Protein AF-A0A942HTM8-F1 (afdb_monomer)

Secondary structure (DSSP, 8-state):
---------TTHHHHHHHHHHHH-SSEEEEEEEEETTS-EEEEEEEE-SSSEEEEEEEEE-SS-------S-S--GGGTSTT--EEEEEEEEEE-TT-SS-HHHHHHHHHHHHHHHTT-PPPPTTTTTT----HHHHHHHHHHHHHHHHHTHHHHHHHHHHS-HHHHHHH-B--S-B-TT-B-TT-B-TTSS--B-TT-B-TT-B-TT-B-TT-B-TT-B-TT-B-TT-B-TT-B-TT-B-TT-B-TT-B-TT-B-TT-B-TT-B-TT-B-TT-B-TT-B-TT-B-TT-B-TTEEE-TT-B--TTPPPPPSS-TT-TTSS-SEEE-SSSS-TTHHHHHHHTS-TT----HHHHHHHHHHHS-HHHHHHHHHHHTSTT--BEEEEETTEEEEEEE-SS-TT-EEEEEEETT--EEEEETT-PBPTT-SSS--HHHHHHHHHHHHTTSS-HHHHHHHHHHHTT-SS----HHHHHHHHHHHHHHHTTSS--PPBPPPPGGGG--

Solvent-accessible surface area (backbone atoms only — not comparable to full-atom values): 26530 Å² total; per-residue (Å²): 137,79,87,73,84,79,81,81,55,91,64,57,56,56,49,51,51,32,56,51,22,57,63,15,77,38,33,41,38,40,43,34,40,32,34,64,88,72,43,48,40,36,44,33,41,42,26,80,38,65,55,60,43,82,45,80,78,42,73,67,60,96,87,80,85,85,88,82,94,56,106,51,88,55,67,52,80,62,66,57,77,82,50,60,73,61,47,79,80,46,77,55,73,47,52,69,72,41,92,62,53,74,66,56,53,49,52,50,50,52,43,34,48,20,56,78,68,74,48,85,64,75,51,79,82,48,70,78,69,66,64,65,49,76,64,49,57,21,49,52,42,31,52,53,51,48,53,19,56,63,44,17,62,68,15,41,54,52,50,66,69,51,54,61,67,58,42,39,54,28,46,48,55,51,64,37,79,44,51,66,28,44,40,62,52,39,72,38,67,88,29,56,47,35,36,30,34,51,16,34,32,31,49,12,34,28,34,46,17,33,40,50,60,18,32,37,26,46,15,33,30,36,48,12,38,27,33,45,16,33,31,35,45,12,36,29,34,50,16,32,33,29,50,13,38,27,38,47,16,32,31,35,46,13,39,28,37,47,15,33,30,32,56,12,37,32,36,44,19,31,35,29,50,12,32,36,34,41,13,34,30,40,65,28,42,65,52,76,48,39,38,43,50,16,29,29,30,81,60,36,40,62,30,98,82,67,75,78,72,81,50,40,36,93,91,40,79,83,41,85,36,15,65,36,76,71,47,77,78,65,54,74,62,60,59,50,54,60,56,72,70,49,71,87,90,62,86,44,49,68,66,59,40,50,55,49,49,57,76,76,43,62,61,70,48,52,52,51,18,56,54,53,66,64,44,100,77,57,64,42,37,64,49,75,53,101,56,35,40,40,33,44,42,72,44,91,90,39,91,87,43,43,31,32,30,38,39,26,52,78,10,57,32,30,46,22,36,86,84,68,46,68,40,89,58,56,73,52,48,83,23,45,62,50,48,35,53,51,53,51,38,34,72,71,66,75,34,55,35,48,60,53,48,48,24,54,57,29,27,58,72,35,64,64,68,60,76,55,64,66,64,45,48,52,54,49,50,51,51,51,31,28,77,70,69,76,38,98,62,67,53,50,80,66,72,59,72,73,77,72,60,130

Radius of gyration: 41.45 Å; Cα contacts (8 Å, |Δi|>4): 1029; chains: 1; bounding box: 81×45×126 Å

Structure (mmCIF, N/CA/C/O backbone):
data_AF-A0A942HTM8-F1
#
_entry.id   AF-A0A942HTM8-F1
#
loop_
_atom_site.group_PDB
_atom_site.id
_atom_site.type_symbol
_atom_site.label_atom_id
_atom_site.label_alt_id
_atom_site.label_comp_id
_atom_site.label_asym_id
_atom_site.label_entity_id
_atom_site.label_seq_id
_atom_site.pdbx_PDB_ins_code
_atom_site.Cartn_x
_atom_site.Cartn_y
_atom_site.Cartn_z
_atom_site.occupancy
_atom_site.B_iso_or_equiv
_atom_site.auth_seq_id
_atom_site.auth_comp_id
_atom_site.auth_asym_id
_atom_site.auth_atom_id
_atom_site.pdbx_PDB_model_num
ATOM 1 N N . MET A 1 1 ? -0.650 -16.904 60.571 1.00 28.77 1 MET A N 1
ATOM 2 C CA . MET A 1 1 ? -1.996 -17.498 60.643 1.00 28.77 1 MET A CA 1
ATOM 3 C C . MET A 1 1 ? -2.919 -16.428 61.177 1.00 28.77 1 MET A C 1
ATOM 5 O O . MET A 1 1 ? -2.580 -15.822 62.184 1.00 28.77 1 MET A O 1
ATOM 9 N N . ASP A 1 2 ? -3.973 -16.183 60.405 1.00 24.30 2 ASP A N 1
ATOM 10 C CA . ASP A 1 2 ? -5.171 -15.376 60.648 1.00 24.30 2 ASP A CA 1
ATOM 11 C C . ASP A 1 2 ? -4.995 -13.901 61.026 1.00 24.30 2 ASP A C 1
ATOM 13 O O . ASP A 1 2 ? -4.964 -13.510 62.191 1.00 24.30 2 ASP A O 1
ATOM 17 N N . VAL A 1 3 ? -4.974 -13.059 59.985 1.00 25.20 3 VAL A N 1
ATOM 18 C CA . VAL A 1 3 ? -5.461 -11.679 60.083 1.00 25.20 3 VAL A CA 1
ATOM 19 C C . VAL A 1 3 ? -6.981 -11.783 60.169 1.00 25.20 3 VAL A C 1
ATOM 21 O O . VAL A 1 3 ? -7.644 -12.079 59.179 1.00 25.20 3 VAL A O 1
ATOM 24 N N . ALA A 1 4 ? -7.502 -11.630 61.382 1.00 23.78 4 ALA A N 1
ATOM 25 C CA . ALA A 1 4 ? -8.926 -11.631 61.662 1.00 23.78 4 ALA A CA 1
ATOM 26 C C . ALA A 1 4 ? -9.645 -10.557 60.831 1.00 23.78 4 ALA A C 1
ATOM 28 O O . ALA A 1 4 ? -9.245 -9.391 60.819 1.00 23.78 4 ALA A O 1
ATOM 29 N N . GLU A 1 5 ? -10.726 -10.967 60.173 1.00 35.06 5 GLU A N 1
ATOM 30 C CA . GLU A 1 5 ? -11.772 -10.105 59.636 1.00 35.06 5 GLU A CA 1
ATOM 31 C C . GLU A 1 5 ? -12.239 -9.114 60.719 1.00 35.06 5 GLU A C 1
ATOM 33 O O . GLU A 1 5 ? -13.001 -9.473 61.617 1.00 35.06 5 GLU A O 1
ATOM 38 N N . THR A 1 6 ? -11.826 -7.845 60.661 1.00 28.89 6 THR A N 1
ATOM 39 C CA . THR A 1 6 ? -12.538 -6.786 61.391 1.00 28.89 6 THR A CA 1
ATOM 40 C C . THR A 1 6 ? -13.720 -6.351 60.543 1.00 28.89 6 THR A C 1
ATOM 42 O O . THR A 1 6 ? -13.656 -5.371 59.801 1.00 28.89 6 THR A O 1
ATOM 45 N N . GLY A 1 7 ? -14.797 -7.127 60.636 1.00 29.86 7 GLY A N 1
ATOM 46 C CA . GLY A 1 7 ? -16.111 -6.742 60.146 1.00 29.86 7 GLY A CA 1
ATOM 47 C C . GLY A 1 7 ? -16.625 -5.530 60.922 1.00 29.86 7 GLY A C 1
ATOM 48 O O . GLY A 1 7 ? -17.166 -5.668 62.017 1.00 29.86 7 GLY A O 1
ATOM 49 N N . ILE A 1 8 ? -16.448 -4.335 60.360 1.00 30.80 8 ILE A N 1
ATOM 50 C CA . ILE A 1 8 ? -17.153 -3.126 60.792 1.00 30.80 8 ILE A CA 1
ATOM 51 C C . ILE A 1 8 ? -18.463 -3.099 60.000 1.00 30.80 8 ILE A C 1
ATOM 53 O O . ILE A 1 8 ? -18.464 -2.843 58.800 1.00 30.80 8 ILE A O 1
ATOM 57 N N . SER A 1 9 ? -19.573 -3.454 60.646 1.00 38.16 9 SER A N 1
ATOM 58 C CA . SER A 1 9 ? -20.905 -3.421 60.024 1.00 38.16 9 SER A CA 1
ATOM 59 C C . SER A 1 9 ? -21.431 -1.984 59.902 1.00 38.16 9 SER A C 1
ATOM 61 O O . SER A 1 9 ? -21.143 -1.184 60.793 1.00 38.16 9 SER A O 1
ATOM 63 N N . HIS A 1 10 ? -22.282 -1.716 58.896 1.00 39.53 10 HIS A N 1
ATOM 64 C CA . HIS A 1 10 ? -22.936 -0.429 58.541 1.00 39.53 10 HIS A CA 1
ATOM 65 C C . HIS A 1 10 ? -23.611 0.378 59.679 1.00 39.53 10 HIS A C 1
ATOM 67 O O . HIS A 1 10 ? -24.201 1.433 59.452 1.00 39.53 10 HIS A O 1
ATOM 73 N N . THR A 1 11 ? -23.648 -0.156 60.895 1.00 46.09 11 THR A N 1
ATOM 74 C CA . THR A 1 11 ? -24.308 0.430 62.065 1.00 46.09 11 THR A CA 1
ATOM 75 C C . THR A 1 11 ? -23.306 1.030 63.051 1.00 46.09 11 THR A C 1
ATOM 77 O O . THR A 1 11 ? -23.702 1.794 63.929 1.00 46.09 11 THR A O 1
ATOM 80 N N . THR A 1 12 ? -22.015 0.705 62.947 1.00 47.81 12 THR A N 1
ATOM 81 C CA . THR A 1 12 ? -21.025 1.016 63.987 1.00 47.81 12 THR A CA 1
ATOM 82 C C . THR A 1 12 ? -20.434 2.421 63.837 1.00 47.81 12 THR A C 1
ATOM 84 O O . THR A 1 12 ? -20.288 3.110 64.847 1.00 47.81 12 THR A O 1
ATOM 87 N N . THR A 1 13 ? -20.148 2.892 62.619 1.00 59.69 13 THR A N 1
ATOM 88 C CA . THR A 1 13 ? -19.465 4.184 62.412 1.00 59.69 13 THR A CA 1
ATOM 89 C C . THR A 1 13 ? -20.433 5.373 62.439 1.00 59.69 13 THR A C 1
ATOM 91 O O . THR A 1 13 ? -20.127 6.385 63.075 1.00 59.69 13 THR A O 1
ATOM 94 N N . ILE A 1 14 ? -21.652 5.226 61.907 1.00 55.47 14 ILE A N 1
ATOM 95 C CA . ILE A 1 14 ? -22.744 6.196 62.132 1.00 55.47 14 ILE A CA 1
ATOM 96 C C . ILE A 1 14 ? -23.056 6.344 63.632 1.00 55.47 14 ILE A C 1
ATOM 98 O O . ILE A 1 14 ? -23.152 7.467 64.125 1.00 55.47 14 ILE A O 1
ATOM 102 N N . SER A 1 15 ? -23.114 5.241 64.391 1.00 58.88 15 SER A N 1
ATOM 103 C CA . SER A 1 15 ? -23.371 5.289 65.842 1.00 58.88 15 SER A CA 1
ATOM 104 C C . SER A 1 15 ? -22.261 6.000 66.628 1.00 58.88 15 SER A C 1
ATOM 106 O O . SER A 1 15 ? -22.541 6.673 67.618 1.00 58.88 15 SER A O 1
ATOM 108 N N . GLN A 1 16 ? -21.000 5.884 66.199 1.00 63.44 16 GLN A N 1
ATOM 109 C CA . GLN A 1 16 ? -19.873 6.609 66.802 1.00 63.44 16 GLN A CA 1
ATOM 110 C C . GLN A 1 16 ? -19.956 8.119 66.543 1.00 63.44 16 GLN A C 1
ATOM 112 O O . GLN A 1 16 ? -19.661 8.916 67.435 1.00 63.44 16 GLN A O 1
ATOM 117 N N . LEU A 1 17 ? -20.396 8.517 65.347 1.00 61.34 17 LEU A N 1
ATOM 118 C CA . LEU A 1 17 ? -20.651 9.915 64.998 1.00 61.34 17 LEU A CA 1
ATOM 119 C C . LEU A 1 17 ? -21.842 10.494 65.762 1.00 61.34 17 LEU A C 1
ATOM 121 O O . LEU A 1 17 ? -21.749 11.618 66.252 1.00 61.34 17 LEU A O 1
ATOM 125 N N . ASP A 1 18 ? -22.917 9.724 65.931 1.00 59.91 18 ASP A N 1
ATOM 126 C CA . ASP A 1 18 ? -24.047 10.118 66.773 1.00 59.91 18 ASP A CA 1
ATOM 127 C C . ASP A 1 18 ? -23.634 10.236 68.243 1.00 59.91 18 ASP A C 1
ATOM 129 O O . ASP A 1 18 ? -23.994 11.206 68.907 1.00 59.91 18 ASP A O 1
ATOM 133 N N . ALA A 1 19 ? -22.817 9.318 68.763 1.00 63.28 19 ALA A N 1
ATOM 134 C CA . ALA A 1 19 ? -22.286 9.416 70.122 1.00 63.28 19 ALA A CA 1
ATOM 135 C C . ALA A 1 19 ? -21.403 10.665 70.313 1.00 63.28 19 ALA A C 1
ATOM 137 O O . ALA A 1 19 ? -21.522 11.355 71.327 1.00 63.28 19 ALA A O 1
ATOM 138 N N . ALA A 1 20 ? -20.566 11.000 69.326 1.00 60.84 20 ALA A N 1
ATOM 139 C CA . ALA A 1 20 ? -19.791 12.240 69.318 1.00 60.84 20 ALA A CA 1
ATOM 140 C C . ALA A 1 20 ? -20.692 13.486 69.234 1.00 60.84 20 ALA A C 1
ATOM 142 O O . ALA A 1 20 ? -20.422 14.498 69.884 1.00 60.84 20 ALA A O 1
ATOM 143 N N . ALA A 1 21 ? -21.793 13.404 68.484 1.00 57.22 21 ALA A N 1
ATOM 144 C CA . ALA A 1 21 ? -22.783 14.466 68.360 1.00 57.22 21 ALA A CA 1
ATOM 145 C C . ALA A 1 21 ? -23.556 14.728 69.651 1.00 57.22 21 ALA A C 1
ATOM 147 O O . ALA A 1 21 ? -23.757 15.886 70.000 1.00 57.22 21 ALA A O 1
ATOM 148 N N . HIS A 1 22 ? -23.890 13.688 70.415 1.00 61.62 22 HIS A N 1
ATOM 149 C CA . HIS A 1 22 ? -24.501 13.846 71.737 1.00 61.62 22 HIS A CA 1
ATOM 150 C C . HIS A 1 22 ? -23.593 14.594 72.726 1.00 61.62 22 HIS A C 1
ATOM 152 O O . HIS A 1 22 ? -24.087 15.213 73.666 1.00 61.62 22 HIS A O 1
ATOM 158 N N . GLN A 1 23 ? -22.273 14.547 72.527 1.00 61.50 23 GLN A N 1
ATOM 159 C CA . GLN A 1 23 ? -21.297 15.216 73.390 1.00 61.50 23 GLN A CA 1
ATOM 160 C C . GLN A 1 23 ? -20.960 16.646 72.933 1.00 61.50 23 GLN A C 1
ATOM 162 O O . GLN A 1 23 ? -20.451 17.433 73.730 1.00 61.50 23 GLN A O 1
ATOM 167 N N . ALA A 1 24 ? -21.250 17.008 71.679 1.00 56.34 24 ALA A N 1
ATOM 168 C CA . ALA A 1 24 ? -20.948 18.317 71.105 1.00 56.34 24 ALA A CA 1
ATOM 169 C C . ALA A 1 24 ? -22.233 19.144 70.905 1.00 56.34 24 ALA A C 1
ATOM 171 O O . ALA A 1 24 ? -23.049 18.825 70.050 1.00 56.34 24 ALA A O 1
ATOM 172 N N . GLU A 1 25 ? -22.397 20.259 71.636 1.00 55.34 25 GLU A N 1
ATOM 173 C CA . GLU A 1 25 ? -23.615 21.100 71.578 1.00 55.34 25 GLU A CA 1
ATOM 174 C C . GLU A 1 25 ? -24.010 21.523 70.145 1.00 55.34 25 GLU A C 1
ATOM 176 O O . GLU A 1 25 ? -25.202 21.603 69.840 1.00 55.34 25 GLU A O 1
ATOM 181 N N . LYS A 1 26 ? -23.022 21.828 69.280 1.00 58.34 26 LYS A N 1
ATOM 182 C CA . LYS A 1 26 ? -23.174 22.126 67.839 1.00 58.34 26 LYS A CA 1
ATOM 183 C C . LYS A 1 26 ? -21.863 21.859 67.091 1.00 58.34 26 LYS A C 1
ATOM 185 O O . LYS A 1 26 ? -20.825 22.389 67.485 1.00 58.34 26 LYS A O 1
ATOM 190 N N . PHE A 1 27 ? -21.905 21.165 65.954 1.00 58.81 27 PHE A N 1
ATOM 191 C CA . PHE A 1 27 ? -20.769 21.123 65.022 1.00 58.81 27 PHE A CA 1
ATOM 192 C C . PHE A 1 27 ? -21.216 21.071 63.560 1.00 58.81 27 PHE A C 1
ATOM 194 O O . PHE A 1 27 ? -22.297 20.589 63.238 1.00 58.81 27 PHE A O 1
ATOM 201 N N . SER A 1 28 ? -20.380 21.593 62.665 1.00 58.88 28 SER A N 1
ATOM 202 C CA . SER A 1 28 ? -20.557 21.484 61.221 1.00 58.88 28 SER A CA 1
ATOM 203 C C . SER A 1 28 ? -19.246 21.052 60.586 1.00 58.88 28 SER A C 1
ATOM 205 O O . SER A 1 28 ? -18.187 21.624 60.847 1.00 58.88 28 SER A O 1
ATOM 207 N N . LEU A 1 29 ? -19.342 20.068 59.708 1.00 57.59 29 LEU A N 1
ATOM 208 C CA . LEU A 1 29 ? -18.247 19.568 58.903 1.00 57.59 29 LEU A CA 1
ATOM 209 C C . LEU A 1 29 ? -18.622 19.690 57.432 1.00 57.59 29 LEU A C 1
ATOM 211 O O . LEU A 1 29 ? -19.714 19.276 57.065 1.00 57.59 29 LEU A O 1
ATOM 215 N N . ALA A 1 30 ? -17.725 20.211 56.598 1.00 58.09 30 ALA A N 1
ATOM 216 C CA . ALA A 1 30 ? -17.885 20.202 55.148 1.00 58.09 30 ALA A CA 1
ATOM 217 C C . ALA A 1 30 ? -16.649 19.593 54.472 1.00 58.09 30 ALA A C 1
ATOM 219 O O . ALA A 1 30 ? -15.515 19.996 54.738 1.00 58.09 30 ALA A O 1
ATOM 220 N N . VAL A 1 31 ? -16.877 18.650 53.561 1.00 54.91 31 VAL A N 1
ATOM 221 C CA . VAL A 1 31 ? -15.852 17.954 52.781 1.00 54.91 31 VAL A CA 1
ATOM 222 C C . VAL A 1 31 ? -16.083 18.241 51.305 1.00 54.91 31 VAL A C 1
ATOM 224 O O . VAL A 1 31 ? -17.153 17.936 50.787 1.00 54.91 31 VAL A O 1
ATOM 227 N N . THR A 1 32 ? -15.104 18.840 50.619 1.00 52.81 32 THR A N 1
ATOM 228 C CA . THR A 1 32 ? -15.202 19.120 49.175 1.00 52.81 32 THR A CA 1
ATOM 229 C C . THR A 1 32 ? -14.213 18.292 48.361 1.00 52.81 32 THR A C 1
ATOM 231 O O . THR A 1 32 ? -13.000 18.367 48.575 1.00 52.81 32 THR A O 1
ATOM 234 N N . PHE A 1 33 ? -14.733 17.584 47.362 1.00 53.09 33 PHE A N 1
ATOM 235 C CA . PHE A 1 33 ? -13.988 16.742 46.429 1.00 53.09 33 PHE A CA 1
ATOM 236 C C . PHE A 1 33 ? -13.935 17.390 45.045 1.00 53.09 33 PHE A C 1
ATOM 238 O O . PHE A 1 33 ? -14.921 17.983 44.604 1.00 53.09 33 PHE A O 1
ATOM 245 N N . GLU A 1 34 ? -12.803 17.266 44.352 1.00 45.25 34 GLU A N 1
ATOM 246 C CA . GLU A 1 34 ? -12.653 17.641 42.943 1.00 45.25 34 GLU A CA 1
ATOM 247 C C . GLU A 1 34 ? -12.594 16.377 42.073 1.00 45.25 34 GLU A C 1
ATOM 249 O O . GLU A 1 34 ? -11.767 15.488 42.288 1.00 45.25 34 GLU A O 1
ATOM 254 N N . LEU A 1 35 ? -13.497 16.289 41.102 1.00 47.47 35 LEU A N 1
ATOM 255 C CA . LEU A 1 35 ? -13.677 15.153 40.201 1.00 47.47 35 LEU A CA 1
ATOM 256 C C . LEU A 1 35 ? -12.755 15.270 38.976 1.00 47.47 35 LEU A C 1
ATOM 258 O O . LEU A 1 35 ? -12.281 16.359 38.643 1.00 47.47 35 LEU A O 1
ATOM 262 N N . ALA A 1 36 ? -12.505 14.166 38.266 1.00 39.22 36 ALA A N 1
ATOM 263 C CA . ALA A 1 36 ? -11.596 14.145 37.117 1.00 39.22 36 ALA A CA 1
ATOM 264 C C . ALA A 1 36 ? -11.972 15.118 35.981 1.00 39.22 36 ALA A C 1
ATOM 266 O O . ALA A 1 36 ? -11.076 15.659 35.328 1.00 39.22 36 ALA A O 1
ATOM 267 N N . ASN A 1 37 ? -13.259 15.413 35.801 1.00 43.22 37 ASN A N 1
ATOM 268 C CA . ASN A 1 37 ? -13.812 16.417 34.879 1.00 43.22 37 ASN A CA 1
ATOM 269 C C . ASN A 1 37 ? -13.648 17.864 35.365 1.00 43.22 37 ASN A C 1
ATOM 271 O O . ASN A 1 37 ? -14.107 18.777 34.685 1.00 43.22 37 ASN A O 1
ATOM 275 N N . GLY A 1 38 ? -13.032 18.094 36.527 1.00 42.75 38 GLY A N 1
ATOM 276 C CA . GLY A 1 38 ? -12.889 19.420 37.130 1.00 42.75 38 GLY A CA 1
ATOM 277 C C . GLY A 1 38 ? -14.129 19.903 37.890 1.00 42.75 38 GLY A C 1
ATOM 278 O O . GLY A 1 38 ? -14.163 21.051 38.332 1.00 42.75 38 GLY A O 1
ATOM 279 N N . ASN A 1 39 ? -15.153 19.059 38.066 1.00 46.75 39 ASN A N 1
ATOM 280 C CA . ASN A 1 39 ? -16.322 19.397 38.880 1.00 46.75 39 ASN A CA 1
ATOM 281 C C . ASN A 1 39 ? -16.009 19.284 40.376 1.00 46.75 39 ASN A C 1
ATOM 283 O O . ASN A 1 39 ? -15.123 18.534 40.781 1.00 46.75 39 ASN A O 1
ATOM 287 N N . ARG A 1 40 ? -16.771 19.996 41.216 1.00 52.16 40 ARG A N 1
ATOM 288 C CA . ARG A 1 40 ? -16.626 19.944 42.678 1.00 52.16 40 ARG A CA 1
ATOM 289 C C . ARG A 1 40 ? -17.923 19.486 43.340 1.00 52.16 40 ARG A C 1
ATOM 291 O O . ARG A 1 40 ? -19.002 19.964 42.987 1.00 52.16 40 ARG A O 1
ATOM 298 N N . ALA A 1 41 ? -17.809 18.567 44.292 1.00 51.97 41 ALA A N 1
ATOM 299 C CA . ALA A 1 41 ? -18.919 18.086 45.111 1.00 51.97 41 ALA A CA 1
ATOM 300 C C . ALA A 1 41 ? -18.611 18.341 46.586 1.00 51.97 41 ALA A C 1
ATOM 302 O O . ALA A 1 41 ? -17.497 18.065 47.026 1.00 51.97 41 ALA A O 1
ATOM 303 N N . THR A 1 42 ? -19.587 18.846 47.339 1.00 55.09 42 THR A N 1
ATOM 304 C CA . THR A 1 42 ? -19.429 19.158 48.762 1.00 55.09 42 THR A CA 1
ATOM 305 C C . THR A 1 42 ? -20.442 18.379 49.593 1.00 55.09 42 THR A C 1
ATOM 307 O O . THR A 1 42 ? -21.652 18.512 49.410 1.00 55.09 42 THR A O 1
ATOM 310 N N . PHE A 1 43 ? -19.929 17.575 50.520 1.00 55.91 43 PHE A N 1
ATOM 311 C CA . PHE A 1 43 ? -20.688 16.823 51.512 1.00 55.91 43 PHE A CA 1
ATOM 312 C C . PHE A 1 43 ? -20.627 17.543 52.858 1.00 55.91 43 PHE A C 1
ATOM 314 O O . PHE A 1 43 ? -19.545 17.974 53.257 1.00 55.91 43 PHE A O 1
ATOM 321 N N . LYS A 1 44 ? -21.754 17.692 53.560 1.00 56.81 44 LYS A N 1
ATOM 322 C CA . LYS A 1 44 ? -21.798 18.414 54.832 1.00 56.81 44 LYS A CA 1
ATOM 323 C C . LYS A 1 44 ? -22.509 17.597 55.912 1.00 56.81 44 LYS A C 1
ATOM 325 O O . LYS A 1 44 ? -23.555 17.002 55.687 1.00 56.81 44 LYS A O 1
ATOM 330 N N . ILE A 1 45 ? -21.932 17.572 57.105 1.00 57.41 45 ILE A N 1
ATOM 331 C CA . ILE A 1 45 ? -22.558 17.019 58.308 1.00 57.41 45 ILE A CA 1
ATOM 332 C C . ILE A 1 45 ? -22.824 18.197 59.230 1.00 57.41 45 ILE A C 1
ATOM 334 O O . ILE A 1 45 ? -21.913 18.980 59.510 1.00 57.41 45 ILE A O 1
ATOM 338 N N . VAL A 1 46 ? -24.066 18.361 59.676 1.00 58.31 46 VAL A N 1
ATOM 339 C CA . VAL A 1 46 ? -24.443 19.462 60.560 1.00 58.31 46 VAL A CA 1
ATOM 340 C C . VAL A 1 46 ? -25.192 18.901 61.758 1.00 58.31 46 VAL A C 1
ATOM 342 O O . VAL A 1 46 ? -26.308 18.407 61.653 1.00 58.31 46 VAL A O 1
ATOM 345 N N . CYS A 1 47 ? -24.591 19.036 62.930 1.00 55.47 47 CYS A N 1
ATOM 346 C CA . CYS A 1 47 ? -25.223 18.728 64.196 1.00 55.47 47 CYS A CA 1
ATOM 347 C C . CYS A 1 47 ? -25.805 20.009 64.815 1.00 55.47 47 CYS A C 1
ATOM 349 O O . CYS A 1 47 ? -25.081 20.968 65.113 1.00 55.47 47 CYS A O 1
ATOM 351 N N . LYS A 1 48 ? -27.131 20.027 64.992 1.00 56.69 48 LYS A N 1
ATOM 352 C CA . LYS A 1 48 ? -27.894 21.091 65.666 1.00 56.69 48 LYS A CA 1
ATOM 353 C C . LYS A 1 48 ? -28.747 20.479 66.789 1.00 56.69 48 LYS A C 1
ATOM 355 O O . LYS A 1 48 ? -29.968 20.570 66.743 1.00 56.69 48 LYS A O 1
ATOM 360 N N . GLY A 1 49 ? -28.120 19.846 67.780 1.00 57.44 49 GLY A N 1
ATOM 361 C CA . GLY A 1 49 ? -28.811 19.180 68.894 1.00 57.44 49 GLY A CA 1
ATOM 362 C C . GLY A 1 49 ? -28.226 17.794 69.188 1.00 57.44 49 GLY A C 1
ATOM 363 O O . GLY A 1 49 ? -27.125 17.519 68.739 1.00 57.44 49 GLY A O 1
ATOM 364 N N . PRO A 1 50 ? -28.928 16.909 69.919 1.00 51.44 50 PRO A N 1
ATOM 365 C CA . PRO A 1 50 ? -28.406 15.580 70.263 1.00 51.44 50 PRO A CA 1
ATOM 366 C C . PRO A 1 50 ? -28.283 14.636 69.056 1.00 51.44 50 PRO A C 1
ATOM 368 O O . PRO A 1 50 ? -27.632 13.608 69.151 1.00 51.44 50 PRO A O 1
ATOM 371 N N . THR A 1 51 ? -28.884 14.969 67.915 1.00 51.19 51 THR A N 1
ATOM 372 C CA . THR A 1 51 ? -28.867 14.144 66.701 1.00 51.19 51 THR A CA 1
ATOM 373 C C . THR A 1 51 ? -28.030 14.801 65.606 1.00 51.19 51 THR A C 1
ATOM 375 O O . THR A 1 51 ? -28.233 15.981 65.290 1.00 51.19 51 THR A O 1
ATOM 378 N N . ALA A 1 52 ? -27.114 14.043 64.994 1.00 50.84 52 ALA A N 1
ATOM 379 C CA . ALA A 1 52 ? -26.398 14.500 63.811 1.00 50.84 52 ALA A CA 1
ATOM 380 C C . ALA A 1 52 ? -27.331 14.450 62.591 1.00 50.84 52 ALA A C 1
ATOM 382 O O . ALA A 1 52 ? -27.870 13.398 62.254 1.00 50.84 52 ALA A O 1
ATOM 383 N N . ASN A 1 53 ? -27.507 15.579 61.901 1.00 53.78 53 ASN A N 1
ATOM 384 C CA . ASN A 1 53 ? -28.204 15.595 60.619 1.00 53.78 53 ASN A CA 1
ATOM 385 C C . ASN A 1 53 ? -27.172 15.549 59.485 1.00 53.78 53 ASN A C 1
ATOM 387 O O . ASN A 1 53 ? -26.229 16.347 59.428 1.00 53.78 53 ASN A O 1
ATOM 391 N N . PHE A 1 54 ? -27.360 14.605 58.567 1.00 50.56 54 PHE A N 1
ATOM 392 C CA . PHE A 1 54 ? -26.526 14.437 57.381 1.00 50.56 54 PHE A CA 1
ATOM 393 C C . PHE A 1 54 ? -27.182 15.179 56.208 1.00 50.56 54 PHE A C 1
ATOM 395 O O . PHE A 1 54 ? -28.270 14.805 55.775 1.00 50.56 54 PHE A O 1
ATOM 402 N N . GLU A 1 55 ? -26.546 16.235 55.690 1.00 48.88 55 GLU A N 1
ATOM 403 C CA . GLU A 1 55 ? -27.107 17.076 54.622 1.00 48.88 55 GLU A CA 1
ATOM 404 C C . GLU A 1 55 ? -26.093 17.246 53.474 1.00 48.88 55 GLU A C 1
ATOM 406 O O . GLU A 1 55 ? -25.082 17.939 53.584 1.00 48.88 55 GLU A O 1
ATOM 411 N N . ALA A 1 56 ? -26.354 16.640 52.313 1.00 48.12 56 ALA A N 1
ATOM 412 C CA . ALA A 1 56 ? -25.548 16.878 51.115 1.00 48.12 56 ALA A CA 1
ATOM 413 C C . ALA A 1 56 ? -25.980 18.194 50.440 1.00 48.12 56 ALA A C 1
ATOM 415 O O . ALA A 1 56 ? -26.959 18.222 49.700 1.00 48.12 56 ALA A O 1
ATOM 416 N N . GLU A 1 57 ? -25.270 19.297 50.695 1.00 42.31 57 GLU A N 1
ATOM 417 C CA . GLU A 1 57 ? -25.735 20.628 50.265 1.00 42.31 57 GLU A CA 1
ATOM 418 C C . GLU A 1 57 ? -25.312 21.067 48.844 1.00 42.31 57 GLU A C 1
ATOM 420 O O . GLU A 1 57 ? -25.969 21.955 48.304 1.00 42.31 57 GLU A O 1
ATOM 425 N N . GLN A 1 58 ? -24.278 20.509 48.183 1.00 43.59 58 GLN A N 1
ATOM 426 C CA . GLN A 1 58 ? -23.828 21.079 46.891 1.00 43.59 58 GLN A CA 1
ATOM 427 C C . GLN A 1 58 ? -23.198 20.107 45.876 1.00 43.59 58 GLN A C 1
ATOM 429 O O . GLN A 1 58 ? -22.135 19.528 46.096 1.00 43.59 58 GLN A O 1
ATOM 434 N N . VAL A 1 59 ? -23.789 20.064 44.673 1.00 42.22 59 VAL A N 1
ATOM 435 C CA . VAL A 1 59 ? -23.116 19.650 43.430 1.00 42.22 59 VAL A CA 1
ATOM 436 C C . VAL A 1 59 ? -23.242 20.785 42.426 1.00 42.22 59 VAL A C 1
ATOM 438 O O . VAL A 1 59 ? -24.293 20.965 41.814 1.00 42.22 59 VAL A O 1
ATOM 441 N N . GLY A 1 60 ? -22.191 21.585 42.274 1.00 41.28 60 GLY A N 1
ATOM 442 C CA . GLY A 1 60 ? -22.191 22.672 41.301 1.00 41.28 60 GLY A CA 1
ATOM 443 C C . GLY A 1 60 ? -21.997 22.136 39.884 1.00 41.28 60 GLY A C 1
ATOM 444 O O . GLY A 1 60 ? -20.879 21.804 39.505 1.00 41.28 60 GLY A O 1
ATOM 445 N N . TYR A 1 61 ? -23.065 22.091 39.088 1.00 41.06 61 TYR A N 1
ATOM 446 C CA . TYR A 1 61 ? -22.973 22.163 37.625 1.00 41.06 61 TYR A CA 1
ATOM 447 C C . TYR A 1 61 ? -23.037 23.646 37.240 1.00 41.06 61 TYR A C 1
ATOM 449 O O . TYR A 1 61 ? -23.699 24.420 37.934 1.00 41.06 61 TYR A O 1
ATOM 457 N N . LYS A 1 62 ? -22.379 24.086 36.159 1.00 36.19 62 LYS A N 1
ATOM 458 C CA . LYS A 1 62 ? -22.577 25.460 35.659 1.00 36.19 62 LYS A CA 1
ATOM 459 C C . LYS A 1 62 ? -24.091 25.738 35.515 1.00 36.19 62 LYS A C 1
ATOM 461 O O . LYS A 1 62 ? -24.749 25.097 34.705 1.00 36.19 62 LYS A O 1
ATOM 466 N N . ASN A 1 63 ? -24.594 26.706 36.288 1.00 34.50 63 ASN A N 1
ATOM 467 C CA . ASN A 1 63 ? -25.926 27.331 36.228 1.00 34.50 63 ASN A CA 1
ATOM 468 C C . ASN A 1 63 ? -27.171 26.469 36.546 1.00 34.50 63 ASN A C 1
ATOM 470 O O . ASN A 1 63 ? -27.937 26.181 35.629 1.00 34.50 63 ASN A O 1
ATOM 474 N N . ARG A 1 64 ? -27.463 26.186 37.832 1.00 33.44 64 ARG A N 1
ATOM 475 C CA . ARG A 1 64 ? -28.847 26.088 38.383 1.00 33.44 64 ARG A CA 1
ATOM 476 C C . ARG A 1 64 ? -28.889 25.874 39.912 1.00 33.44 64 ARG A C 1
ATOM 478 O O . ARG A 1 64 ? -28.061 25.159 40.463 1.00 33.44 64 ARG A O 1
ATOM 485 N N . THR A 1 65 ? -29.916 26.435 40.550 1.00 36.47 65 THR A N 1
ATOM 486 C CA . THR A 1 65 ? -30.537 26.071 41.853 1.00 36.47 65 THR A CA 1
ATOM 487 C C . THR A 1 65 ? -32.068 26.023 41.607 1.00 36.47 65 THR A C 1
ATOM 489 O O . THR A 1 65 ? -32.478 26.709 40.663 1.00 36.47 65 THR A O 1
ATOM 492 N N . PRO A 1 66 ? -32.937 25.251 42.323 1.00 44.16 66 PRO A N 1
ATOM 493 C CA . PRO A 1 66 ? -32.997 25.110 43.793 1.00 44.16 66 PRO A CA 1
ATOM 494 C C . PRO A 1 66 ? -33.441 23.732 44.390 1.00 44.16 66 PRO A C 1
ATOM 496 O O . PRO A 1 66 ? -33.778 22.793 43.681 1.00 44.16 66 PRO A O 1
ATOM 499 N N . SER A 1 67 ? -33.397 23.698 45.734 1.00 34.31 67 SER A N 1
ATOM 500 C CA . SER A 1 67 ? -33.994 22.850 46.802 1.00 34.31 67 SER A CA 1
ATOM 501 C C . SER A 1 67 ? -34.861 21.615 46.500 1.00 34.31 67 SER A C 1
ATOM 503 O O . SER A 1 67 ? -35.834 21.704 45.761 1.00 34.31 67 SER A O 1
ATOM 505 N N . VAL A 1 68 ? -34.648 20.539 47.268 1.00 29.59 68 VAL A N 1
ATOM 506 C CA . VAL A 1 68 ? -35.378 20.078 48.488 1.00 29.59 68 VAL A CA 1
ATOM 507 C C . VAL A 1 68 ? -34.511 18.950 49.096 1.00 29.59 68 VAL A C 1
ATOM 509 O O . VAL A 1 68 ? -33.491 18.629 48.497 1.00 29.59 68 VAL A O 1
ATOM 512 N N . HIS A 1 69 ? -34.849 18.420 50.281 1.00 32.06 69 HIS A N 1
ATOM 513 C CA . HIS A 1 69 ? -34.345 17.180 50.892 1.00 32.06 69 HIS A CA 1
ATOM 514 C C . HIS A 1 69 ? -34.974 15.945 50.230 1.00 32.06 69 HIS A C 1
ATOM 516 O O . HIS A 1 69 ? -36.193 15.752 50.320 1.00 32.06 69 HIS A O 1
ATOM 522 N N . PRO A 1 70 ? -34.157 15.117 49.575 1.00 32.19 70 PRO A N 1
ATOM 523 C CA . PRO A 1 70 ? -34.698 14.004 48.840 1.00 32.19 70 PRO A CA 1
ATOM 524 C C . PRO A 1 70 ? -33.829 12.720 48.968 1.00 32.19 70 PRO A C 1
ATOM 526 O O . PRO A 1 70 ? -32.604 12.762 49.031 1.00 32.19 70 PRO A O 1
ATOM 529 N N . SER A 1 71 ? -34.440 11.527 48.957 1.00 32.00 71 SER A N 1
ATOM 530 C CA . SER A 1 71 ? -33.831 10.202 48.640 1.00 32.00 71 SER A CA 1
ATOM 531 C C . SER A 1 71 ? -33.206 10.145 47.228 1.00 32.00 71 SER A C 1
ATOM 533 O O . SER A 1 71 ? -33.143 9.124 46.547 1.00 32.00 71 SER A O 1
ATOM 535 N N . LEU A 1 72 ? -32.866 11.324 46.752 1.00 29.61 72 LEU A N 1
ATOM 536 C CA . LEU A 1 72 ? -33.314 11.961 45.548 1.00 29.61 72 LEU A CA 1
ATOM 537 C C . LEU A 1 72 ? -32.313 13.143 45.500 1.00 29.61 72 LEU A C 1
ATOM 539 O O . LEU A 1 72 ? -31.990 13.844 46.441 1.00 29.61 72 LEU A O 1
ATOM 543 N N . GLU A 1 73 ? -31.548 13.267 44.468 1.00 36.03 73 GLU A N 1
ATOM 544 C CA . GLU A 1 73 ? -31.878 12.781 43.153 1.00 36.03 73 GLU A CA 1
ATOM 545 C C . GLU A 1 73 ? -30.760 11.936 42.609 1.00 36.03 73 GLU A C 1
ATOM 547 O O . GLU A 1 73 ? -30.442 11.967 41.425 1.00 36.03 73 GLU A O 1
ATOM 552 N N . LYS A 1 74 ? -30.055 11.287 43.529 1.00 31.03 74 LYS A N 1
ATOM 553 C CA . LYS A 1 74 ? -28.683 10.975 43.272 1.00 31.03 74 LYS A CA 1
ATOM 554 C C . LYS A 1 74 ? -28.297 9.687 44.027 1.00 31.03 74 LYS A C 1
ATOM 556 O O . LYS A 1 74 ? -27.770 9.720 45.122 1.00 31.03 74 LYS A O 1
ATOM 561 N N . ALA A 1 75 ? -28.320 8.529 43.373 1.00 29.97 75 ALA A N 1
ATOM 562 C CA . ALA A 1 75 ? -28.166 8.389 41.913 1.00 29.97 75 ALA A CA 1
ATOM 563 C C . ALA A 1 75 ? -26.997 9.249 41.332 1.00 29.97 75 ALA A C 1
ATOM 565 O O . ALA A 1 75 ? -26.626 9.119 40.177 1.00 29.97 75 ALA A O 1
ATOM 566 N N . MET A 1 76 ? -26.297 10.034 42.173 1.00 28.31 76 MET A N 1
ATOM 567 C CA . MET A 1 76 ? -24.860 10.221 42.171 1.00 28.31 76 MET A CA 1
ATOM 568 C C . MET A 1 76 ? -24.263 8.831 42.292 1.00 28.31 76 MET A C 1
ATOM 570 O O . MET A 1 76 ? -23.260 8.587 41.640 1.00 28.31 76 MET A O 1
ATOM 574 N N . ARG A 1 77 ? -24.990 7.936 42.995 1.00 27.55 77 ARG A N 1
ATOM 575 C CA . ARG A 1 77 ? -25.001 6.463 42.957 1.00 27.55 77 ARG A CA 1
ATOM 576 C C . ARG A 1 77 ? -24.896 5.790 41.567 1.00 27.55 77 ARG A C 1
ATOM 578 O O . ARG A 1 77 ? -24.881 4.576 41.528 1.00 27.55 77 ARG A O 1
ATOM 585 N N . PHE A 1 78 ? -24.821 6.500 40.439 1.00 29.36 78 PHE A N 1
ATOM 586 C CA . PHE A 1 78 ? -24.487 5.892 39.132 1.00 29.36 78 PHE A CA 1
ATOM 587 C C . PHE A 1 78 ? -23.577 6.773 38.252 1.00 29.36 78 PHE A C 1
ATOM 589 O O . PHE A 1 78 ? -23.158 6.349 37.188 1.00 29.36 78 PHE A O 1
ATOM 596 N N . ARG A 1 79 ? -23.272 8.017 38.661 1.00 36.19 79 ARG A N 1
ATOM 597 C CA . ARG A 1 79 ? -22.550 9.031 37.849 1.00 36.19 79 ARG A CA 1
ATOM 598 C C . ARG A 1 79 ? -21.211 9.490 38.434 1.00 36.19 79 ARG A C 1
ATOM 600 O O . ARG A 1 79 ? -20.519 10.289 37.815 1.00 36.19 79 ARG A O 1
ATOM 607 N N . LEU A 1 80 ? -20.838 8.977 39.604 1.00 32.25 80 LEU A N 1
ATOM 608 C CA . LEU A 1 80 ? -19.427 8.744 39.936 1.00 32.25 80 LEU A CA 1
ATOM 609 C C . LEU A 1 80 ? -18.884 7.476 39.256 1.00 32.25 80 LEU A C 1
ATOM 611 O O . LEU A 1 80 ? -17.696 7.208 39.346 1.00 32.25 80 LEU A O 1
ATOM 615 N N . HIS A 1 81 ? -19.734 6.718 38.560 1.00 35.25 81 HIS A N 1
ATOM 616 C CA . HIS A 1 81 ? -19.368 5.446 37.946 1.00 35.25 81 HIS A CA 1
ATOM 617 C C . HIS A 1 81 ? -18.400 5.584 36.751 1.00 35.25 81 HIS A C 1
ATOM 619 O O . HIS A 1 81 ? -17.868 4.571 36.319 1.00 35.25 81 HIS A O 1
ATOM 625 N N . ASP A 1 82 ? -18.117 6.813 36.287 1.00 38.97 82 ASP A N 1
ATOM 626 C CA . ASP A 1 82 ? -17.214 7.087 35.154 1.00 38.97 82 ASP A CA 1
ATOM 627 C C . ASP A 1 82 ? -16.040 8.029 35.460 1.00 38.97 82 ASP A C 1
ATOM 629 O O . ASP A 1 82 ? -15.255 8.303 34.558 1.00 38.97 82 ASP A O 1
ATOM 633 N N . GLN A 1 83 ? -15.872 8.570 36.680 1.00 38.22 83 GLN A N 1
ATOM 634 C CA . GLN A 1 83 ? -14.791 9.543 36.919 1.00 38.22 83 GLN A CA 1
ATOM 635 C C . GLN A 1 83 ? -14.133 9.501 38.298 1.00 38.22 83 GLN A C 1
ATOM 637 O O . GLN A 1 83 ? -14.759 9.765 39.323 1.00 38.22 83 GLN A O 1
ATOM 642 N N . GLN A 1 84 ? -12.813 9.283 38.272 1.00 41.66 84 GLN A N 1
ATOM 643 C CA . GLN A 1 84 ? -11.906 9.286 39.420 1.00 41.66 84 GLN A CA 1
ATOM 644 C C . GLN A 1 84 ? -11.907 10.630 40.172 1.00 41.66 84 GLN A C 1
ATOM 646 O O . GLN A 1 84 ? -11.983 11.710 39.579 1.00 41.66 84 GLN A O 1
ATOM 651 N N . VAL A 1 85 ? -11.783 10.576 41.498 1.00 41.19 85 VAL A N 1
ATOM 652 C CA . VAL A 1 85 ? -11.587 11.759 42.349 1.00 41.19 85 VAL A CA 1
ATOM 653 C C . VAL A 1 85 ? -10.120 12.184 42.250 1.00 41.19 85 VAL A C 1
ATOM 655 O O . VAL A 1 85 ? -9.231 11.418 42.600 1.00 41.19 85 VAL A O 1
ATOM 658 N N . LYS A 1 86 ? -9.847 13.403 41.766 1.00 35.41 86 LYS A N 1
ATOM 659 C CA . LYS A 1 86 ? -8.474 13.894 41.530 1.00 35.41 86 LYS A CA 1
ATOM 660 C C . LYS A 1 86 ? -7.795 14.443 42.780 1.00 35.41 86 LYS A C 1
ATOM 662 O O . LYS A 1 86 ? -6.577 14.374 42.885 1.00 35.41 86 LYS A O 1
ATOM 667 N N . SER A 1 87 ? -8.548 15.075 43.684 1.00 39.47 87 SER A N 1
ATOM 668 C CA . SER A 1 87 ? -7.998 15.609 44.939 1.00 39.47 87 SER A CA 1
ATOM 669 C C . SER A 1 87 ? -9.092 15.990 45.941 1.00 39.47 87 SER A C 1
ATOM 671 O O . SER A 1 87 ? -10.164 16.463 45.555 1.00 39.47 87 SER A O 1
ATOM 673 N N . MET A 1 88 ? -8.798 15.846 47.237 1.00 44.12 88 MET A N 1
ATOM 674 C CA . MET A 1 88 ? -9.561 16.465 48.326 1.00 44.12 88 MET A CA 1
ATOM 675 C C . MET A 1 88 ? -8.882 17.780 48.690 1.00 44.12 88 MET A C 1
ATOM 677 O O . MET A 1 88 ? -7.751 17.779 49.169 1.00 44.12 88 MET A O 1
ATOM 681 N N . LYS A 1 89 ? -9.534 18.913 48.423 1.00 40.00 89 LYS A N 1
ATOM 682 C CA . LYS A 1 89 ? -8.875 20.229 48.536 1.00 40.00 89 LYS A CA 1
ATOM 683 C C . LYS A 1 89 ? -9.397 21.130 49.648 1.00 40.00 89 LYS A C 1
ATOM 685 O O . LYS A 1 89 ? -8.792 22.168 49.886 1.00 40.00 89 LYS A O 1
ATOM 690 N N . ALA A 1 90 ? -10.485 20.783 50.335 1.00 45.62 90 ALA A N 1
ATOM 691 C CA . ALA A 1 90 ? -10.959 21.596 51.454 1.00 45.62 90 ALA A CA 1
ATOM 692 C C . ALA A 1 90 ? -11.728 20.762 52.481 1.00 45.62 90 ALA A C 1
ATOM 694 O O . ALA A 1 90 ? -12.771 20.186 52.163 1.00 45.62 90 ALA A O 1
ATOM 695 N N . LEU A 1 91 ? -11.199 20.742 53.705 1.00 46.88 91 LEU A N 1
ATOM 696 C CA . LEU A 1 91 ? -11.790 20.102 54.874 1.00 46.88 91 LEU A CA 1
ATOM 697 C C . LEU A 1 91 ? -11.975 21.169 55.961 1.00 46.88 91 LEU A C 1
ATOM 699 O O . LEU A 1 91 ? -11.094 21.363 56.803 1.00 46.88 91 LEU A O 1
ATOM 703 N N . ASP A 1 92 ? -13.083 21.911 55.888 1.00 46.78 92 ASP A N 1
ATOM 704 C CA . ASP A 1 92 ? -13.426 22.923 56.896 1.00 46.78 92 ASP A CA 1
ATOM 705 C C . ASP A 1 92 ? -14.224 22.241 58.012 1.00 46.78 92 ASP A C 1
ATOM 707 O O . ASP A 1 92 ? -15.319 21.712 57.790 1.00 46.78 92 ASP A O 1
ATOM 711 N N . VAL A 1 93 ? -13.634 22.200 59.205 1.00 51.72 93 VAL A N 1
ATOM 712 C CA . VAL A 1 93 ? -14.193 21.531 60.383 1.00 51.72 93 VAL A CA 1
ATOM 713 C C . VAL A 1 93 ? -14.426 22.585 61.445 1.00 51.72 93 VAL A C 1
ATOM 715 O O . VAL A 1 93 ? -13.479 23.176 61.962 1.00 51.72 93 VAL A O 1
ATOM 718 N N . LYS A 1 94 ? -15.690 22.820 61.792 1.00 54.41 94 LYS A N 1
ATOM 719 C CA . LYS A 1 94 ? -16.070 23.744 62.862 1.00 54.41 94 LYS A CA 1
ATOM 720 C C . LYS A 1 94 ? -16.837 22.971 63.919 1.00 54.41 94 LYS A C 1
ATOM 722 O O . LYS A 1 94 ? -18.048 22.792 63.814 1.00 54.41 94 LYS A O 1
ATOM 727 N N . ALA A 1 95 ? -16.116 22.527 64.943 1.00 52.69 95 ALA A N 1
ATOM 728 C CA . ALA A 1 95 ? -16.664 21.777 66.070 1.00 52.69 95 ALA A CA 1
ATOM 729 C C . ALA A 1 95 ? -16.331 22.464 67.405 1.00 52.69 95 ALA A C 1
ATOM 731 O O . ALA A 1 95 ? -15.537 21.947 68.194 1.00 52.69 95 ALA A O 1
ATOM 732 N N . PRO A 1 96 ? -16.876 23.670 67.657 1.00 49.12 96 PRO A N 1
ATOM 733 C CA . PRO A 1 96 ? -16.637 24.355 68.917 1.00 49.12 96 PRO A CA 1
ATOM 734 C C . PRO A 1 96 ? -17.181 23.496 70.068 1.00 49.12 96 PRO A C 1
ATOM 736 O O . PRO A 1 96 ? -18.383 23.260 70.141 1.00 49.12 96 PRO A O 1
ATOM 739 N N . LYS A 1 97 ? -16.282 23.069 70.970 1.00 52.88 97 LYS A N 1
ATOM 740 C CA . LYS A 1 97 ? -16.540 22.233 72.164 1.00 52.88 97 LYS A CA 1
ATOM 741 C C . LYS A 1 97 ? -16.708 20.715 71.941 1.00 52.88 97 LYS A C 1
ATOM 743 O O . LYS A 1 97 ? -17.203 20.042 72.838 1.00 52.88 97 LYS A O 1
ATOM 748 N N . SER A 1 98 ? -16.291 20.160 70.800 1.00 54.66 98 SER A N 1
ATOM 749 C CA . SER A 1 98 ? -16.206 18.695 70.641 1.00 54.66 98 SER A CA 1
ATOM 750 C C . SER A 1 98 ? -15.079 18.104 71.510 1.00 54.66 98 SER A C 1
ATOM 752 O O . SER A 1 98 ? -13.996 18.690 71.541 1.00 54.66 98 SER A O 1
ATOM 754 N N . PRO A 1 99 ? -15.286 16.951 72.177 1.00 55.56 99 PRO A N 1
ATOM 755 C CA . PRO A 1 99 ? -14.220 16.231 72.880 1.00 55.56 99 PRO A CA 1
ATOM 756 C C . PRO A 1 99 ? -13.249 15.515 71.927 1.00 55.56 99 PRO A C 1
ATOM 758 O O . PRO A 1 99 ? -12.140 15.183 72.330 1.00 55.56 99 PRO A O 1
ATOM 761 N N . LEU A 1 100 ? -13.651 15.300 70.669 1.00 59.81 100 LEU A N 1
ATOM 762 C CA . LEU A 1 100 ? -12.801 14.765 69.605 1.00 59.81 100 LEU A CA 1
ATOM 763 C C . LEU A 1 100 ? -12.022 15.882 68.912 1.00 59.81 100 LEU A C 1
ATOM 765 O O . LEU A 1 100 ? -12.566 16.964 68.655 1.00 59.81 100 LEU A O 1
ATOM 769 N N . SER A 1 101 ? -10.774 15.587 68.557 1.00 61.44 101 SER A N 1
ATOM 770 C CA . SER A 1 101 ? -9.928 16.459 67.751 1.00 61.44 101 SER A CA 1
ATOM 771 C C . SER A 1 101 ? -10.497 16.656 66.343 1.00 61.44 101 SER A C 1
ATOM 773 O O . SER A 1 101 ? -11.298 15.872 65.827 1.00 61.44 101 SER A O 1
ATOM 775 N N . VAL A 1 102 ? -10.048 17.728 65.690 1.00 56.62 102 VAL A N 1
ATOM 776 C CA . VAL A 1 102 ? -10.435 18.046 64.312 1.00 56.62 102 VAL A CA 1
ATOM 777 C C . VAL A 1 102 ? -10.110 16.892 63.359 1.00 56.62 102 VAL A C 1
ATOM 779 O O . VAL A 1 102 ? -10.907 16.613 62.468 1.00 56.62 102 VAL A O 1
ATOM 782 N N . ASP A 1 103 ? -8.991 16.198 63.554 1.00 56.03 103 ASP A N 1
ATOM 783 C CA . ASP A 1 103 ? -8.562 15.103 62.678 1.00 56.03 103 ASP A CA 1
ATOM 784 C C . ASP A 1 103 ? -9.319 13.792 62.941 1.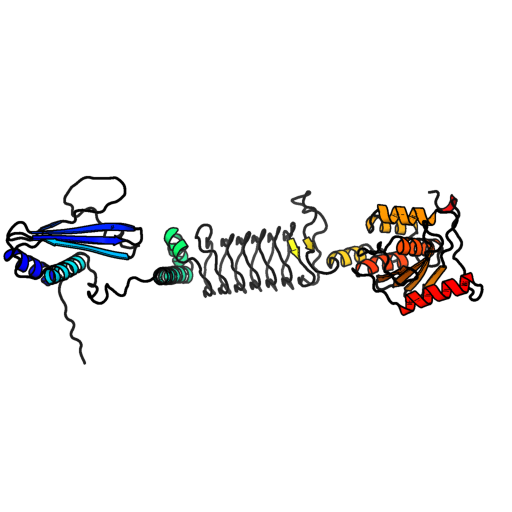00 56.03 103 ASP A C 1
ATOM 786 O O . ASP A 1 103 ? -9.663 13.090 61.989 1.00 56.03 103 ASP A O 1
ATOM 790 N N . GLU A 1 104 ? -9.700 13.508 64.189 1.00 59.12 104 GLU A N 1
ATOM 791 C CA . GLU A 1 104 ? -10.585 12.378 64.519 1.00 59.12 104 GLU A CA 1
ATOM 792 C C . GLU A 1 104 ? -11.986 12.568 63.924 1.00 59.12 104 GLU A C 1
ATOM 794 O O . GLU A 1 104 ? -12.543 11.648 63.325 1.00 59.12 104 GLU A O 1
ATOM 799 N N . LEU A 1 105 ? -12.534 13.786 64.005 1.00 59.47 105 LEU A N 1
ATOM 800 C CA . LEU A 1 105 ? -13.818 14.128 63.383 1.00 59.47 105 LEU A CA 1
ATOM 801 C C . LEU A 1 105 ? -13.776 13.990 61.856 1.00 59.47 105 LEU A C 1
ATOM 803 O O . LEU A 1 105 ? -14.755 13.575 61.235 1.00 59.47 105 LEU A O 1
ATOM 807 N N . ARG A 1 106 ? -12.637 14.323 61.242 1.00 61.03 106 ARG A N 1
ATOM 808 C CA . ARG A 1 106 ? -12.406 14.149 59.802 1.00 61.03 106 ARG A CA 1
ATOM 809 C C . ARG A 1 106 ? -12.366 12.680 59.413 1.00 61.03 106 ARG A C 1
ATOM 811 O O . ARG A 1 106 ? -13.020 12.304 58.445 1.00 61.03 106 ARG A O 1
ATOM 818 N N . ALA A 1 107 ? -11.623 11.866 60.158 1.00 60.97 107 ALA A N 1
ATOM 819 C CA . ALA A 1 107 ? -11.514 10.433 59.910 1.00 60.97 107 ALA A CA 1
ATOM 820 C C . ALA A 1 107 ? -12.879 9.737 60.032 1.00 60.97 107 ALA A C 1
ATOM 822 O O . ALA A 1 107 ? -13.280 9.019 59.118 1.00 60.97 107 ALA A O 1
ATOM 823 N N . LEU A 1 108 ? -13.632 10.032 61.097 1.00 60.53 108 LEU A N 1
ATOM 824 C CA . LEU A 1 108 ? -14.975 9.487 61.315 1.00 60.53 108 LEU A CA 1
ATOM 825 C C . LEU A 1 108 ? -15.948 9.857 60.194 1.00 60.53 108 LEU A C 1
ATOM 827 O O . LEU A 1 108 ? -16.713 9.016 59.739 1.00 60.53 108 LEU A O 1
ATOM 831 N N . ALA A 1 109 ? -15.914 11.096 59.710 1.00 60.19 109 ALA A N 1
ATOM 832 C CA . ALA A 1 109 ? -16.814 11.528 58.649 1.00 60.19 109 ALA A CA 1
ATOM 833 C C . ALA A 1 109 ? -16.468 10.977 57.265 1.00 60.19 109 ALA A C 1
ATOM 835 O O . ALA A 1 109 ? -17.371 10.729 56.470 1.00 60.19 109 ALA A O 1
ATOM 836 N N . ILE A 1 110 ? -15.179 10.781 56.973 1.00 59.12 110 ILE A N 1
ATOM 837 C CA . ILE A 1 110 ? -14.741 10.084 55.758 1.00 59.12 110 ILE A CA 1
ATOM 838 C C . ILE A 1 110 ? -15.194 8.622 55.823 1.00 59.12 110 ILE A C 1
ATOM 840 O O . ILE A 1 110 ? -15.731 8.115 54.841 1.00 59.12 110 ILE A O 1
ATOM 844 N N . ALA A 1 111 ? -15.055 7.980 56.986 1.00 60.19 111 ALA A N 1
ATOM 845 C CA . ALA A 1 111 ? -15.510 6.613 57.204 1.00 60.19 111 ALA A CA 1
ATOM 846 C C . ALA A 1 111 ? -17.041 6.484 57.097 1.00 60.19 111 ALA A C 1
ATOM 848 O O . ALA A 1 111 ? -17.519 5.609 56.387 1.00 60.19 111 ALA A O 1
ATOM 849 N N . ALA A 1 112 ? -17.816 7.396 57.692 1.00 56.59 112 ALA A N 1
ATOM 850 C CA . ALA A 1 112 ? -19.276 7.407 57.563 1.00 56.59 112 ALA A CA 1
ATOM 851 C C . ALA A 1 112 ? -19.746 7.729 56.136 1.00 56.59 112 ALA A C 1
ATOM 853 O O . ALA A 1 112 ? -20.743 7.184 55.675 1.00 56.59 112 ALA A O 1
ATOM 854 N N . TRP A 1 113 ? -19.034 8.591 55.401 1.00 61.34 113 TRP A N 1
ATOM 855 C CA . TRP A 1 113 ? -19.308 8.802 53.978 1.00 61.34 113 TRP A CA 1
ATOM 856 C C . TRP A 1 113 ? -19.056 7.528 53.168 1.00 61.34 113 TRP A C 1
ATOM 858 O O . TRP A 1 113 ? -19.900 7.155 52.356 1.00 61.34 113 TRP A O 1
ATOM 868 N N . ALA A 1 114 ? -17.930 6.855 53.413 1.00 54.66 114 ALA A N 1
ATOM 869 C CA . ALA A 1 114 ? -17.589 5.596 52.766 1.00 54.66 114 ALA A CA 1
ATOM 870 C C . ALA A 1 114 ? -18.622 4.497 53.083 1.00 54.66 114 ALA A C 1
ATOM 872 O O . ALA A 1 114 ? -19.061 3.787 52.185 1.00 54.66 114 ALA A O 1
ATOM 873 N N . GLU A 1 115 ? -19.096 4.440 54.329 1.00 57.22 115 GLU A N 1
ATOM 874 C CA . GLU A 1 115 ? -20.144 3.528 54.802 1.00 57.22 115 GLU A CA 1
ATOM 875 C C . GLU A 1 115 ? -21.513 3.809 54.153 1.00 57.22 115 GLU A C 1
ATOM 877 O O . GLU A 1 115 ? -22.181 2.882 53.702 1.00 57.22 115 GLU A O 1
ATOM 882 N N . VAL A 1 116 ? -21.925 5.079 54.038 1.00 49.78 116 VAL A N 1
ATOM 883 C CA . VAL A 1 116 ? -23.183 5.485 53.370 1.00 49.78 116 VAL A CA 1
ATOM 884 C C . VAL A 1 116 ? -23.121 5.279 51.850 1.00 49.78 116 VAL A C 1
ATOM 886 O O . VAL A 1 116 ? -24.153 5.075 51.202 1.00 49.78 116 VAL A O 1
ATOM 889 N N . ALA A 1 117 ? -21.922 5.354 51.271 1.00 49.56 117 ALA A N 1
ATOM 890 C CA . ALA A 1 117 ? -21.669 5.153 49.848 1.00 49.56 117 ALA A CA 1
ATOM 891 C C . ALA A 1 117 ? -21.338 3.695 49.472 1.00 49.56 117 ALA A C 1
ATOM 893 O O . ALA A 1 117 ? -21.213 3.426 48.279 1.00 49.56 117 ALA A O 1
ATOM 894 N N . ASP A 1 118 ? -21.242 2.789 50.451 1.00 47.72 118 ASP A N 1
ATOM 895 C CA . ASP A 1 118 ? -20.877 1.372 50.294 1.00 47.72 118 ASP A CA 1
ATOM 896 C C . ASP A 1 118 ? -19.523 1.152 49.584 1.00 47.72 118 ASP A C 1
ATOM 898 O O . ASP A 1 118 ? -19.398 0.395 48.623 1.00 47.72 118 ASP A O 1
ATOM 902 N N . ILE A 1 119 ? -18.489 1.872 50.031 1.00 45.56 119 ILE A N 1
ATOM 903 C CA . ILE A 1 119 ? -17.119 1.802 49.497 1.00 45.56 119 ILE A CA 1
ATOM 904 C C . ILE A 1 119 ? -16.099 1.560 50.616 1.00 45.56 119 ILE A C 1
ATOM 906 O O . ILE A 1 119 ? -16.246 2.050 51.735 1.00 45.56 119 ILE A O 1
ATOM 910 N N . THR A 1 120 ? -15.013 0.845 50.313 1.00 42.88 120 THR A N 1
ATOM 911 C CA . THR A 1 120 ? -13.867 0.704 51.226 1.00 42.88 120 THR A CA 1
ATOM 912 C C . THR A 1 120 ? -13.199 2.059 51.454 1.00 42.88 120 THR A C 1
ATOM 914 O O . THR A 1 120 ? -12.737 2.695 50.506 1.00 42.88 120 THR A O 1
ATOM 917 N N . CYS A 1 121 ? -13.141 2.498 52.715 1.00 40.88 121 CYS A N 1
ATOM 918 C CA . CYS A 1 121 ? -12.503 3.752 53.106 1.00 40.88 121 CYS A CA 1
ATOM 919 C C . CYS A 1 121 ? -11.004 3.709 52.757 1.00 40.88 121 CYS A C 1
ATOM 921 O O . CYS A 1 121 ? -10.295 2.856 53.294 1.00 40.88 121 CYS A O 1
ATOM 923 N N . PRO A 1 122 ? -10.490 4.604 51.894 1.00 41.34 122 PRO A N 1
ATOM 924 C CA . PRO A 1 122 ? -9.058 4.666 51.655 1.00 41.34 122 PRO A CA 1
ATOM 925 C C . PRO A 1 122 ? -8.364 5.150 52.936 1.00 41.34 122 PRO A C 1
ATOM 927 O O . PRO A 1 122 ? -8.757 6.157 53.527 1.00 41.34 122 PRO A O 1
ATOM 930 N N . ASP A 1 123 ? -7.349 4.410 53.385 1.00 41.16 123 ASP A N 1
ATOM 931 C CA . ASP A 1 123 ? -6.470 4.786 54.499 1.00 41.16 123 ASP A CA 1
ATOM 932 C C . ASP A 1 123 ? -5.942 6.215 54.269 1.00 41.16 123 ASP A C 1
ATOM 934 O O . ASP A 1 123 ? -5.489 6.535 53.169 1.00 41.16 123 ASP A O 1
ATOM 938 N N . GLN A 1 124 ? -5.974 7.095 55.275 1.00 40.41 124 GLN A N 1
ATOM 939 C CA . GLN A 1 124 ? -5.451 8.462 55.146 1.00 40.41 124 GLN A CA 1
ATOM 940 C C . GLN A 1 124 ? -3.973 8.508 54.707 1.00 40.41 124 GLN A C 1
ATOM 942 O O . GLN A 1 124 ? -3.571 9.476 54.059 1.00 40.41 124 GLN A O 1
ATOM 947 N N . ALA A 1 125 ? -3.181 7.461 54.962 1.00 37.75 125 ALA A N 1
ATOM 948 C CA . ALA A 1 125 ? -1.825 7.324 54.426 1.00 37.75 125 ALA A CA 1
ATOM 949 C C . ALA A 1 125 ? -1.786 6.971 52.920 1.00 37.75 125 ALA A C 1
ATOM 951 O O . ALA A 1 125 ? -0.798 7.268 52.243 1.00 37.75 125 ALA A O 1
ATOM 952 N N . SER A 1 126 ? -2.857 6.388 52.375 1.00 38.47 126 SER A N 1
ATOM 953 C CA . SER A 1 126 ? -3.005 6.021 50.955 1.00 38.47 126 SER A CA 1
ATOM 954 C C . SER A 1 126 ? -3.555 7.158 50.081 1.00 38.47 126 SER A C 1
ATOM 956 O O . SER A 1 126 ? -3.195 7.276 48.910 1.00 38.47 126 SER A O 1
ATOM 958 N N . VAL A 1 127 ? -4.311 8.098 50.662 1.00 38.59 127 VAL A N 1
ATOM 959 C CA . VAL A 1 127 ? -4.897 9.235 49.920 1.00 38.59 127 VAL A CA 1
ATOM 960 C C . VAL A 1 127 ? -3.838 10.232 49.409 1.00 38.59 127 VAL A C 1
ATOM 962 O O . VAL A 1 127 ? -4.091 11.005 48.487 1.00 38.59 127 VAL A O 1
ATOM 965 N N . GLY A 1 128 ? -2.616 10.187 49.949 1.00 32.91 128 GLY A N 1
ATOM 966 C CA . GLY A 1 128 ? -1.477 10.965 49.451 1.00 32.91 128 GLY A CA 1
ATOM 967 C C . GLY A 1 128 ? -0.689 10.316 48.305 1.00 32.91 128 GLY A C 1
ATOM 968 O O . GLY A 1 128 ? 0.171 10.984 47.730 1.00 32.91 128 GLY A O 1
ATOM 969 N N . LYS A 1 129 ? -0.936 9.039 47.974 1.00 34.91 129 LYS A N 1
ATOM 970 C CA . LYS A 1 129 ? -0.141 8.283 46.984 1.00 34.91 129 LYS A CA 1
ATOM 971 C C . LYS A 1 129 ? -0.906 7.846 45.733 1.00 34.91 129 LYS A C 1
ATOM 973 O O . LYS A 1 129 ? -0.254 7.611 44.721 1.00 34.91 129 LYS A O 1
ATOM 978 N N . ASP A 1 130 ? -2.238 7.875 45.748 1.00 34.44 130 ASP A N 1
ATOM 979 C CA . ASP A 1 130 ? -3.076 7.468 44.609 1.00 34.44 130 ASP A CA 1
ATOM 980 C C . ASP A 1 130 ? -3.684 8.642 43.822 1.00 34.44 130 ASP A C 1
ATOM 982 O O . ASP A 1 130 ? -4.774 8.549 43.260 1.00 34.44 130 ASP A O 1
ATOM 986 N N . VAL A 1 131 ? -2.948 9.750 43.675 1.00 38.34 131 VAL A N 1
ATOM 987 C CA . VAL A 1 131 ? -3.147 10.598 42.487 1.00 38.34 131 VAL A CA 1
ATOM 988 C C . VAL A 1 131 ? -2.451 9.885 41.335 1.00 38.34 131 VAL A C 1
ATOM 990 O O . VAL A 1 131 ? -1.316 10.199 40.969 1.00 38.34 131 VAL A O 1
ATOM 993 N N . GLY A 1 132 ? -3.130 8.868 40.804 1.00 44.72 132 GLY A N 1
ATOM 994 C CA . GLY A 1 132 ? -2.736 8.188 39.583 1.00 44.72 132 GLY A CA 1
ATOM 995 C C . GLY A 1 132 ? -2.443 9.243 38.524 1.00 44.72 132 GLY A C 1
ATOM 996 O O . GLY A 1 132 ? -3.299 10.044 38.151 1.00 44.72 132 GLY A O 1
ATOM 997 N N . THR A 1 133 ? -1.188 9.305 38.094 1.00 48.81 133 THR A N 1
ATOM 998 C CA . THR A 1 133 ? -0.748 10.192 37.015 1.00 48.81 133 THR A CA 1
ATOM 999 C C . THR A 1 133 ? -1.680 10.042 35.804 1.00 48.81 133 THR A C 1
ATOM 1001 O O . THR A 1 133 ? -2.296 8.995 35.620 1.00 48.81 133 THR A O 1
ATOM 1004 N N . ALA A 1 134 ? -1.784 11.048 34.927 1.00 51.28 134 ALA A N 1
ATOM 1005 C CA . ALA A 1 134 ? -2.590 10.936 33.699 1.00 51.28 134 ALA A CA 1
ATOM 1006 C C . ALA A 1 134 ? -2.279 9.658 32.881 1.00 51.28 134 ALA A C 1
ATOM 1008 O O . ALA A 1 134 ? -3.146 9.151 32.177 1.00 51.28 134 ALA A O 1
ATOM 1009 N N . ALA A 1 135 ? -1.065 9.115 33.024 1.00 51.84 135 ALA A N 1
ATOM 1010 C CA . ALA A 1 135 ? -0.638 7.837 32.466 1.00 51.84 135 ALA A CA 1
ATOM 1011 C C . ALA A 1 135 ? -1.327 6.608 33.100 1.00 51.84 135 ALA A C 1
ATOM 1013 O O . ALA A 1 135 ? -1.603 5.639 32.400 1.00 51.84 135 ALA A O 1
ATOM 1014 N N . GLY A 1 136 ? -1.636 6.636 34.400 1.00 56.25 136 GLY A N 1
ATOM 1015 C CA . GLY A 1 136 ? -2.371 5.572 35.092 1.00 56.25 136 GLY A CA 1
ATOM 1016 C C . GLY A 1 136 ? -3.799 5.423 34.568 1.00 56.25 136 GLY A C 1
ATOM 1017 O O . GLY A 1 136 ? -4.197 4.322 34.202 1.00 56.25 136 GLY A O 1
ATOM 1018 N N . LEU A 1 137 ? -4.515 6.543 34.427 1.00 60.31 137 LEU A N 1
ATOM 1019 C CA . LEU A 1 137 ? -5.860 6.572 33.843 1.00 60.31 137 LEU A CA 1
ATOM 1020 C C . LEU A 1 137 ? -5.855 6.160 32.360 1.00 60.31 137 LEU A C 1
ATOM 1022 O O . LEU A 1 137 ? -6.741 5.441 31.911 1.00 60.31 137 LEU A O 1
ATOM 1026 N N . GLN A 1 138 ? -4.841 6.586 31.597 1.00 67.31 138 GLN A N 1
ATOM 1027 C CA . GLN A 1 138 ? -4.649 6.151 30.207 1.00 67.31 138 GLN A CA 1
ATOM 1028 C C . GLN A 1 138 ? -4.486 4.635 30.105 1.00 67.31 138 GLN A C 1
ATOM 1030 O O . GLN A 1 138 ? -5.115 4.014 29.253 1.00 67.31 138 GLN A O 1
ATOM 1035 N N . ARG A 1 139 ? -3.661 4.048 30.979 1.00 69.44 139 ARG A N 1
ATOM 1036 C CA . ARG A 1 139 ? -3.427 2.603 31.021 1.00 69.44 139 ARG A CA 1
ATOM 1037 C C . ARG A 1 139 ? -4.701 1.843 31.375 1.00 69.44 139 ARG A C 1
ATOM 1039 O O . ARG A 1 139 ? -5.075 0.944 30.642 1.00 69.44 139 ARG A O 1
ATOM 1046 N N . GLU A 1 140 ? -5.395 2.251 32.432 1.00 73.94 140 GLU A N 1
ATOM 1047 C CA . GLU A 1 140 ? -6.639 1.603 32.860 1.00 73.94 140 GLU A CA 1
ATOM 1048 C C . GLU A 1 140 ? -7.716 1.661 31.768 1.00 73.94 140 GLU A C 1
ATOM 1050 O O . GLU A 1 140 ? -8.351 0.656 31.454 1.00 73.94 140 GLU A O 1
ATOM 1055 N N . MET A 1 141 ? -7.869 2.816 31.111 1.00 80.19 141 MET A N 1
ATOM 1056 C CA . MET A 1 141 ? -8.812 2.950 30.003 1.00 80.19 141 MET A CA 1
ATOM 1057 C C . MET A 1 141 ? -8.405 2.102 28.792 1.00 80.19 141 MET A C 1
ATOM 1059 O O . MET A 1 141 ? -9.256 1.480 28.157 1.00 80.19 141 MET A O 1
ATOM 1063 N N . ARG A 1 142 ? -7.105 2.032 28.480 1.00 84.62 142 ARG A N 1
ATOM 1064 C CA . ARG A 1 142 ? -6.579 1.144 27.435 1.00 84.62 142 ARG A CA 1
ATOM 1065 C C . ARG A 1 142 ? -6.902 -0.316 27.747 1.00 84.62 142 ARG A C 1
ATOM 1067 O O . ARG A 1 142 ? -7.357 -1.023 26.851 1.00 84.62 142 ARG A O 1
ATOM 1074 N N . ASP A 1 143 ? -6.712 -0.752 28.988 1.00 80.75 143 ASP A N 1
ATOM 1075 C CA . ASP A 1 143 ? -6.978 -2.127 29.420 1.00 80.75 143 ASP A CA 1
ATOM 1076 C C . ASP A 1 143 ? -8.472 -2.466 29.303 1.00 80.75 143 ASP A C 1
ATOM 1078 O O . ASP A 1 143 ? -8.827 -3.520 28.774 1.00 80.75 143 ASP A O 1
ATOM 1082 N N . LEU A 1 144 ? -9.357 -1.543 29.697 1.00 82.25 144 LEU A N 1
ATOM 1083 C CA . LEU A 1 144 ? -10.810 -1.690 29.554 1.00 82.25 144 LEU A CA 1
ATOM 1084 C C . LEU A 1 144 ? -11.256 -1.784 28.088 1.00 82.25 144 LEU A C 1
ATOM 1086 O O . LEU A 1 144 ? -12.026 -2.675 27.732 1.00 82.25 144 LEU A O 1
ATOM 1090 N N . LEU A 1 145 ? -10.762 -0.891 27.225 1.00 85.81 145 LEU A N 1
ATOM 1091 C CA . LEU A 1 145 ? -11.070 -0.916 25.790 1.00 85.81 145 LEU A CA 1
ATOM 1092 C C . LEU A 1 145 ? -10.525 -2.183 25.124 1.00 85.81 145 LEU A C 1
ATOM 1094 O O . LEU A 1 145 ? -11.190 -2.769 24.274 1.00 85.81 145 LEU A O 1
ATOM 1098 N N . THR A 1 146 ? -9.342 -2.631 25.543 1.00 89.62 146 THR A N 1
ATOM 1099 C CA . THR A 1 146 ? -8.741 -3.887 25.082 1.00 89.62 146 THR A CA 1
ATOM 1100 C C . THR A 1 146 ? -9.587 -5.085 25.503 1.00 89.62 146 THR A C 1
ATOM 1102 O O . THR A 1 146 ? -9.836 -5.971 24.690 1.00 89.62 146 THR A O 1
ATOM 1105 N N . ALA A 1 147 ? -10.066 -5.115 26.750 1.00 81.44 147 ALA A N 1
ATOM 1106 C CA . ALA A 1 147 ? -10.945 -6.171 27.246 1.00 81.44 147 ALA A CA 1
ATOM 1107 C C . ALA A 1 147 ? -12.285 -6.208 26.494 1.00 81.44 147 ALA A C 1
ATOM 1109 O O . ALA A 1 147 ? -12.804 -7.289 26.212 1.00 81.44 147 ALA A O 1
ATOM 1110 N N . ASP A 1 148 ? -12.826 -5.046 26.124 1.00 89.31 148 ASP A N 1
ATOM 1111 C CA . ASP A 1 148 ? -14.019 -4.984 25.287 1.00 89.31 148 ASP A CA 1
ATOM 1112 C C . ASP A 1 148 ? -13.752 -5.500 23.876 1.00 89.31 148 ASP A C 1
ATOM 1114 O O . ASP A 1 148 ? -14.488 -6.362 23.417 1.00 89.31 148 ASP A O 1
ATOM 1118 N N . LEU A 1 149 ? -12.681 -5.083 23.201 1.00 91.38 149 LEU A N 1
ATOM 1119 C CA . LEU A 1 149 ? -12.369 -5.616 21.869 1.00 91.38 149 LEU A CA 1
ATOM 1120 C C . LEU A 1 149 ? -12.114 -7.133 21.900 1.00 91.38 149 LEU A C 1
ATOM 1122 O O . LEU A 1 149 ? -12.623 -7.858 21.051 1.00 91.38 149 LEU A O 1
ATOM 1126 N N . ARG A 1 150 ? -11.428 -7.641 22.931 1.00 90.31 150 ARG A N 1
ATOM 1127 C CA . ARG A 1 150 ? -11.206 -9.085 23.137 1.00 90.31 150 ARG A CA 1
ATOM 1128 C C . ARG A 1 150 ? -12.480 -9.884 23.397 1.00 90.31 150 ARG A C 1
ATOM 1130 O O . ARG A 1 150 ? -12.484 -11.097 23.222 1.00 90.31 150 ARG A O 1
ATOM 1137 N N . GLY A 1 151 ? -13.569 -9.225 23.790 1.00 83.25 151 GLY A N 1
ATOM 1138 C CA . GLY A 1 151 ? -14.876 -9.855 23.955 1.00 83.25 151 GLY A CA 1
ATOM 1139 C C . GLY A 1 151 ? -15.591 -10.186 22.639 1.00 83.25 151 GLY A C 1
ATOM 1140 O O . GLY A 1 151 ? -16.760 -10.575 22.694 1.00 83.25 151 GLY A O 1
ATOM 1141 N N . GLY A 1 152 ? -14.948 -9.993 21.478 1.00 90.94 152 GLY A N 1
ATOM 1142 C CA . GLY A 1 152 ? -15.522 -10.266 20.159 1.00 90.94 152 GLY A CA 1
ATOM 1143 C C . GLY A 1 152 ? -16.806 -9.469 19.928 1.00 90.94 152 GLY A C 1
ATOM 1144 O O . GLY A 1 152 ? -16.898 -8.307 20.319 1.00 90.94 152 GLY A O 1
ATOM 1145 N N . ALA A 1 153 ? -17.835 -10.100 19.363 1.00 87.81 153 ALA A N 1
ATOM 1146 C CA . ALA A 1 153 ? -19.076 -9.419 18.992 1.00 87.81 153 ALA A CA 1
ATOM 1147 C C . ALA A 1 153 ? -19.806 -8.745 20.176 1.00 87.81 153 ALA A C 1
ATOM 1149 O O . ALA A 1 153 ? -20.325 -7.635 20.040 1.00 87.81 153 ALA A O 1
ATOM 1150 N N . ASP A 1 154 ? -19.849 -9.376 21.355 1.00 83.38 154 ASP A N 1
ATOM 1151 C CA . ASP A 1 154 ? -20.507 -8.789 22.535 1.00 83.38 154 ASP A CA 1
ATOM 1152 C C . ASP A 1 154 ? -19.650 -7.723 23.209 1.00 83.38 154 ASP A C 1
ATOM 1154 O O . ASP A 1 154 ? -20.162 -6.730 23.733 1.00 83.38 154 ASP A O 1
ATOM 1158 N N . GLY A 1 155 ? -18.337 -7.915 23.179 1.00 85.00 155 GLY A N 1
ATOM 1159 C CA . GLY A 1 155 ? -17.394 -6.907 23.618 1.00 85.00 155 GLY A CA 1
ATOM 1160 C C . GLY A 1 155 ? -17.390 -5.668 22.725 1.00 85.00 155 GLY A C 1
ATOM 1161 O O . GLY A 1 155 ? -17.361 -4.549 23.232 1.00 85.00 155 GLY A O 1
ATOM 1162 N N . LEU A 1 156 ? -17.587 -5.840 21.418 1.00 90.81 156 LEU A N 1
ATOM 1163 C CA . LEU A 1 156 ? -17.720 -4.742 20.472 1.00 90.81 156 LEU A CA 1
ATOM 1164 C C . LEU A 1 156 ? -18.946 -3.866 20.771 1.00 90.81 156 LEU A C 1
ATOM 1166 O O . LEU A 1 156 ? -18.851 -2.642 20.703 1.00 90.81 156 LEU A O 1
ATOM 1170 N N . LYS A 1 157 ? -20.069 -4.458 21.207 1.00 85.06 157 LYS A N 1
ATOM 1171 C CA . LYS A 1 157 ? -21.238 -3.688 21.680 1.00 85.06 157 LYS A CA 1
ATOM 1172 C C . LYS A 1 157 ? -20.879 -2.798 22.872 1.00 85.06 157 LYS A C 1
ATOM 1174 O O . LYS A 1 157 ? -21.288 -1.639 22.908 1.00 85.06 157 LYS A O 1
ATOM 1179 N N . ARG A 1 158 ? -20.102 -3.318 23.832 1.00 86.44 158 ARG A N 1
ATOM 1180 C CA . ARG A 1 158 ? -19.624 -2.537 24.987 1.00 86.44 158 ARG A CA 1
ATOM 1181 C C . ARG A 1 158 ? -18.659 -1.441 24.553 1.00 86.44 158 ARG A C 1
ATOM 1183 O O . ARG A 1 158 ? -18.839 -0.293 24.946 1.00 86.44 158 ARG A O 1
ATOM 1190 N N . PHE A 1 159 ? -17.710 -1.767 23.676 1.00 87.75 159 PHE A N 1
ATOM 1191 C CA . PHE A 1 159 ? -16.787 -0.798 23.095 1.00 87.75 159 PHE A CA 1
ATOM 1192 C C . PHE A 1 159 ? -17.543 0.346 22.408 1.00 87.75 159 PHE A C 1
ATOM 1194 O O . PHE A 1 159 ? -17.272 1.518 22.664 1.00 87.75 159 PHE A O 1
ATOM 1201 N N . HIS A 1 160 ? -18.532 0.040 21.566 1.00 86.00 160 HIS A N 1
ATOM 1202 C CA . HIS A 1 160 ? -19.344 1.056 20.896 1.00 86.00 160 HIS A CA 1
ATOM 1203 C C . HIS A 1 160 ? -20.171 1.887 21.875 1.00 86.00 160 HIS A C 1
ATOM 1205 O O . HIS A 1 160 ? -20.234 3.100 21.685 1.00 86.00 160 HIS A O 1
ATOM 1211 N N . ALA A 1 161 ? -20.713 1.279 22.933 1.00 82.38 161 ALA A N 1
ATOM 1212 C CA . ALA A 1 161 ? -21.496 1.966 23.960 1.00 82.38 161 ALA A CA 1
ATOM 1213 C C . ALA A 1 161 ? -20.689 2.956 24.822 1.00 82.38 161 ALA A C 1
ATOM 1215 O O . ALA A 1 161 ? -21.290 3.839 25.433 1.00 82.38 161 ALA A O 1
ATOM 1216 N N . ARG A 1 162 ? -19.353 2.843 24.871 1.00 79.88 162 ARG A N 1
ATOM 1217 C CA . ARG A 1 162 ? -18.498 3.790 25.609 1.00 79.88 162 ARG A CA 1
ATOM 1218 C C . ARG A 1 162 ? -18.520 5.191 25.014 1.00 79.88 162 ARG A C 1
ATOM 1220 O O . ARG A 1 162 ? -18.548 5.354 23.786 1.00 79.88 162 ARG A O 1
ATOM 1227 N N . ASP A 1 163 ? -18.410 6.189 25.888 1.00 78.50 163 ASP A N 1
ATOM 1228 C CA . ASP A 1 163 ? -18.357 7.587 25.481 1.00 78.50 163 ASP A CA 1
ATOM 1229 C C . ASP A 1 163 ? -17.087 7.898 24.676 1.00 78.50 163 ASP A C 1
ATOM 1231 O O . ASP A 1 163 ? -16.042 7.245 24.765 1.00 78.50 163 ASP A O 1
ATOM 1235 N N . GLN A 1 164 ? -17.185 8.941 23.863 1.00 76.06 164 GLN A N 1
ATOM 1236 C CA . GLN A 1 164 ? -16.096 9.420 23.037 1.00 76.06 164 GLN A CA 1
ATOM 1237 C C . GLN A 1 164 ? -14.935 9.975 23.876 1.00 76.06 164 GLN A C 1
ATOM 1239 O O . GLN A 1 164 ? -13.778 9.879 23.459 1.00 76.06 164 GLN A O 1
ATOM 1244 N N . ALA A 1 165 ? -15.219 10.529 25.060 1.00 72.00 165 ALA A N 1
ATOM 1245 C CA . ALA A 1 165 ? -14.180 10.971 25.982 1.00 72.00 165 ALA A CA 1
ATOM 1246 C C . ALA A 1 165 ? -13.322 9.793 26.469 1.00 72.00 165 ALA A C 1
ATOM 1248 O O . ALA A 1 165 ? -12.098 9.899 26.460 1.00 72.00 165 ALA A O 1
ATOM 1249 N N . ASP A 1 166 ? -13.942 8.659 26.799 1.00 74.88 166 ASP A N 1
ATOM 1250 C CA . ASP A 1 166 ? -13.247 7.462 27.283 1.00 74.88 166 ASP A CA 1
ATOM 1251 C C . ASP A 1 166 ? -12.318 6.881 26.218 1.00 74.88 166 ASP A C 1
ATOM 1253 O O . ASP A 1 166 ? -11.134 6.644 26.459 1.00 74.88 166 ASP A O 1
ATOM 1257 N N . LYS A 1 167 ? -12.821 6.747 24.987 1.00 78.75 167 LYS A N 1
ATOM 1258 C CA . LYS A 1 167 ? -12.017 6.279 23.848 1.00 78.75 167 LYS A CA 1
ATOM 1259 C C . LYS A 1 167 ? -10.836 7.215 23.573 1.00 78.75 167 LYS A C 1
ATOM 1261 O O . LYS A 1 167 ? -9.717 6.755 23.357 1.00 78.75 167 LYS A O 1
ATOM 1266 N N . ALA A 1 168 ? -11.052 8.527 23.668 1.00 76.62 168 ALA A N 1
ATOM 1267 C CA . ALA A 1 168 ? -10.000 9.520 23.471 1.00 76.62 168 ALA A CA 1
ATOM 1268 C C . ALA A 1 168 ? -8.935 9.508 24.583 1.00 76.62 168 ALA A C 1
ATOM 1270 O O . ALA A 1 168 ? -7.784 9.873 24.327 1.00 76.62 168 ALA A O 1
ATOM 1271 N N . VAL A 1 169 ? -9.285 9.090 25.808 1.00 73.56 169 VAL A N 1
ATOM 1272 C CA . VAL A 1 169 ? -8.335 9.014 26.927 1.00 73.56 169 VAL A CA 1
ATOM 1273 C C . VAL A 1 169 ? -7.247 7.986 26.649 1.00 73.56 169 VAL A C 1
ATOM 1275 O O . VAL A 1 169 ? -6.086 8.304 26.876 1.00 73.56 169 VAL A O 1
ATOM 1278 N N . ALA A 1 170 ? -7.570 6.802 26.124 1.00 75.94 170 ALA A N 1
ATOM 1279 C CA . ALA A 1 170 ? -6.571 5.750 25.914 1.00 75.94 170 ALA A CA 1
ATOM 1280 C C . ALA A 1 170 ? -5.507 6.104 24.860 1.00 75.94 170 ALA A C 1
ATOM 1282 O O . ALA A 1 170 ? -4.388 5.601 24.946 1.00 75.94 170 ALA A O 1
ATOM 1283 N N . LYS A 1 171 ? -5.819 7.004 23.912 1.00 75.31 171 LYS A N 1
ATOM 1284 C CA . LYS A 1 171 ? -4.957 7.516 22.821 1.00 75.31 171 LYS A CA 1
ATOM 1285 C C . LYS A 1 171 ? -4.392 6.485 21.831 1.00 75.31 171 LYS A C 1
ATOM 1287 O O . LYS A 1 171 ? -4.166 6.840 20.680 1.00 75.31 171 LYS A O 1
ATOM 1292 N N . SER A 1 172 ? -4.112 5.252 22.246 1.00 84.50 172 SER A N 1
ATOM 1293 C CA . SER A 1 172 ? -3.434 4.232 21.446 1.00 84.50 172 SER A CA 1
ATOM 1294 C C . SER A 1 172 ? -3.780 2.822 21.931 1.00 84.50 172 SER A C 1
ATOM 1296 O O . SER A 1 172 ? -3.906 2.567 23.129 1.00 84.50 172 SER A O 1
ATOM 1298 N N . LEU A 1 173 ? -3.900 1.908 20.972 1.00 88.62 173 LEU A N 1
ATOM 1299 C CA . LEU A 1 173 ? -4.185 0.485 21.116 1.00 88.62 173 LEU A CA 1
ATOM 1300 C C . LEU A 1 173 ? -3.171 -0.337 20.302 1.00 88.62 173 LEU A C 1
ATOM 1302 O O . LEU A 1 173 ? -3.539 -1.170 19.485 1.00 88.62 173 LEU A O 1
ATOM 1306 N N . LYS A 1 174 ? -1.878 -0.075 20.511 1.00 92.88 174 LYS A N 1
ATOM 1307 C CA . LYS A 1 174 ? -0.781 -0.853 19.910 1.00 92.88 174 LYS A CA 1
ATOM 1308 C C . LYS A 1 174 ? -0.680 -2.257 20.486 1.00 92.88 174 LYS A C 1
ATOM 1310 O O . LYS A 1 174 ? -1.094 -2.465 21.628 1.00 92.88 174 LYS A O 1
ATOM 1315 N N . GLU A 1 175 ? -0.007 -3.145 19.757 1.00 94.00 175 GLU A N 1
ATOM 1316 C CA . GLU A 1 175 ? 0.456 -4.449 20.264 1.00 94.00 175 GLU A CA 1
ATOM 1317 C C . GLU A 1 175 ? -0.677 -5.289 20.877 1.00 94.00 175 GLU A C 1
ATOM 1319 O O . GLU A 1 175 ? -0.484 -6.027 21.846 1.00 94.00 175 GLU A O 1
ATOM 1324 N N . LEU A 1 176 ? -1.898 -5.136 20.360 1.00 94.00 176 LEU A N 1
ATOM 1325 C CA . LEU A 1 176 ? -3.034 -5.909 20.835 1.00 94.00 176 LEU A CA 1
ATOM 1326 C C . LEU A 1 176 ? -3.086 -7.253 20.137 1.00 94.00 176 LEU A C 1
ATOM 1328 O O . LEU A 1 176 ? -2.890 -7.333 18.933 1.00 94.00 176 LEU A O 1
ATOM 1332 N N . ASP A 1 177 ? -3.443 -8.288 20.884 1.00 95.94 177 ASP A N 1
ATOM 1333 C CA . ASP A 1 177 ? -3.848 -9.559 20.295 1.00 95.94 177 ASP A CA 1
ATOM 1334 C C . ASP A 1 177 ? -5.373 -9.635 20.230 1.00 95.94 177 ASP A C 1
ATOM 1336 O O . ASP A 1 177 ? -6.051 -9.622 21.268 1.00 95.94 177 ASP A O 1
ATOM 1340 N N . LEU A 1 178 ? -5.868 -9.637 18.995 1.00 96.75 178 LEU A N 1
ATOM 1341 C CA . LEU A 1 178 ? -7.263 -9.662 18.566 1.00 96.75 178 LEU A CA 1
ATOM 1342 C C . LEU A 1 178 ? -7.480 -10.747 17.490 1.00 96.75 178 LEU A C 1
ATOM 1344 O O . LEU A 1 178 ? -8.424 -10.665 16.700 1.00 96.75 178 LEU A O 1
ATOM 1348 N N . SER A 1 179 ? -6.587 -11.741 17.438 1.00 97.62 179 SER A N 1
ATOM 1349 C CA . SER A 1 179 ? -6.681 -12.871 16.515 1.00 97.62 179 SER A CA 1
ATOM 1350 C C . SER A 1 179 ? -7.932 -13.721 16.756 1.00 97.62 179 SER A C 1
ATOM 1352 O O . SER A 1 179 ? -8.446 -13.792 17.870 1.00 97.62 179 SER A O 1
ATOM 1354 N N . ASP A 1 180 ? -8.453 -14.323 15.684 1.00 97.12 180 ASP A N 1
ATOM 1355 C CA . ASP A 1 180 ? -9.611 -15.234 15.691 1.00 97.12 180 ASP A CA 1
ATOM 1356 C C . ASP A 1 180 ? -10.941 -14.630 16.206 1.00 97.12 180 ASP A C 1
ATOM 1358 O O . ASP A 1 180 ? -11.935 -15.341 16.389 1.00 97.12 180 ASP A O 1
ATOM 1362 N N . LEU A 1 181 ? -11.006 -13.313 16.429 1.00 96.81 181 LEU A N 1
ATOM 1363 C CA . LEU A 1 181 ? -12.199 -12.639 16.946 1.00 96.81 181 LEU A CA 1
ATOM 1364 C C . LEU A 1 181 ? -13.182 -12.238 15.845 1.00 96.81 181 LEU A C 1
ATOM 1366 O O . LEU A 1 181 ? -12.796 -11.855 14.742 1.00 96.81 181 LEU A O 1
ATOM 1370 N N . ASP A 1 182 ? -14.475 -12.231 16.184 1.00 97.19 182 ASP A N 1
ATOM 1371 C CA . ASP A 1 182 ? -15.497 -11.566 15.374 1.00 97.19 182 ASP A CA 1
ATOM 1372 C C . ASP A 1 182 ? -15.624 -10.096 15.782 1.00 97.19 182 ASP A C 1
ATOM 1374 O O . ASP A 1 182 ? -16.154 -9.765 16.844 1.00 97.19 182 ASP A O 1
ATOM 1378 N N . LEU A 1 183 ? -15.107 -9.228 14.922 1.00 96.94 183 LEU A N 1
ATOM 1379 C CA . LEU A 1 183 ? -15.095 -7.774 15.031 1.00 96.94 183 LEU A CA 1
ATOM 1380 C C . LEU A 1 183 ? -15.827 -7.144 13.833 1.00 96.94 183 LEU A C 1
ATOM 1382 O O . LEU A 1 183 ? -15.510 -6.032 13.403 1.00 96.94 183 LEU A O 1
ATOM 1386 N N . THR A 1 184 ? -16.811 -7.860 13.277 1.00 97.56 184 THR A N 1
ATOM 1387 C CA . THR A 1 184 ? -17.636 -7.389 12.161 1.00 97.56 184 THR A CA 1
ATOM 1388 C C . THR A 1 184 ? -18.269 -6.037 12.491 1.00 97.56 184 THR A C 1
ATOM 1390 O O . THR A 1 184 ? -18.916 -5.864 13.525 1.00 97.56 184 THR A O 1
ATOM 1393 N N . GLY A 1 185 ? -18.090 -5.061 11.600 1.00 93.69 185 GLY A N 1
ATOM 1394 C CA . GLY A 1 185 ? -18.587 -3.699 11.777 1.00 93.69 185 GLY A CA 1
ATOM 1395 C C . GLY A 1 185 ? -17.848 -2.890 12.847 1.00 93.69 185 GLY A C 1
ATOM 1396 O O . GLY A 1 185 ? -18.381 -1.877 13.310 1.00 93.69 185 GLY A O 1
ATOM 1397 N N . LEU A 1 186 ? -16.641 -3.306 13.261 1.00 95.44 186 LEU A N 1
ATOM 1398 C CA . LEU A 1 186 ? -15.780 -2.502 14.129 1.00 95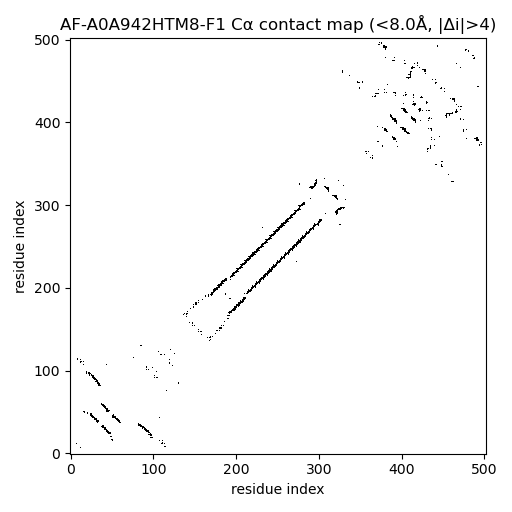.44 186 LEU A CA 1
ATOM 1399 C C . LEU A 1 186 ? -15.685 -1.081 13.575 1.00 95.44 186 LEU A C 1
ATOM 1401 O O . LEU A 1 186 ? -15.320 -0.874 12.428 1.00 95.44 186 LEU A O 1
ATOM 1405 N N . SER A 1 187 ? -16.005 -0.086 14.395 1.00 90.56 187 SER A N 1
ATOM 1406 C CA . SER A 1 187 ? -15.999 1.314 13.976 1.00 90.56 187 SER A CA 1
ATOM 1407 C C . SER A 1 187 ? -15.096 2.104 14.898 1.00 90.56 187 SER A C 1
ATOM 1409 O O . SER A 1 187 ? -15.393 2.274 16.082 1.00 90.56 187 SER A O 1
ATOM 1411 N N . LEU A 1 188 ? -13.977 2.561 14.342 1.00 84.19 188 LEU A N 1
ATOM 1412 C CA . LEU A 1 188 ? -13.009 3.421 15.022 1.00 84.19 188 LEU A CA 1
ATOM 1413 C C . LEU A 1 188 ? -13.126 4.871 14.554 1.00 84.19 188 LEU A C 1
ATOM 1415 O O . LEU A 1 188 ? -12.478 5.766 15.103 1.00 84.19 188 LEU A O 1
ATOM 1419 N N . TYR A 1 189 ? -13.992 5.124 13.574 1.00 76.44 189 TYR A N 1
ATOM 1420 C CA . TYR A 1 189 ? -14.269 6.452 13.064 1.00 76.44 189 TYR A CA 1
ATOM 1421 C C . TYR A 1 189 ? -14.730 7.369 14.204 1.00 76.44 189 TYR A C 1
ATOM 1423 O O . TYR A 1 189 ? -15.659 7.050 14.943 1.00 76.44 189 TYR A O 1
ATOM 1431 N N . LYS A 1 190 ? -14.049 8.511 14.355 1.00 70.38 190 LYS A N 1
ATOM 1432 C CA . LYS A 1 190 ? -14.225 9.496 15.442 1.00 70.38 190 LYS A CA 1
ATOM 1433 C C . LYS A 1 190 ? -13.848 9.029 16.848 1.00 70.38 190 LYS A C 1
ATOM 1435 O O . LYS A 1 190 ? -13.883 9.876 17.728 1.00 70.38 190 LYS A O 1
ATOM 1440 N N . SER A 1 191 ? -13.402 7.785 17.053 1.00 75.56 191 SER A N 1
ATOM 1441 C CA . SER A 1 191 ? -13.049 7.249 18.379 1.00 75.56 191 SER A CA 1
ATOM 1442 C C . SER A 1 191 ? -11.839 7.929 19.039 1.00 75.56 191 SER A C 1
ATOM 1444 O O . SER A 1 191 ? -11.648 7.783 20.243 1.00 75.56 191 SER A O 1
ATOM 1446 N N . GLY A 1 192 ? -11.028 8.683 18.292 1.00 76.44 192 GLY A N 1
ATOM 1447 C CA . GLY A 1 192 ? -9.759 9.230 18.785 1.00 76.44 192 GLY A CA 1
ATOM 1448 C C . GLY A 1 192 ? -8.669 8.166 18.968 1.00 76.44 192 GLY A C 1
ATOM 1449 O O . GLY A 1 192 ? -7.526 8.512 19.251 1.00 76.44 192 GLY A O 1
ATOM 1450 N N . LEU A 1 193 ? -9.010 6.890 18.765 1.00 83.19 193 LEU A N 1
ATOM 1451 C CA . LEU A 1 193 ? -8.091 5.766 18.725 1.00 83.19 193 LEU A CA 1
ATOM 1452 C C . LEU A 1 193 ? -7.637 5.601 17.284 1.00 83.19 193 LEU A C 1
ATOM 1454 O O . LEU A 1 193 ? -8.334 5.021 16.454 1.00 83.19 193 LEU A O 1
ATOM 1458 N N . SER A 1 194 ? -6.481 6.173 16.981 1.00 86.56 194 SER A N 1
ATOM 1459 C CA . SER A 1 194 ? -5.895 6.076 15.651 1.00 86.56 194 SER A CA 1
ATOM 1460 C C . SER A 1 194 ? -4.754 5.075 15.594 1.00 86.56 194 SER A C 1
ATOM 1462 O O . SER A 1 194 ? -4.449 4.619 14.514 1.00 86.56 194 SER A O 1
ATOM 1464 N N . ASP A 1 195 ? -4.110 4.720 16.702 1.00 92.62 195 ASP A N 1
ATOM 1465 C CA . ASP A 1 195 ? -2.827 4.008 16.666 1.00 92.62 195 ASP A CA 1
ATOM 1466 C C . ASP A 1 195 ? -2.954 2.562 17.154 1.00 92.62 195 ASP A C 1
ATOM 1468 O O . ASP A 1 195 ? -3.073 2.333 18.360 1.00 92.62 195 ASP A O 1
ATOM 1472 N N . PHE A 1 196 ? -2.909 1.619 16.213 1.00 95.44 196 PHE A N 1
ATOM 1473 C CA . PHE A 1 196 ? -3.023 0.171 16.404 1.00 95.44 196 PHE A CA 1
ATOM 1474 C C . PHE A 1 196 ? -1.748 -0.585 16.035 1.00 95.44 196 PHE A C 1
ATOM 1476 O O . PHE A 1 196 ? -1.774 -1.813 15.984 1.00 95.44 196 PHE A O 1
ATOM 1483 N N . ARG A 1 197 ? -0.637 0.115 15.789 1.00 96.81 197 ARG A N 1
ATOM 1484 C CA . ARG A 1 197 ? 0.596 -0.496 15.281 1.00 96.81 197 ARG A CA 1
ATOM 1485 C C . ARG A 1 197 ? 1.002 -1.758 16.032 1.00 96.81 197 ARG A C 1
ATOM 1487 O O . ARG A 1 197 ? 0.863 -1.826 17.258 1.00 96.81 197 ARG A O 1
ATOM 1494 N N . ASN A 1 198 ? 1.543 -2.723 15.295 1.00 96.75 198 ASN A N 1
ATOM 1495 C CA . ASN A 1 198 ? 1.981 -4.025 15.810 1.00 96.75 198 ASN A CA 1
ATOM 1496 C C . ASN A 1 198 ? 0.863 -4.902 16.402 1.00 96.75 198 ASN A C 1
ATOM 1498 O O . ASN A 1 198 ? 1.152 -5.836 17.149 1.00 96.75 198 ASN A O 1
ATOM 1502 N N . SER A 1 199 ? -0.412 -4.607 16.138 1.00 97.81 199 SER A N 1
ATOM 1503 C CA . SER A 1 199 ? -1.508 -5.449 16.626 1.00 97.81 199 SER A CA 1
ATOM 1504 C C . SER A 1 199 ? -1.729 -6.666 15.729 1.00 97.81 199 SER A C 1
ATOM 1506 O O . SER A 1 199 ? -1.535 -6.629 14.515 1.00 97.81 199 SER A O 1
ATOM 1508 N N . ASN A 1 200 ? -2.172 -7.757 16.338 1.00 98.44 200 ASN A N 1
ATOM 1509 C CA . ASN A 1 200 ? -2.485 -9.017 15.697 1.00 98.44 200 ASN A CA 1
ATOM 1510 C C . ASN A 1 200 ? -3.999 -9.163 15.510 1.00 98.44 200 ASN A C 1
ATOM 1512 O O . ASN A 1 200 ? -4.747 -9.265 16.475 1.00 98.44 200 ASN A O 1
ATOM 1516 N N . PHE A 1 201 ? -4.427 -9.214 14.258 1.00 98.50 201 PHE A N 1
ATOM 1517 C CA . PHE A 1 201 ? -5.787 -9.454 13.778 1.00 98.50 201 PHE A CA 1
ATOM 1518 C C . PHE A 1 201 ? -5.874 -10.740 12.937 1.00 98.50 201 PHE A C 1
ATOM 1520 O O . PHE A 1 201 ? -6.835 -10.922 12.184 1.00 98.50 201 PHE A O 1
ATOM 1527 N N . LYS A 1 202 ? -4.878 -11.630 13.034 1.00 98.69 202 LYS A N 1
ATOM 1528 C CA . LYS A 1 202 ? -4.823 -12.877 12.266 1.00 98.69 202 LYS A CA 1
ATOM 1529 C C . LYS A 1 202 ? -6.129 -13.662 12.385 1.00 98.69 202 LYS A C 1
ATOM 1531 O O . LYS A 1 202 ? -6.646 -13.822 13.487 1.00 98.69 202 LYS A O 1
ATOM 1536 N N . ALA A 1 203 ? -6.654 -14.130 11.254 1.00 98.38 203 ALA A N 1
ATOM 1537 C CA . ALA A 1 203 ? -7.888 -14.916 11.155 1.00 98.38 203 ALA A CA 1
ATOM 1538 C C . ALA A 1 203 ? -9.150 -14.275 11.785 1.00 98.38 203 ALA A C 1
ATOM 1540 O O . ALA A 1 203 ? -10.175 -14.937 11.956 1.00 98.38 203 ALA A O 1
ATOM 1541 N N . SER A 1 204 ? -9.118 -12.978 12.109 1.00 98.44 204 SER A N 1
ATOM 1542 C CA . SER A 1 204 ? -10.282 -12.261 12.638 1.00 98.44 204 SER A CA 1
ATOM 1543 C C . SER A 1 204 ? -11.306 -11.939 11.541 1.00 98.44 204 SER A C 1
ATOM 1545 O O . SER A 1 204 ? -10.980 -11.854 10.353 1.00 98.44 204 SER A O 1
ATOM 1547 N N . LYS A 1 205 ? -12.567 -11.730 11.932 1.00 98.62 205 LYS A N 1
ATOM 1548 C CA . LYS A 1 205 ? -13.619 -11.206 11.049 1.00 98.62 205 LYS A CA 1
ATOM 1549 C C . LYS A 1 205 ? -13.754 -9.709 11.265 1.00 98.62 205 LYS A C 1
ATOM 1551 O O . LYS A 1 205 ? -14.150 -9.262 12.331 1.00 98.62 205 LYS A O 1
ATOM 1556 N N . LEU A 1 206 ? -13.459 -8.940 10.234 1.00 98.31 206 LEU A N 1
ATOM 1557 C CA . LEU A 1 206 ? -13.457 -7.480 10.193 1.00 98.31 206 LEU A CA 1
ATOM 1558 C C . LEU A 1 206 ? -14.319 -6.973 9.028 1.00 98.31 206 LEU A C 1
ATOM 1560 O O . LEU A 1 206 ? -14.061 -5.911 8.462 1.00 98.31 206 LEU A O 1
ATOM 1564 N N . VAL A 1 207 ? -15.350 -7.737 8.656 1.00 98.56 207 VAL A N 1
ATOM 1565 C CA . VAL A 1 207 ? -16.276 -7.372 7.578 1.00 98.56 207 VAL A CA 1
ATOM 1566 C C . VAL A 1 207 ? -16.882 -6.000 7.884 1.00 98.56 207 VAL A C 1
ATOM 1568 O O . VAL A 1 207 ? -17.410 -5.784 8.976 1.00 98.56 207 VAL A O 1
ATOM 1571 N N . ASN A 1 208 ? -16.796 -5.062 6.940 1.00 97.62 208 ASN A N 1
ATOM 1572 C CA . ASN A 1 208 ? -17.213 -3.660 7.092 1.00 97.62 208 ASN A CA 1
ATOM 1573 C C . ASN A 1 208 ? -16.550 -2.891 8.260 1.00 97.62 208 ASN A C 1
ATOM 1575 O O . ASN A 1 208 ? -17.118 -1.912 8.753 1.00 97.62 208 ASN A O 1
ATOM 1579 N N . ALA A 1 209 ? -15.372 -3.310 8.734 1.00 97.31 209 ALA A N 1
ATOM 1580 C CA . ALA A 1 209 ? -14.644 -2.568 9.762 1.00 97.31 209 ALA A CA 1
ATOM 1581 C C . ALA A 1 209 ? -14.140 -1.208 9.233 1.00 97.31 209 ALA A C 1
ATOM 1583 O O . ALA A 1 209 ? -13.734 -1.086 8.081 1.00 97.31 209 ALA A O 1
ATOM 1584 N N . MET A 1 210 ? -14.135 -0.174 10.074 1.00 96.06 210 MET A N 1
ATOM 1585 C CA . MET A 1 210 ? -13.706 1.186 9.743 1.00 96.06 210 MET A CA 1
ATOM 1586 C C . MET A 1 210 ? -12.408 1.541 10.474 1.00 96.06 210 MET A C 1
ATOM 1588 O O . MET A 1 210 ? -12.436 1.882 11.659 1.00 96.06 210 MET A O 1
ATOM 1592 N N . PHE A 1 211 ? -11.304 1.538 9.729 1.00 95.69 211 PHE A N 1
ATOM 1593 C CA . PHE A 1 211 ? -9.956 1.966 10.126 1.00 95.69 211 PHE A CA 1
ATOM 1594 C C . PHE A 1 211 ? -9.541 3.286 9.448 1.00 95.69 211 PHE A C 1
ATOM 1596 O O . PHE A 1 211 ? -8.356 3.576 9.292 1.00 95.69 211 PHE A O 1
ATOM 1603 N N . THR A 1 212 ? -10.504 4.094 8.999 1.00 94.56 212 THR A N 1
ATOM 1604 C CA . THR A 1 212 ? -10.234 5.364 8.313 1.00 94.56 212 THR A CA 1
ATOM 1605 C C . THR A 1 212 ? -9.339 6.271 9.168 1.00 94.56 212 THR A C 1
ATOM 1607 O O . THR A 1 212 ? -9.690 6.583 10.307 1.00 94.56 212 THR A O 1
ATOM 1610 N N . PHE A 1 213 ? -8.216 6.728 8.604 1.00 92.31 213 PHE A N 1
ATOM 1611 C CA . PHE A 1 213 ? -7.179 7.527 9.285 1.00 92.31 213 PHE A CA 1
ATOM 1612 C C . PHE A 1 213 ? -6.456 6.836 10.459 1.00 92.31 213 PHE A C 1
ATOM 1614 O O . PHE A 1 213 ? -5.752 7.509 11.218 1.00 92.31 213 PHE A O 1
ATOM 1621 N N . CYS A 1 214 ? -6.612 5.523 10.641 1.00 94.38 214 CYS A N 1
ATOM 1622 C CA . CYS A 1 214 ? -5.848 4.776 11.636 1.00 94.38 214 CYS A CA 1
ATOM 1623 C C . CYS A 1 214 ? -4.440 4.442 11.118 1.00 94.38 214 CYS A C 1
ATOM 1625 O O . CYS A 1 214 ? -4.224 4.236 9.930 1.00 94.38 214 CYS A O 1
ATOM 1627 N N . ASP A 1 215 ? -3.485 4.352 12.029 1.00 95.88 215 ASP A N 1
ATOM 1628 C CA . ASP A 1 215 ? -2.175 3.751 11.851 1.00 95.88 215 ASP A CA 1
ATOM 1629 C C . ASP A 1 215 ? -2.241 2.292 12.320 1.00 95.88 215 ASP A C 1
ATOM 1631 O O . ASP A 1 215 ? -2.257 1.992 13.515 1.00 95.88 215 ASP A O 1
ATOM 1635 N N . VAL A 1 216 ? -2.332 1.396 11.347 1.00 97.31 216 VAL A N 1
ATOM 1636 C CA . VAL A 1 216 ? -2.276 -0.062 11.465 1.00 97.31 216 VAL A CA 1
ATOM 1637 C C . VAL A 1 216 ? -0.968 -0.596 10.861 1.00 97.31 216 VAL A C 1
ATOM 1639 O O . VAL A 1 216 ? -0.915 -1.730 10.385 1.00 97.31 216 VAL A O 1
ATOM 1642 N N . SER A 1 217 ? 0.095 0.214 10.853 1.00 98.19 217 SER A N 1
ATOM 1643 C CA . SER A 1 217 ? 1.408 -0.220 10.368 1.00 98.19 217 SER A CA 1
ATOM 1644 C C . SER A 1 217 ? 1.914 -1.412 11.185 1.00 98.19 217 SER A C 1
ATOM 1646 O O . SER A 1 217 ? 1.654 -1.501 12.390 1.00 98.19 217 SER A O 1
ATOM 1648 N N . GLU A 1 218 ? 2.606 -2.341 10.528 1.00 98.25 218 GLU A N 1
ATOM 1649 C CA . GLU A 1 218 ? 3.144 -3.569 11.138 1.00 98.25 218 GLU A CA 1
ATOM 1650 C C . GLU A 1 218 ? 2.073 -4.468 11.798 1.00 98.25 218 GLU A C 1
ATOM 1652 O O . GLU A 1 218 ? 2.387 -5.351 12.595 1.00 98.25 218 GLU A O 1
ATOM 1657 N N . CYS A 1 219 ? 0.784 -4.262 11.501 1.00 98.50 219 CYS A N 1
ATOM 1658 C CA . CYS A 1 219 ? -0.269 -5.152 11.984 1.00 98.50 219 CYS A CA 1
ATOM 1659 C C . CYS A 1 219 ? -0.296 -6.464 11.199 1.00 98.50 219 CYS A C 1
ATOM 1661 O O . CYS A 1 219 ? -0.010 -6.504 10.002 1.00 98.50 219 CYS A O 1
ATOM 1663 N N . ASN A 1 220 ? -0.714 -7.532 11.871 1.00 98.75 220 ASN A N 1
ATOM 1664 C CA . ASN A 1 220 ? -0.899 -8.839 11.259 1.00 98.75 220 ASN A CA 1
ATOM 1665 C C . ASN A 1 220 ? -2.384 -9.104 10.982 1.00 98.75 220 ASN A C 1
ATOM 1667 O O . ASN A 1 220 ? -3.129 -9.414 11.900 1.00 98.75 220 ASN A O 1
ATOM 1671 N N . PHE A 1 221 ? -2.801 -9.015 9.728 1.00 98.81 221 PHE A N 1
ATOM 1672 C CA . PHE A 1 221 ? -4.122 -9.381 9.210 1.00 98.81 221 PHE A CA 1
ATOM 1673 C C . PHE A 1 221 ? -4.092 -10.692 8.404 1.00 98.81 221 PHE A C 1
ATOM 1675 O O . PHE A 1 221 ? -5.005 -10.939 7.617 1.00 98.81 221 PHE A O 1
ATOM 1682 N N . ASP A 1 222 ? -3.068 -11.537 8.583 1.00 98.81 222 ASP A N 1
ATOM 1683 C CA . ASP A 1 222 ? -2.959 -12.825 7.889 1.00 98.81 222 ASP A CA 1
ATOM 1684 C C . ASP A 1 222 ? -4.258 -13.635 8.020 1.00 98.81 222 ASP A C 1
ATOM 1686 O O . ASP A 1 222 ? -4.779 -13.826 9.123 1.00 98.81 222 ASP A O 1
ATOM 1690 N N . SER A 1 223 ? -4.795 -14.104 6.895 1.00 98.69 223 SER A N 1
ATOM 1691 C CA . SER A 1 223 ? -6.032 -14.892 6.823 1.00 98.69 223 SER A CA 1
ATOM 1692 C C . SER A 1 223 ? -7.289 -14.203 7.397 1.00 98.69 223 SER A C 1
ATOM 1694 O O . SER A 1 223 ? -8.294 -14.870 7.647 1.00 98.69 223 SER A O 1
ATOM 1696 N N . ALA A 1 224 ? -7.269 -12.886 7.642 1.00 98.75 224 ALA A N 1
ATOM 1697 C CA . ALA A 1 224 ? -8.431 -12.152 8.144 1.00 98.75 224 ALA A CA 1
ATOM 1698 C C . ALA A 1 224 ? -9.522 -11.994 7.067 1.00 98.75 224 ALA A C 1
ATOM 1700 O O . ALA A 1 224 ? -9.243 -11.898 5.871 1.00 98.75 224 ALA A O 1
ATOM 1701 N N . ILE A 1 225 ? -10.786 -11.916 7.493 1.00 98.81 225 ILE A N 1
ATOM 1702 C CA . ILE A 1 225 ? -11.930 -11.642 6.610 1.00 98.81 225 ILE A CA 1
ATOM 1703 C C . ILE A 1 225 ? -12.299 -10.168 6.748 1.00 98.81 225 ILE A C 1
ATOM 1705 O O . ILE A 1 225 ? -12.987 -9.777 7.685 1.00 98.81 225 ILE A O 1
ATOM 1709 N N . MET A 1 226 ? -11.843 -9.348 5.813 1.00 98.62 226 MET A N 1
ATOM 1710 C CA . MET A 1 226 ? -11.931 -7.886 5.815 1.00 98.62 226 MET A CA 1
ATOM 1711 C C . MET A 1 226 ? -12.793 -7.349 4.658 1.00 98.62 226 MET A C 1
ATOM 1713 O O . MET A 1 226 ? -12.596 -6.225 4.194 1.00 98.62 226 MET A O 1
ATOM 1717 N N . ASP A 1 227 ? -13.751 -8.142 4.177 1.00 98.75 227 ASP A N 1
ATOM 1718 C CA . ASP A 1 227 ? -14.623 -7.749 3.067 1.00 98.75 227 ASP A CA 1
ATOM 1719 C C . ASP A 1 227 ? -15.383 -6.450 3.395 1.00 98.75 227 ASP A C 1
ATOM 1721 O O . ASP A 1 227 ? -15.978 -6.303 4.467 1.00 98.75 227 ASP A O 1
ATOM 1725 N N . GLY A 1 228 ? -15.335 -5.478 2.485 1.00 98.44 228 GLY A N 1
ATOM 1726 C CA . GLY A 1 228 ? -15.936 -4.153 2.663 1.00 98.44 228 GLY A CA 1
ATOM 1727 C C . GLY A 1 228 ? -15.280 -3.271 3.736 1.00 98.44 228 GLY A C 1
ATOM 1728 O O . GLY A 1 228 ? -15.823 -2.214 4.064 1.00 98.44 228 GLY A O 1
ATOM 1729 N N . ALA A 1 229 ? -14.138 -3.667 4.313 1.00 98.38 229 ALA A N 1
ATOM 1730 C CA . ALA A 1 229 ? -13.439 -2.845 5.298 1.00 98.38 229 ALA A CA 1
ATOM 1731 C C . ALA A 1 229 ? -12.957 -1.516 4.687 1.00 98.38 229 ALA A C 1
ATOM 1733 O O . ALA A 1 229 ? -12.498 -1.452 3.546 1.00 98.38 229 ALA A O 1
ATOM 1734 N N . ASN A 1 230 ? -13.035 -0.439 5.465 1.00 98.19 230 ASN A N 1
ATOM 1735 C CA . ASN A 1 230 ? -12.616 0.897 5.064 1.00 98.19 230 ASN A CA 1
ATOM 1736 C C . ASN A 1 230 ? -11.322 1.293 5.784 1.00 98.19 230 ASN A C 1
ATOM 1738 O O . ASN A 1 230 ? -11.339 1.651 6.961 1.00 98.19 230 ASN A O 1
ATOM 1742 N N . LEU A 1 231 ? -10.221 1.280 5.041 1.00 97.94 231 LEU A N 1
ATOM 1743 C CA . LEU A 1 231 ? -8.881 1.719 5.428 1.00 97.94 231 LEU A CA 1
ATOM 1744 C C . LEU A 1 231 ? -8.469 2.993 4.668 1.00 97.94 231 LEU A C 1
ATOM 1746 O O . LEU A 1 231 ? -7.288 3.234 4.417 1.00 97.94 231 LEU A O 1
ATOM 1750 N N . GLN A 1 232 ? -9.436 3.832 4.280 1.00 97.06 232 GLN A N 1
ATOM 1751 C CA . GLN A 1 232 ? -9.153 5.083 3.581 1.00 97.06 232 GLN A CA 1
ATOM 1752 C C . GLN A 1 232 ? -8.196 5.956 4.409 1.00 97.06 232 GLN A C 1
ATOM 1754 O O . GLN A 1 232 ? -8.430 6.234 5.590 1.00 97.06 232 GLN A O 1
ATOM 1759 N N . SER A 1 233 ? -7.121 6.405 3.758 1.00 95.94 233 SER A N 1
ATOM 1760 C CA . SER A 1 233 ? -6.057 7.224 4.350 1.00 95.94 233 SER A CA 1
ATOM 1761 C C . SER A 1 233 ? -5.408 6.626 5.607 1.00 95.94 233 SER A C 1
ATOM 1763 O O . SER A 1 233 ? -4.871 7.370 6.427 1.00 95.94 233 SER A O 1
ATOM 1765 N N . ALA A 1 234 ? -5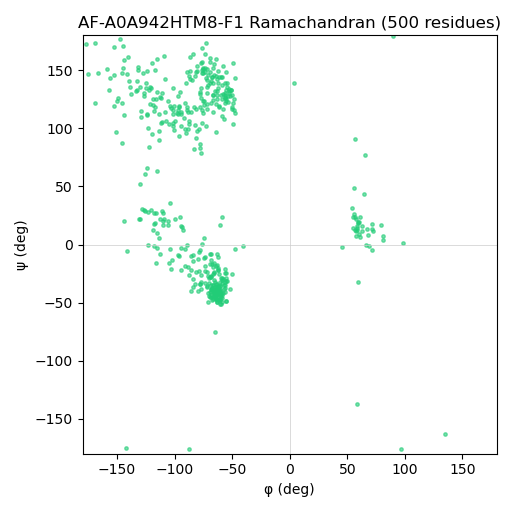.465 5.304 5.779 1.00 97.00 234 ALA A N 1
ATOM 1766 C CA . ALA A 1 234 ? -4.789 4.616 6.870 1.00 97.00 234 ALA A CA 1
ATOM 1767 C C . ALA A 1 234 ? -3.268 4.516 6.628 1.00 97.00 234 ALA A C 1
ATOM 1769 O O . ALA A 1 234 ? -2.799 4.478 5.486 1.00 97.00 234 ALA A O 1
ATOM 1770 N N . GLY A 1 235 ? -2.494 4.470 7.711 1.00 98.12 235 GLY A N 1
ATOM 1771 C CA . GLY A 1 235 ? -1.097 4.040 7.691 1.00 98.12 235 GLY A CA 1
ATOM 1772 C C . GLY A 1 235 ? -1.045 2.523 7.816 1.00 98.12 235 GLY A C 1
ATOM 1773 O O . GLY A 1 235 ? -1.453 1.987 8.836 1.00 98.12 235 GLY A O 1
ATOM 1774 N N . CYS A 1 236 ? -0.590 1.831 6.783 1.00 98.38 236 CYS A N 1
ATOM 1775 C CA . CYS A 1 236 ? -0.567 0.372 6.681 1.00 98.38 236 CYS A CA 1
ATOM 1776 C C . CYS A 1 236 ? 0.826 -0.132 6.260 1.00 98.38 236 CYS A C 1
ATOM 1778 O O . CYS A 1 236 ? 0.948 -1.217 5.694 1.00 98.38 236 CYS A O 1
ATOM 1780 N N . SER A 1 237 ? 1.878 0.664 6.481 1.00 98.56 237 SER A N 1
ATOM 1781 C CA . SER A 1 237 ? 3.244 0.283 6.120 1.00 98.56 237 SER A CA 1
ATOM 1782 C C . SER A 1 237 ? 3.632 -1.010 6.833 1.00 98.56 237 SER A C 1
ATOM 1784 O O . SER A 1 237 ? 3.339 -1.154 8.020 1.00 98.56 237 SER A O 1
ATOM 1786 N N . LEU A 1 238 ? 4.283 -1.940 6.130 1.00 98.50 238 LEU A N 1
ATOM 1787 C CA . LEU A 1 238 ? 4.723 -3.234 6.680 1.00 98.50 238 LEU A CA 1
ATOM 1788 C C . LEU A 1 238 ? 3.594 -4.115 7.260 1.00 98.50 238 LEU A C 1
ATOM 1790 O O . LEU A 1 238 ? 3.872 -5.083 7.965 1.00 98.50 238 LEU A O 1
ATOM 1794 N N . ALA A 1 239 ? 2.320 -3.794 7.015 1.00 98.69 239 ALA A N 1
ATOM 1795 C CA . ALA A 1 239 ? 1.214 -4.630 7.468 1.00 98.69 239 ALA A CA 1
ATOM 1796 C C . ALA A 1 239 ? 1.141 -5.925 6.641 1.00 98.69 239 ALA A C 1
ATOM 1798 O O . ALA A 1 239 ? 1.346 -5.913 5.426 1.00 98.69 239 ALA A O 1
ATOM 1799 N N . CYS A 1 240 ? 0.817 -7.036 7.299 1.00 98.81 240 CYS A N 1
ATOM 1800 C CA . CYS A 1 240 ? 0.630 -8.331 6.654 1.00 98.81 240 CYS A CA 1
ATOM 1801 C C . CYS A 1 240 ? -0.857 -8.574 6.402 1.00 98.81 240 CYS A C 1
ATOM 1803 O O . CYS A 1 240 ? -1.613 -8.762 7.342 1.00 98.81 240 CYS A O 1
ATOM 1805 N N . PHE A 1 241 ? -1.276 -8.593 5.146 1.00 98.81 241 PHE A N 1
ATOM 1806 C CA . PHE A 1 241 ? -2.602 -8.987 4.666 1.00 98.81 241 PHE A CA 1
ATOM 1807 C C . PHE A 1 241 ? -2.554 -10.317 3.893 1.00 98.81 241 PHE A C 1
ATOM 1809 O O . PHE A 1 241 ? -3.453 -10.598 3.098 1.00 98.81 241 PHE A O 1
ATOM 1816 N N . ALA A 1 242 ? -1.508 -11.126 4.090 1.00 98.62 242 ALA A N 1
ATOM 1817 C CA . ALA A 1 242 ? -1.350 -12.389 3.380 1.00 98.62 242 ALA A CA 1
ATOM 1818 C C . ALA A 1 242 ? -2.575 -13.298 3.591 1.00 98.62 242 ALA A C 1
ATOM 1820 O O . ALA A 1 242 ? -3.126 -13.358 4.689 1.00 98.62 242 ALA A O 1
ATOM 1821 N N . HIS A 1 243 ? -3.041 -13.979 2.545 1.00 98.69 243 HIS A N 1
ATOM 1822 C CA . HIS A 1 243 ? -4.224 -14.858 2.576 1.00 98.69 243 HIS A CA 1
ATOM 1823 C C . HIS A 1 243 ? -5.547 -14.190 3.020 1.00 98.69 243 HIS A C 1
ATOM 1825 O O . HIS A 1 243 ? -6.546 -14.885 3.228 1.00 98.69 243 HIS A O 1
ATOM 1831 N N . ALA A 1 244 ? -5.591 -12.866 3.204 1.00 98.75 244 ALA A N 1
ATOM 1832 C CA . ALA A 1 244 ? -6.789 -12.178 3.670 1.00 98.75 244 ALA A CA 1
ATOM 1833 C C . ALA A 1 244 ? -7.859 -12.097 2.569 1.00 98.75 244 ALA A C 1
ATOM 1835 O O . ALA A 1 244 ? -7.556 -11.950 1.380 1.00 98.75 244 ALA A O 1
ATOM 1836 N N . SER A 1 245 ? -9.132 -12.122 2.968 1.00 98.81 245 SER A N 1
ATOM 1837 C CA . SER A 1 245 ? -10.236 -11.730 2.087 1.00 98.81 245 SER A CA 1
ATOM 1838 C C . SER A 1 245 ? -10.486 -10.237 2.242 1.00 98.81 245 SER A C 1
ATOM 1840 O O . SER A 1 245 ? -10.790 -9.775 3.336 1.00 98.81 245 SER A O 1
ATOM 1842 N N . LEU A 1 246 ? -10.331 -9.475 1.164 1.00 98.75 246 LEU A N 1
ATOM 1843 C CA . LEU A 1 246 ? -10.450 -8.015 1.138 1.00 98.75 246 LEU A CA 1
ATOM 1844 C C . LEU A 1 246 ? -11.459 -7.577 0.072 1.00 98.75 246 LEU A C 1
ATOM 1846 O O . LEU A 1 246 ? -11.334 -6.500 -0.508 1.00 98.75 246 LEU A O 1
ATOM 1850 N N . VAL A 1 247 ? -12.460 -8.407 -0.227 1.00 98.75 247 VAL A N 1
ATOM 1851 C CA . VAL A 1 247 ? -13.394 -8.148 -1.326 1.00 98.75 247 VAL A CA 1
ATOM 1852 C C . VAL A 1 247 ? -14.094 -6.809 -1.093 1.00 98.75 247 VAL A C 1
ATOM 1854 O O . VAL A 1 247 ? -14.689 -6.592 -0.040 1.00 98.75 247 VAL A O 1
ATOM 1857 N N . GLN A 1 248 ? -14.019 -5.902 -2.071 1.00 98.25 248 GLN A N 1
ATOM 1858 C CA . GLN A 1 248 ? -14.573 -4.540 -1.982 1.00 98.25 248 GLN A CA 1
ATOM 1859 C C . GLN A 1 248 ? -14.012 -3.668 -0.838 1.00 98.25 248 GLN A C 1
ATOM 1861 O O . GLN A 1 248 ? -14.642 -2.678 -0.459 1.00 98.25 248 GLN A O 1
ATOM 1866 N N . ALA A 1 249 ? -12.845 -3.997 -0.276 1.00 98.69 249 ALA A N 1
ATOM 1867 C CA . ALA A 1 249 ? -12.193 -3.138 0.710 1.00 98.69 249 ALA A CA 1
ATOM 1868 C C . ALA A 1 249 ? -11.718 -1.810 0.085 1.00 98.69 249 ALA A C 1
ATOM 1870 O O . ALA A 1 249 ? -11.396 -1.726 -1.104 1.00 98.69 249 ALA A O 1
ATOM 1871 N N . ILE A 1 250 ? -11.659 -0.758 0.902 1.00 98.56 250 ILE A N 1
ATOM 1872 C CA . ILE A 1 250 ? -11.302 0.602 0.479 1.00 98.56 250 ILE A CA 1
ATOM 1873 C C . ILE A 1 250 ? -9.971 0.995 1.118 1.00 98.56 250 ILE A C 1
ATOM 1875 O O . ILE A 1 250 ? -9.914 1.237 2.318 1.00 98.56 250 ILE A O 1
ATOM 1879 N N . PHE A 1 251 ? -8.926 1.151 0.311 1.00 98.62 251 PHE A N 1
ATOM 1880 C CA . PHE A 1 251 ? -7.595 1.627 0.711 1.00 98.62 251 PHE A CA 1
ATOM 1881 C C . PHE A 1 251 ? -7.260 2.999 0.112 1.00 98.62 251 PHE A C 1
ATOM 1883 O O . PHE A 1 251 ? -6.093 3.375 -0.012 1.00 98.62 251 PHE A O 1
ATOM 1890 N N . ARG A 1 252 ? -8.273 3.775 -0.286 1.00 96.94 252 ARG A N 1
ATOM 1891 C CA . ARG A 1 252 ? -8.062 5.033 -1.004 1.00 96.94 252 ARG A CA 1
ATOM 1892 C C . ARG A 1 252 ? -7.155 5.991 -0.215 1.00 96.94 252 ARG A C 1
ATOM 1894 O O . ARG A 1 252 ? -7.456 6.348 0.924 1.00 96.94 252 ARG A O 1
ATOM 1901 N N . GLY A 1 253 ? -6.038 6.408 -0.806 1.00 96.62 253 GLY A N 1
ATOM 1902 C CA . GLY A 1 253 ? -5.044 7.283 -0.177 1.00 96.62 253 GLY A CA 1
ATOM 1903 C C . GLY A 1 253 ? -4.275 6.671 1.001 1.00 96.62 253 GLY A C 1
ATOM 1904 O O . GLY A 1 253 ? -3.668 7.425 1.759 1.00 96.62 253 GLY A O 1
ATOM 1905 N N . ALA A 1 254 ? -4.334 5.352 1.213 1.00 98.38 254 ALA A N 1
ATOM 1906 C CA . ALA A 1 254 ? -3.601 4.677 2.283 1.00 98.38 254 ALA A CA 1
ATOM 1907 C C . ALA A 1 254 ? -2.094 4.586 1.983 1.00 98.38 254 ALA A C 1
ATOM 1909 O O . ALA A 1 254 ? -1.673 4.512 0.826 1.00 98.38 254 ALA A O 1
ATOM 1910 N N . THR A 1 255 ? -1.274 4.551 3.035 1.00 98.62 255 THR A N 1
ATOM 1911 C CA . THR A 1 255 ? 0.164 4.261 2.915 1.00 98.62 255 THR A CA 1
ATOM 1912 C C . THR A 1 255 ? 0.376 2.764 3.084 1.00 98.62 255 THR A C 1
ATOM 1914 O O . THR A 1 255 ? 0.223 2.260 4.186 1.00 98.62 255 THR A O 1
ATOM 1917 N N . LEU A 1 256 ? 0.725 2.055 2.015 1.00 98.69 256 LEU A N 1
ATOM 1918 C CA . LEU A 1 256 ? 0.857 0.592 1.965 1.00 98.69 256 LEU A CA 1
ATOM 1919 C C . LEU A 1 256 ? 2.289 0.163 1.623 1.00 98.69 256 LEU A C 1
ATOM 1921 O O . LEU A 1 256 ? 2.519 -0.889 1.028 1.00 98.69 256 LEU A O 1
ATOM 1925 N N . THR A 1 257 ? 3.266 1.002 1.963 1.00 98.31 257 THR A N 1
ATOM 1926 C CA . THR A 1 257 ? 4.664 0.740 1.628 1.00 98.31 257 THR A CA 1
ATOM 1927 C C . THR A 1 257 ? 5.145 -0.531 2.319 1.00 98.31 257 THR A C 1
ATOM 1929 O O . THR A 1 257 ? 5.001 -0.641 3.538 1.00 98.31 257 THR A O 1
ATOM 1932 N N . GLU A 1 258 ? 5.732 -1.456 1.564 1.00 98.56 258 GLU A N 1
ATOM 1933 C CA . GLU A 1 258 ? 6.214 -2.753 2.073 1.00 98.56 258 GLU A CA 1
ATOM 1934 C C . GLU A 1 258 ? 5.119 -3.636 2.711 1.00 98.56 258 GLU A C 1
ATOM 1936 O O . GLU A 1 258 ? 5.429 -4.558 3.461 1.00 98.56 258 GLU A O 1
ATOM 1941 N N . ALA A 1 259 ? 3.835 -3.376 2.436 1.00 98.75 259 ALA A N 1
ATOM 1942 C CA . ALA A 1 259 ? 2.747 -4.244 2.887 1.00 98.75 259 ALA A CA 1
ATOM 1943 C C . ALA A 1 259 ? 2.738 -5.577 2.115 1.00 98.75 259 ALA A C 1
ATOM 1945 O O . ALA A 1 259 ? 3.040 -5.613 0.919 1.00 98.75 259 ALA A O 1
ATOM 1946 N N . ASP A 1 260 ? 2.353 -6.662 2.783 1.00 98.81 260 ASP A N 1
ATOM 1947 C CA . ASP A 1 260 ? 2.265 -7.995 2.182 1.00 98.81 260 ASP A CA 1
ATOM 1948 C C . ASP A 1 260 ? 0.812 -8.365 1.884 1.00 98.81 260 ASP A C 1
ATOM 1950 O O . ASP A 1 260 ? -0.001 -8.475 2.789 1.00 98.81 260 ASP A O 1
ATOM 1954 N N . PHE A 1 261 ? 0.483 -8.560 0.616 1.00 98.81 261 PHE A N 1
ATOM 1955 C CA . PHE A 1 261 ? -0.815 -9.002 0.110 1.00 98.81 261 PHE A CA 1
ATOM 1956 C C . PHE A 1 261 ? -0.716 -10.361 -0.600 1.00 98.81 261 PHE A C 1
ATOM 1958 O O . PHE A 1 261 ? -1.596 -10.698 -1.395 1.00 98.81 261 PHE A O 1
ATOM 1965 N N . SER A 1 262 ? 0.350 -11.134 -0.367 1.00 97.75 262 SER A N 1
ATOM 1966 C CA . SER A 1 262 ? 0.507 -12.453 -0.987 1.00 97.75 262 SER A CA 1
ATOM 1967 C C . SER A 1 262 ? -0.702 -13.356 -0.731 1.00 97.75 262 SER A C 1
ATOM 1969 O O . SER A 1 262 ? -1.271 -13.367 0.359 1.00 97.75 262 SER A O 1
ATOM 1971 N N . ASP A 1 263 ? -1.164 -14.050 -1.772 1.00 97.75 263 ASP A N 1
ATOM 1972 C CA . ASP A 1 263 ? -2.339 -14.932 -1.739 1.00 97.75 263 ASP A CA 1
ATOM 1973 C C . ASP A 1 263 ? -3.662 -14.262 -1.287 1.00 97.75 263 ASP A C 1
ATOM 1975 O O . ASP A 1 263 ? -4.662 -14.942 -1.041 1.00 97.75 263 ASP A O 1
ATOM 1979 N N . ALA A 1 264 ? -3.721 -12.927 -1.188 1.00 98.62 264 ALA A N 1
ATOM 1980 C CA . ALA A 1 264 ? -4.923 -12.215 -0.763 1.00 98.62 264 ALA A CA 1
ATOM 1981 C C . ALA A 1 264 ? -5.982 -12.137 -1.876 1.00 98.62 264 ALA A C 1
ATOM 1983 O O . ALA A 1 264 ? -5.679 -11.997 -3.068 1.00 98.62 264 ALA A O 1
ATOM 1984 N N . ASN A 1 265 ? -7.259 -12.141 -1.488 1.00 98.62 265 ASN A N 1
ATOM 1985 C CA . ASN A 1 265 ? -8.361 -11.871 -2.406 1.00 98.62 265 ASN A CA 1
ATOM 1986 C C . ASN A 1 265 ? -8.696 -10.374 -2.425 1.00 98.62 265 ASN A C 1
ATOM 1988 O O . ASN A 1 265 ? -9.432 -9.888 -1.568 1.00 98.62 265 ASN A O 1
ATOM 1992 N N . LEU A 1 266 ? -8.199 -9.663 -3.438 1.00 98.50 266 LEU A N 1
ATOM 1993 C CA . LEU A 1 266 ? -8.375 -8.219 -3.618 1.00 98.50 266 LEU A CA 1
ATOM 1994 C C . LEU A 1 266 ? -9.487 -7.878 -4.625 1.00 98.50 266 LEU A C 1
ATOM 1996 O O . LEU A 1 266 ? -9.509 -6.780 -5.178 1.00 98.50 266 LEU A O 1
ATOM 2000 N N . THR A 1 267 ? -10.429 -8.793 -4.877 1.00 97.81 267 THR A N 1
ATOM 2001 C CA . THR A 1 267 ? -11.501 -8.565 -5.859 1.00 97.81 267 THR A CA 1
ATOM 2002 C C . THR A 1 267 ? -12.255 -7.259 -5.569 1.00 97.81 267 THR A C 1
ATOM 2004 O O . THR A 1 267 ? -12.835 -7.099 -4.493 1.00 97.81 267 THR A O 1
ATOM 2007 N N . LYS A 1 268 ? -12.300 -6.341 -6.545 1.00 96.56 268 LYS A N 1
ATOM 2008 C CA . LYS A 1 268 ? -12.979 -5.030 -6.455 1.00 96.56 268 LYS A CA 1
ATOM 2009 C C . LYS A 1 268 ? -12.450 -4.087 -5.366 1.00 96.56 268 LYS A C 1
ATOM 2011 O O . LYS A 1 268 ? -13.190 -3.215 -4.912 1.00 96.56 268 LYS A O 1
ATOM 2016 N N . VAL A 1 269 ? -11.202 -4.248 -4.933 1.00 98.12 269 VAL A N 1
ATOM 2017 C CA . VAL A 1 269 ? -10.561 -3.320 -3.987 1.00 98.12 269 VAL A CA 1
ATOM 2018 C C . VAL A 1 269 ? -10.322 -1.950 -4.626 1.00 98.12 269 VAL A C 1
ATOM 2020 O O . VAL A 1 269 ? -9.973 -1.857 -5.803 1.00 98.12 269 VAL A O 1
ATOM 2023 N N . ASP A 1 270 ? -10.471 -0.881 -3.839 1.00 96.75 270 ASP A N 1
ATOM 2024 C CA . ASP A 1 270 ? -10.087 0.479 -4.236 1.00 96.75 270 ASP A CA 1
ATOM 2025 C C . ASP A 1 270 ? -8.742 0.892 -3.623 1.00 96.75 270 ASP A C 1
ATOM 2027 O O . ASP A 1 270 ? -8.681 1.296 -2.461 1.00 96.75 270 ASP A O 1
ATOM 2031 N N . PHE A 1 271 ? -7.669 0.841 -4.416 1.00 97.25 271 PHE A N 1
ATOM 2032 C CA . PHE A 1 271 ? -6.345 1.367 -4.066 1.00 97.25 271 PHE A CA 1
ATOM 2033 C C . PHE A 1 271 ? -6.125 2.808 -4.541 1.00 97.25 271 PHE A C 1
ATOM 2035 O O . PHE A 1 271 ? -4.986 3.282 -4.532 1.00 97.25 271 PHE A O 1
ATOM 2042 N N . GLY A 1 272 ? -7.162 3.530 -4.976 1.00 93.56 272 GLY A N 1
ATOM 2043 C CA . GLY A 1 272 ? -6.983 4.843 -5.585 1.00 93.56 272 GLY A CA 1
ATOM 2044 C C . GLY A 1 272 ? -6.149 5.793 -4.713 1.00 93.56 272 GLY A C 1
ATOM 2045 O O . GLY A 1 272 ? -6.394 5.928 -3.519 1.00 93.56 272 GLY A O 1
ATOM 2046 N N . TYR A 1 273 ? -5.152 6.465 -5.282 1.00 93.88 273 TYR A N 1
ATOM 2047 C CA . TYR A 1 273 ? -4.225 7.377 -4.600 1.00 93.88 273 TYR A CA 1
ATOM 2048 C C . TYR A 1 273 ? -3.376 6.736 -3.487 1.00 93.88 273 TYR A C 1
ATOM 2050 O O . TYR A 1 273 ? -2.678 7.456 -2.771 1.00 93.88 273 TYR A O 1
ATOM 2058 N N . ALA A 1 274 ? -3.429 5.415 -3.308 1.00 97.62 274 ALA A N 1
ATOM 2059 C CA . ALA A 1 274 ? -2.627 4.713 -2.315 1.00 97.62 274 ALA A CA 1
ATOM 2060 C C . ALA A 1 274 ? -1.151 4.624 -2.730 1.00 97.62 274 ALA A C 1
ATOM 2062 O O . ALA A 1 274 ? -0.791 4.823 -3.894 1.00 97.62 274 ALA A O 1
ATOM 2063 N N . ASP A 1 275 ? -0.292 4.306 -1.767 1.00 97.94 275 ASP A N 1
ATOM 2064 C CA . ASP A 1 275 ? 1.145 4.130 -1.969 1.00 97.94 275 ASP A CA 1
ATOM 2065 C C . ASP A 1 275 ? 1.558 2.671 -1.734 1.00 97.94 275 ASP A C 1
ATOM 2067 O O . ASP A 1 275 ? 1.759 2.275 -0.592 1.00 97.94 275 ASP A O 1
ATOM 2071 N N . LEU A 1 276 ? 1.678 1.887 -2.810 1.00 98.19 276 LEU A N 1
ATOM 2072 C CA . LEU A 1 276 ? 2.042 0.462 -2.824 1.00 98.19 276 LEU A CA 1
ATOM 2073 C C . LEU A 1 276 ? 3.547 0.218 -3.044 1.00 98.19 276 LEU A C 1
ATOM 2075 O O . LEU A 1 276 ? 3.943 -0.885 -3.412 1.00 98.19 276 LEU A O 1
ATOM 2079 N N . ARG A 1 277 ? 4.414 1.225 -2.880 1.00 97.56 277 ARG A N 1
ATOM 2080 C CA . ARG A 1 277 ? 5.860 1.040 -3.105 1.00 97.56 277 ARG A CA 1
ATOM 2081 C C . ARG A 1 277 ? 6.416 -0.108 -2.257 1.00 97.56 277 ARG A C 1
ATOM 2083 O O . ARG A 1 277 ? 6.147 -0.178 -1.061 1.00 97.56 277 ARG A O 1
ATOM 2090 N N . ALA A 1 278 ? 7.192 -0.990 -2.880 1.00 97.50 278 ALA A N 1
ATOM 2091 C CA . ALA A 1 278 ? 7.726 -2.218 -2.295 1.00 97.50 278 ALA A CA 1
ATOM 2092 C C . ALA A 1 278 ? 6.685 -3.200 -1.712 1.00 97.50 278 ALA A C 1
ATOM 2094 O O . ALA A 1 278 ? 7.070 -4.136 -1.015 1.00 97.50 278 ALA A O 1
ATOM 2095 N N . ALA A 1 279 ? 5.388 -3.025 -1.988 1.00 98.50 279 ALA A N 1
ATOM 2096 C CA . ALA A 1 279 ? 4.366 -3.968 -1.546 1.00 98.50 279 ALA A CA 1
ATOM 2097 C C . ALA A 1 279 ? 4.482 -5.306 -2.293 1.00 98.50 279 ALA A C 1
ATOM 2099 O O . ALA A 1 279 ? 4.865 -5.355 -3.469 1.00 98.50 279 ALA A O 1
ATOM 2100 N N . ASN A 1 280 ? 4.120 -6.394 -1.618 1.00 98.38 280 ASN A N 1
ATOM 2101 C CA . ASN A 1 280 ? 4.093 -7.727 -2.197 1.00 98.38 280 ASN A CA 1
ATOM 2102 C C . ASN A 1 280 ? 2.666 -8.120 -2.594 1.00 98.38 280 ASN A C 1
ATOM 2104 O O . ASN A 1 280 ? 1.862 -8.428 -1.729 1.00 98.38 280 ASN A O 1
ATOM 2108 N N . LEU A 1 281 ? 2.344 -8.141 -3.886 1.00 98.00 281 LEU A N 1
ATOM 2109 C CA . LEU A 1 281 ? 1.060 -8.629 -4.413 1.00 98.00 281 LEU A CA 1
ATOM 2110 C C . LEU A 1 281 ? 1.243 -9.951 -5.178 1.00 98.00 281 LEU A C 1
ATOM 2112 O O . LEU A 1 281 ? 0.392 -10.328 -5.984 1.00 98.00 281 LEU A O 1
ATOM 2116 N N . GLU A 1 282 ? 2.374 -10.637 -4.986 1.00 92.44 282 GLU A N 1
ATOM 2117 C CA . GLU A 1 282 ? 2.672 -11.917 -5.628 1.00 92.44 282 GLU A CA 1
ATOM 2118 C C . GLU A 1 282 ? 1.537 -12.903 -5.321 1.00 92.44 282 GLU A C 1
ATOM 2120 O O . GLU A 1 282 ? 1.211 -13.113 -4.161 1.00 92.44 282 GLU A O 1
ATOM 2125 N N . THR A 1 283 ? 0.907 -13.469 -6.358 1.00 95.06 283 THR A N 1
ATOM 2126 C CA . THR A 1 283 ? -0.263 -14.385 -6.301 1.00 95.06 283 THR A CA 1
ATOM 2127 C C . THR A 1 283 ? -1.616 -13.803 -5.857 1.00 95.06 283 THR A C 1
ATOM 2129 O O . THR A 1 283 ? -2.616 -14.518 -5.912 1.00 95.06 283 THR A O 1
ATOM 2132 N N . ALA A 1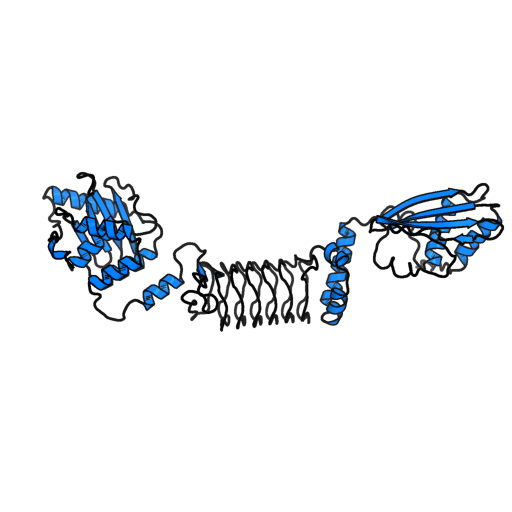 284 ? -1.706 -12.516 -5.514 1.00 97.31 284 ALA A N 1
ATOM 2133 C CA . ALA A 1 284 ? -2.979 -11.907 -5.127 1.00 97.31 284 ALA A CA 1
ATOM 2134 C C . ALA A 1 284 ? -4.004 -11.890 -6.282 1.00 97.31 284 ALA A C 1
ATOM 2136 O O . ALA A 1 284 ? -3.658 -11.669 -7.449 1.00 97.31 284 ALA A O 1
ATOM 2137 N N . ASN A 1 285 ? -5.292 -12.054 -5.965 1.00 96.31 285 ASN A N 1
ATOM 2138 C CA . ASN A 1 285 ? -6.368 -11.916 -6.949 1.00 96.31 285 ASN A CA 1
ATOM 2139 C C . ASN A 1 285 ? -6.739 -10.437 -7.146 1.00 96.31 285 ASN A C 1
ATOM 2141 O O . ASN A 1 285 ? -7.468 -9.871 -6.335 1.00 96.31 285 ASN A O 1
ATOM 2145 N N . LEU A 1 286 ? -6.285 -9.842 -8.252 1.00 95.06 286 LEU A N 1
ATOM 2146 C CA . LEU A 1 286 ? -6.489 -8.427 -8.599 1.00 95.06 286 LEU A CA 1
ATOM 2147 C C . LEU A 1 286 ? -7.695 -8.163 -9.526 1.00 95.06 286 LEU A C 1
ATOM 2149 O O . LEU A 1 286 ? -7.726 -7.154 -10.232 1.00 95.06 286 LEU A O 1
ATOM 2153 N N . THR A 1 287 ? -8.690 -9.055 -9.552 1.00 92.31 287 THR A N 1
ATOM 2154 C CA . THR A 1 287 ? -9.884 -8.895 -10.404 1.00 92.31 287 THR A CA 1
ATOM 2155 C C . THR A 1 287 ? -10.647 -7.607 -10.066 1.00 92.31 287 THR A C 1
ATOM 2157 O O . THR A 1 287 ? -11.007 -7.379 -8.911 1.00 92.31 287 THR A O 1
ATOM 2160 N N . ASP A 1 288 ? -10.942 -6.782 -11.076 1.00 90.62 288 ASP A N 1
ATOM 2161 C CA . ASP A 1 288 ? -11.700 -5.523 -10.961 1.00 90.62 288 ASP A CA 1
ATOM 2162 C C . ASP A 1 288 ? -11.135 -4.502 -9.945 1.00 90.62 288 ASP A C 1
ATOM 2164 O O . ASP A 1 288 ? -11.879 -3.686 -9.398 1.00 90.62 288 ASP A O 1
ATOM 2168 N N . VAL A 1 289 ? -9.830 -4.530 -9.661 1.00 92.94 289 VAL A N 1
ATOM 2169 C CA . VAL A 1 289 ? -9.198 -3.579 -8.730 1.00 92.94 289 VAL A CA 1
ATOM 2170 C C . VAL A 1 289 ? -9.112 -2.175 -9.334 1.00 92.94 289 VAL A C 1
ATOM 2172 O O . VAL A 1 289 ? -8.692 -1.995 -10.479 1.00 92.94 289 VAL A O 1
ATOM 2175 N N . ASN A 1 290 ? -9.449 -1.155 -8.540 1.00 90.38 290 ASN A N 1
ATOM 2176 C CA . ASN A 1 290 ? -9.234 0.240 -8.908 1.00 90.38 290 ASN A CA 1
ATOM 2177 C C . ASN A 1 290 ? -7.844 0.714 -8.465 1.00 90.38 290 ASN A C 1
ATOM 2179 O O . ASN A 1 290 ? -7.565 0.828 -7.273 1.00 90.38 290 ASN A O 1
ATOM 2183 N N . PHE A 1 291 ? -7.007 1.060 -9.439 1.00 90.38 291 PHE A N 1
ATOM 2184 C CA . PHE A 1 291 ? -5.660 1.584 -9.224 1.00 90.38 291 PHE A CA 1
ATOM 2185 C C . PHE A 1 291 ? -5.537 3.091 -9.493 1.00 90.38 291 PHE A C 1
ATOM 2187 O O . PHE A 1 291 ? -4.433 3.555 -9.717 1.00 90.38 291 PHE A O 1
ATOM 2194 N N . GLU A 1 292 ? -6.624 3.872 -9.549 1.00 87.88 292 GLU A N 1
ATOM 2195 C CA . GLU A 1 292 ? -6.585 5.307 -9.895 1.00 87.88 292 GLU A CA 1
ATOM 2196 C C . GLU A 1 292 ? -5.496 6.091 -9.139 1.00 87.88 292 GLU A C 1
ATOM 2198 O O . GLU A 1 292 ? -5.612 6.305 -7.942 1.00 87.88 292 GLU A O 1
ATOM 2203 N N . GLN A 1 293 ? -4.473 6.598 -9.831 1.00 86.69 293 GLN A N 1
ATOM 2204 C CA . GLN A 1 293 ? -3.353 7.339 -9.233 1.00 86.69 293 GLN A CA 1
ATOM 2205 C C . GLN A 1 293 ? -2.577 6.570 -8.143 1.00 86.69 293 GLN A C 1
ATOM 2207 O O . GLN A 1 293 ? -1.904 7.182 -7.309 1.00 86.69 293 GLN A O 1
ATOM 2212 N N . THR A 1 294 ? -2.648 5.239 -8.125 1.00 92.56 294 THR A N 1
ATOM 2213 C CA . THR A 1 294 ? -1.919 4.414 -7.157 1.00 92.56 294 THR A CA 1
ATOM 2214 C C . THR A 1 294 ? -0.426 4.416 -7.474 1.00 92.56 294 THR A C 1
ATOM 2216 O O . THR A 1 294 ? -0.014 4.185 -8.611 1.00 92.56 294 THR A O 1
ATOM 2219 N N . ARG A 1 295 ? 0.407 4.672 -6.463 1.00 93.12 295 ARG A N 1
ATOM 2220 C CA . ARG A 1 295 ? 1.863 4.749 -6.609 1.00 93.12 295 ARG A CA 1
ATOM 2221 C C . ARG A 1 295 ? 2.514 3.393 -6.382 1.00 93.12 295 ARG A C 1
ATOM 2223 O O . ARG A 1 295 ? 2.160 2.705 -5.435 1.00 93.12 295 ARG A O 1
ATOM 2230 N N . TYR A 1 296 ? 3.502 3.049 -7.199 1.00 93.94 296 TYR A N 1
ATOM 2231 C CA . TYR A 1 296 ? 4.288 1.817 -7.070 1.00 93.94 296 TYR A CA 1
ATOM 2232 C C . TYR A 1 296 ? 5.751 2.057 -7.492 1.00 93.94 296 TYR A C 1
ATOM 2234 O O . TYR A 1 296 ? 6.078 3.132 -7.997 1.00 93.94 296 TYR A O 1
ATOM 2242 N N . ASP A 1 297 ? 6.652 1.104 -7.266 1.00 91.06 297 ASP A N 1
ATOM 2243 C CA . ASP A 1 297 ? 8.080 1.208 -7.612 1.00 91.06 297 ASP A CA 1
ATOM 2244 C C . ASP A 1 297 ? 8.682 -0.113 -8.124 1.00 91.06 297 ASP A C 1
ATOM 2246 O O . ASP A 1 297 ? 7.978 -1.103 -8.312 1.00 91.06 297 ASP A O 1
ATOM 2250 N N . GLU A 1 298 ? 9.999 -0.128 -8.361 1.00 87.19 298 GLU A N 1
ATOM 2251 C CA . GLU A 1 298 ? 10.742 -1.293 -8.854 1.00 87.19 298 GLU A CA 1
ATOM 2252 C C . GLU A 1 298 ? 10.739 -2.500 -7.902 1.00 87.19 298 GLU A C 1
ATOM 2254 O O . GLU A 1 298 ? 11.050 -3.608 -8.332 1.00 87.19 298 GLU A O 1
ATOM 2259 N N . ASN A 1 299 ? 10.400 -2.296 -6.627 1.00 94.06 299 ASN A N 1
ATOM 2260 C CA . ASN A 1 299 ? 10.359 -3.350 -5.613 1.00 94.06 299 ASN A CA 1
ATOM 2261 C C . ASN A 1 299 ? 8.946 -3.906 -5.417 1.00 94.06 299 ASN A C 1
ATOM 2263 O O . ASN A 1 299 ? 8.773 -4.894 -4.706 1.00 94.06 299 ASN A O 1
ATOM 2267 N N . THR A 1 300 ? 7.939 -3.263 -6.014 1.00 95.44 300 THR A N 1
ATOM 2268 C CA . THR A 1 300 ? 6.553 -3.719 -5.939 1.00 95.44 300 THR A CA 1
ATOM 2269 C C . THR A 1 300 ? 6.426 -5.023 -6.718 1.00 95.44 300 THR A C 1
ATOM 2271 O O . THR A 1 300 ? 6.739 -5.073 -7.911 1.00 95.44 300 THR A O 1
ATOM 2274 N N . ARG A 1 301 ? 5.987 -6.089 -6.049 1.00 95.06 301 ARG A N 1
ATOM 2275 C CA . ARG A 1 301 ? 5.845 -7.417 -6.657 1.00 95.06 301 ARG A CA 1
ATOM 2276 C C . ARG A 1 301 ? 4.417 -7.608 -7.126 1.00 95.06 301 ARG A C 1
ATOM 2278 O O . ARG A 1 301 ? 3.491 -7.376 -6.361 1.00 95.06 301 ARG A O 1
ATOM 2285 N N . TRP A 1 302 ? 4.251 -8.051 -8.364 1.00 93.94 302 TRP A N 1
ATOM 2286 C CA . TRP A 1 302 ? 2.950 -8.246 -9.000 1.00 93.94 302 TRP A CA 1
ATOM 2287 C C . TRP A 1 302 ? 2.717 -9.729 -9.316 1.00 93.94 302 TRP A C 1
ATOM 2289 O O . TRP A 1 302 ? 3.689 -10.481 -9.428 1.00 93.94 302 TRP A O 1
ATOM 2299 N N . PRO A 1 303 ? 1.460 -10.173 -9.506 1.00 92.81 303 PRO A N 1
ATOM 2300 C CA . PRO A 1 303 ? 1.176 -11.508 -10.027 1.00 92.81 303 PRO A CA 1
ATOM 2301 C C . PRO A 1 303 ? 1.874 -11.777 -11.373 1.00 92.81 303 PRO A C 1
ATOM 2303 O O . PRO A 1 303 ? 2.018 -10.873 -12.194 1.00 92.81 303 PRO A O 1
ATOM 2306 N N . VAL A 1 304 ? 2.251 -13.038 -11.630 1.00 81.75 304 VAL A N 1
ATOM 2307 C CA . VAL A 1 304 ? 3.075 -13.472 -12.786 1.00 81.75 304 VAL A CA 1
ATOM 2308 C C . VAL A 1 304 ? 2.507 -13.057 -14.158 1.00 81.75 304 VAL A C 1
ATOM 2310 O O . VAL A 1 304 ? 3.273 -12.886 -15.099 1.00 81.75 304 VAL A O 1
ATOM 2313 N N . ASN A 1 305 ? 1.195 -12.830 -14.265 1.00 80.12 305 ASN A N 1
ATOM 2314 C CA . ASN A 1 305 ? 0.511 -12.404 -15.495 1.00 80.12 305 ASN A CA 1
ATOM 2315 C C . ASN A 1 305 ? -0.273 -11.096 -15.307 1.00 80.12 305 ASN A C 1
ATOM 2317 O O . ASN A 1 305 ? -1.318 -10.896 -15.923 1.00 80.12 305 ASN A O 1
ATOM 2321 N N . PHE A 1 306 ? 0.163 -10.239 -14.387 1.00 85.12 306 PHE A N 1
ATOM 2322 C CA . PHE A 1 306 ? -0.508 -8.969 -14.163 1.00 85.12 306 PHE A CA 1
ATOM 2323 C C . PHE A 1 306 ? -0.259 -8.011 -15.329 1.00 85.12 306 PHE A C 1
ATOM 2325 O O . PHE A 1 306 ? 0.870 -7.579 -15.571 1.00 85.12 306 PHE A O 1
ATOM 2332 N N . GLU A 1 307 ? -1.338 -7.649 -16.016 1.00 77.50 307 GLU A N 1
ATOM 2333 C CA . GLU A 1 307 ? -1.344 -6.574 -16.997 1.00 77.50 307 GLU A CA 1
ATOM 2334 C C . GLU A 1 307 ? -1.843 -5.287 -16.326 1.00 77.50 307 GLU A C 1
ATOM 2336 O O . GLU A 1 307 ? -2.970 -5.244 -15.822 1.00 77.50 307 GLU A O 1
ATOM 2341 N N . PRO A 1 308 ? -1.027 -4.223 -16.285 1.00 76.44 308 PRO A N 1
ATOM 2342 C CA . PRO A 1 308 ? -1.427 -2.971 -15.667 1.00 76.44 308 PRO A CA 1
ATOM 2343 C C . PRO A 1 308 ? -2.535 -2.308 -16.498 1.00 76.44 308 PRO A C 1
ATOM 2345 O O . PRO A 1 308 ? -2.451 -2.292 -17.729 1.00 76.44 308 PRO A O 1
ATOM 2348 N N . PRO A 1 309 ? -3.547 -1.698 -15.858 1.00 69.00 309 PRO A N 1
ATOM 2349 C CA . PRO A 1 309 ? -4.600 -0.984 -16.572 1.00 69.00 309 PRO A CA 1
ATOM 2350 C C . PRO A 1 309 ? -4.007 0.132 -17.451 1.00 69.00 309 PRO A C 1
ATOM 235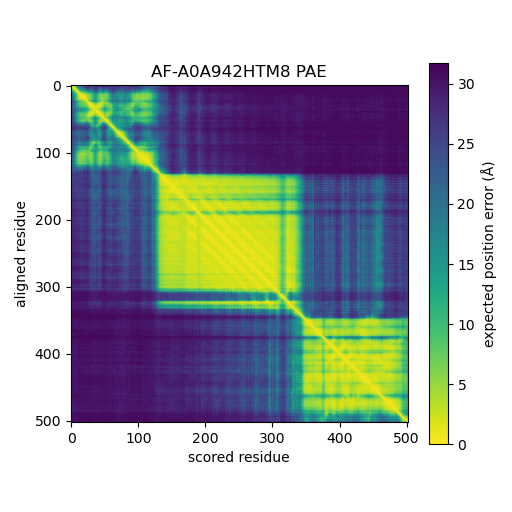2 O O . PRO A 1 309 ? -3.384 1.074 -16.956 1.00 69.00 309 PRO A O 1
ATOM 2355 N N . ILE A 1 310 ? -4.184 0.000 -18.770 1.00 50.00 310 ILE A N 1
ATOM 2356 C CA . ILE A 1 310 ? -3.658 0.921 -19.785 1.00 50.00 310 ILE A CA 1
ATOM 2357 C C . ILE A 1 310 ? -4.620 2.109 -19.926 1.00 50.00 310 ILE A C 1
ATOM 2359 O O . ILE A 1 310 ? -5.763 1.940 -20.344 1.00 50.00 310 ILE A O 1
ATOM 2363 N N . GLY A 1 311 ? -4.143 3.322 -19.631 1.00 51.50 311 GLY A N 1
ATOM 2364 C CA . GLY A 1 311 ? -4.873 4.569 -19.889 1.00 51.50 311 GLY A CA 1
ATOM 2365 C C . GLY A 1 311 ? -5.666 5.137 -18.699 1.00 51.50 311 GLY A C 1
ATOM 2366 O O . GLY A 1 311 ? -5.549 4.647 -17.571 1.00 51.50 311 GLY A O 1
ATOM 2367 N N . PRO A 1 312 ? -6.421 6.231 -18.922 1.00 48.03 312 PRO A N 1
ATOM 2368 C CA . PRO A 1 312 ? -7.247 6.850 -17.891 1.00 48.03 312 PRO A CA 1
ATOM 2369 C C . PRO A 1 312 ? -8.316 5.869 -17.396 1.00 48.03 312 PRO A C 1
ATOM 2371 O O . PRO A 1 312 ? -8.849 5.073 -18.168 1.00 48.03 312 PRO A O 1
ATOM 2374 N N . ASN A 1 313 ? -8.631 5.930 -16.100 1.00 49.75 313 ASN A N 1
ATOM 2375 C CA . ASN A 1 313 ? -9.640 5.077 -15.472 1.00 49.75 313 ASN A CA 1
ATOM 2376 C C . ASN A 1 313 ? -10.967 5.142 -16.270 1.00 49.75 313 ASN A C 1
ATOM 2378 O O . ASN A 1 313 ? -11.475 6.247 -16.475 1.00 49.75 313 ASN A O 1
ATOM 2382 N N . PRO A 1 314 ? -11.583 4.012 -16.674 1.00 44.75 314 PRO A N 1
ATOM 2383 C CA . PRO A 1 314 ? -12.887 4.019 -17.346 1.00 44.75 314 PRO A CA 1
ATOM 2384 C C . PRO A 1 314 ? -13.985 4.750 -16.554 1.00 44.75 314 PRO A C 1
ATOM 2386 O O . PRO A 1 314 ? -14.901 5.319 -17.144 1.00 44.75 314 PRO A O 1
ATOM 2389 N N . ALA A 1 315 ? -13.884 4.767 -15.220 1.00 48.78 315 ALA A N 1
ATOM 2390 C CA . ALA A 1 315 ? -14.782 5.493 -14.324 1.00 48.78 315 ALA A CA 1
ATOM 2391 C C . ALA A 1 315 ? -14.411 6.980 -14.138 1.00 48.78 315 ALA A C 1
ATOM 2393 O O . ALA A 1 315 ? -15.226 7.750 -13.633 1.00 48.78 315 ALA A O 1
ATOM 2394 N N . ASN A 1 316 ? -13.203 7.399 -14.537 1.00 48.25 316 ASN A N 1
ATOM 2395 C CA . ASN A 1 316 ? -12.743 8.787 -14.473 1.00 48.25 316 ASN A CA 1
ATOM 2396 C C . ASN A 1 316 ? -11.805 9.125 -15.658 1.00 48.25 316 ASN A C 1
ATOM 2398 O O . ASN A 1 316 ? -10.579 9.058 -15.519 1.00 48.25 316 ASN A O 1
ATOM 2402 N N . PRO A 1 317 ? -12.363 9.554 -16.809 1.00 48.03 317 PRO A N 1
ATOM 2403 C CA . PRO A 1 317 ? -11.612 9.849 -18.036 1.00 48.03 317 PRO A CA 1
ATOM 2404 C C . PRO A 1 317 ? -10.586 10.988 -17.914 1.00 48.03 317 PRO A C 1
ATOM 2406 O O . PRO A 1 317 ? -9.799 11.205 -18.833 1.00 48.03 317 PRO A O 1
ATOM 2409 N N . HIS A 1 318 ? -10.610 11.748 -16.813 1.00 48.19 318 HIS A N 1
ATOM 2410 C CA . HIS A 1 318 ? -9.728 12.891 -16.573 1.00 48.19 318 HIS A CA 1
ATOM 2411 C C . HIS A 1 318 ? -8.488 12.551 -15.728 1.00 48.19 318 HIS A C 1
ATOM 2413 O O . HIS A 1 318 ? -7.588 13.385 -15.625 1.00 48.19 318 HIS A O 1
ATOM 2419 N N . ALA A 1 319 ? -8.415 11.359 -15.124 1.00 48.41 319 ALA A N 1
ATOM 2420 C CA . ALA A 1 319 ? -7.240 10.919 -14.376 1.00 48.41 319 ALA A CA 1
ATOM 2421 C C . ALA A 1 319 ? -6.185 10.371 -15.356 1.00 48.41 319 ALA A C 1
ATOM 2423 O O . ALA A 1 319 ? -6.458 9.378 -16.024 1.00 48.41 319 ALA A O 1
ATOM 2424 N N . PRO A 1 320 ? -4.989 10.981 -15.470 1.00 49.41 320 PRO A N 1
ATOM 2425 C CA . PRO A 1 320 ? -4.077 10.725 -16.585 1.00 49.41 320 PRO A CA 1
ATOM 2426 C C . PRO A 1 320 ? -3.526 9.294 -16.623 1.00 49.41 320 PRO A C 1
ATOM 2428 O O . PRO A 1 320 ? -3.181 8.830 -17.703 1.00 49.41 320 PRO A O 1
ATOM 2431 N N . TYR A 1 321 ? -3.487 8.589 -15.485 1.00 58.75 321 TYR A N 1
ATOM 2432 C CA . TYR A 1 321 ? -3.049 7.193 -15.391 1.00 58.75 321 TYR A CA 1
ATOM 2433 C C . TYR A 1 321 ? -3.719 6.492 -14.205 1.00 58.75 321 TYR A C 1
ATOM 2435 O O . TYR A 1 321 ? -3.948 7.119 -13.163 1.00 58.75 321 TYR A O 1
ATOM 2443 N N . ALA A 1 322 ? -4.007 5.197 -14.355 1.00 70.25 322 ALA A N 1
ATOM 2444 C CA . ALA A 1 322 ? -4.306 4.328 -13.225 1.00 70.25 322 ALA A CA 1
ATOM 2445 C C . ALA A 1 322 ? -3.047 4.206 -12.346 1.00 70.25 322 ALA A C 1
ATOM 2447 O O . ALA A 1 322 ? -2.927 4.922 -11.363 1.00 70.25 322 ALA A O 1
ATOM 2448 N N . LEU A 1 323 ? -2.030 3.446 -12.743 1.00 84.94 323 LEU A N 1
ATOM 2449 C CA . LEU A 1 323 ? -0.794 3.339 -11.958 1.00 84.94 323 LEU A CA 1
ATOM 2450 C C . LEU A 1 323 ? 0.183 4.504 -12.199 1.00 84.94 323 LEU A C 1
ATOM 2452 O O . LEU A 1 323 ? 0.321 5.004 -13.314 1.00 84.94 323 LEU A O 1
ATOM 2456 N N . VAL A 1 324 ? 0.904 4.908 -11.150 1.00 86.06 324 VAL A N 1
ATOM 2457 C CA . VAL A 1 324 ? 1.924 5.967 -11.174 1.00 86.06 324 VAL A CA 1
ATOM 2458 C C . VAL A 1 324 ? 3.249 5.417 -10.656 1.00 86.06 324 VAL A C 1
ATOM 2460 O O . VAL A 1 324 ? 3.405 5.134 -9.468 1.00 86.06 324 VAL A O 1
ATOM 2463 N N . PHE A 1 325 ? 4.245 5.307 -11.532 1.00 84.88 325 PHE A N 1
ATOM 2464 C CA . PHE A 1 325 ? 5.573 4.867 -11.119 1.00 84.88 325 PHE A CA 1
ATOM 2465 C C . PHE A 1 325 ? 6.294 5.948 -10.303 1.00 84.88 325 PHE A C 1
ATOM 2467 O O . PHE A 1 325 ? 6.545 7.060 -10.769 1.00 84.88 325 PHE A O 1
ATOM 2474 N N . ALA A 1 326 ? 6.653 5.603 -9.071 1.00 87.75 326 ALA A N 1
ATOM 2475 C CA . ALA A 1 326 ? 7.316 6.453 -8.087 1.00 87.75 326 ALA A CA 1
ATOM 2476 C C . ALA A 1 326 ? 8.692 5.905 -7.657 1.00 87.75 326 ALA A C 1
ATOM 2478 O O . ALA A 1 326 ? 9.259 6.374 -6.666 1.00 87.75 326 ALA A O 1
ATOM 2479 N N . GLY A 1 327 ? 9.210 4.919 -8.391 1.00 77.75 327 GLY A N 1
ATOM 2480 C CA . GLY A 1 327 ? 10.488 4.266 -8.142 1.00 77.75 327 GLY A CA 1
ATOM 2481 C C . GLY A 1 327 ? 11.708 4.934 -8.782 1.00 77.75 327 GLY A C 1
ATOM 2482 O O . GLY A 1 327 ? 11.638 5.992 -9.426 1.00 77.75 327 GLY A O 1
ATOM 2483 N N . LYS A 1 328 ? 12.867 4.294 -8.626 1.00 72.44 328 LYS A N 1
ATOM 2484 C CA . LYS A 1 328 ? 14.090 4.624 -9.367 1.00 72.44 328 LYS A CA 1
ATOM 2485 C C . LYS A 1 328 ? 14.092 3.845 -10.689 1.00 72.44 328 LYS A C 1
ATOM 2487 O O . LYS A 1 328 ? 13.661 2.708 -10.763 1.00 72.44 328 LYS A O 1
ATOM 2492 N N . GLY A 1 329 ? 14.623 4.436 -11.761 1.00 61.81 329 GLY A N 1
ATOM 2493 C CA . GLY A 1 329 ? 14.628 3.791 -13.093 1.00 61.81 329 GLY A CA 1
ATOM 2494 C C . GLY A 1 329 ? 13.383 4.101 -13.937 1.00 61.81 329 GLY A C 1
ATOM 2495 O O . GLY A 1 329 ? 12.575 4.933 -13.556 1.00 61.81 329 GLY A O 1
ATOM 2496 N N . ARG A 1 330 ? 13.265 3.587 -15.160 1.00 51.16 330 ARG A N 1
ATOM 2497 C CA . ARG A 1 330 ? 12.016 3.792 -15.921 1.00 51.16 330 ARG A CA 1
ATOM 2498 C C . ARG A 1 330 ? 10.968 2.787 -15.453 1.00 51.16 330 ARG A C 1
ATOM 2500 O O . ARG A 1 330 ? 11.325 1.730 -14.947 1.00 51.16 330 ARG A O 1
ATOM 2507 N N . ASP A 1 331 ? 9.711 3.167 -15.612 1.00 71.88 331 ASP A N 1
ATOM 2508 C CA . ASP A 1 331 ? 8.543 2.368 -15.262 1.00 71.88 331 ASP A CA 1
ATOM 2509 C C . ASP A 1 331 ? 8.664 0.927 -15.844 1.00 71.88 331 ASP A C 1
ATOM 2511 O O . ASP A 1 331 ? 8.843 0.777 -17.061 1.00 71.88 331 ASP A O 1
ATOM 2515 N N . PRO A 1 332 ? 8.621 -0.131 -15.002 1.00 66.88 332 PRO A N 1
ATOM 2516 C CA . PRO A 1 332 ? 8.749 -1.528 -15.426 1.00 66.88 332 PRO A CA 1
ATOM 2517 C C . PRO A 1 332 ? 7.674 -1.981 -16.417 1.00 66.88 332 PRO A C 1
ATOM 2519 O O . PRO A 1 332 ? 7.926 -2.851 -17.250 1.00 66.88 332 PRO A O 1
ATOM 2522 N N . PHE A 1 333 ? 6.489 -1.383 -16.358 1.00 69.00 333 PHE A N 1
ATOM 2523 C CA . PHE A 1 333 ? 5.364 -1.712 -17.218 1.00 69.00 333 PHE A CA 1
ATOM 2524 C C . PHE A 1 333 ? 5.411 -0.994 -18.563 1.00 69.00 333 PHE A C 1
ATOM 2526 O O . PHE A 1 333 ? 5.017 -1.571 -19.580 1.00 69.00 333 PHE A O 1
ATOM 2533 N N . VAL A 1 334 ? 5.997 0.202 -18.613 1.00 55.88 334 VAL A N 1
ATOM 2534 C CA . VAL A 1 334 ? 6.308 0.882 -19.881 1.00 55.88 334 VAL A CA 1
ATOM 2535 C C . VAL A 1 334 ? 7.270 0.034 -20.730 1.00 55.88 334 VAL A C 1
ATOM 2537 O O . VAL A 1 334 ? 7.141 -0.015 -21.950 1.00 55.88 334 VAL A O 1
ATOM 2540 N N . LEU A 1 335 ? 8.175 -0.740 -20.116 1.00 46.06 335 LEU A N 1
ATOM 2541 C CA . LEU A 1 335 ? 9.066 -1.662 -20.843 1.00 46.06 335 LEU A CA 1
ATOM 2542 C C . LEU A 1 335 ? 8.340 -2.857 -21.487 1.00 46.06 335 LEU A C 1
ATOM 2544 O O . LEU A 1 335 ? 8.819 -3.379 -22.498 1.00 46.06 335 LEU A O 1
ATOM 2548 N N . HIS A 1 336 ? 7.212 -3.298 -20.923 1.00 44.59 336 HIS A N 1
ATOM 2549 C CA . HIS A 1 336 ? 6.402 -4.383 -21.483 1.00 44.59 336 HIS A CA 1
ATOM 2550 C C . HIS A 1 336 ? 5.517 -3.881 -22.635 1.00 44.59 336 HIS A C 1
ATOM 2552 O O . HIS A 1 336 ? 5.455 -4.520 -23.684 1.00 44.59 336 HIS A O 1
ATOM 2558 N N . GLN A 1 337 ? 4.935 -2.684 -22.494 1.00 43.75 337 GLN A N 1
ATOM 2559 C CA . GLN A 1 337 ? 4.127 -2.035 -23.536 1.00 43.75 337 GLN A CA 1
ATOM 2560 C C . GLN A 1 337 ? 4.928 -1.784 -24.820 1.00 43.75 337 GLN A C 1
ATOM 2562 O O . GLN A 1 337 ? 4.461 -2.078 -25.917 1.00 43.75 337 GLN A O 1
ATOM 2567 N N . VAL A 1 338 ? 6.179 -1.339 -24.695 1.00 39.72 338 VAL A N 1
ATOM 2568 C CA . VAL A 1 338 ? 7.036 -1.076 -25.859 1.00 39.72 338 VAL A CA 1
ATOM 2569 C C . VAL A 1 338 ? 7.480 -2.370 -26.567 1.00 39.72 338 VAL A C 1
ATOM 2571 O O . VAL A 1 338 ? 7.691 -2.369 -27.779 1.00 39.72 338 VAL A O 1
ATOM 2574 N N . ARG A 1 339 ? 7.570 -3.500 -25.848 1.00 39.09 339 ARG A N 1
ATOM 2575 C CA . ARG A 1 339 ? 7.844 -4.825 -26.440 1.00 39.09 339 ARG A CA 1
ATOM 2576 C C . ARG A 1 339 ? 6.619 -5.440 -27.117 1.00 39.09 339 ARG A C 1
ATOM 2578 O O . ARG A 1 339 ? 6.777 -6.033 -28.174 1.00 39.09 339 ARG A O 1
ATOM 2585 N N . ALA A 1 340 ? 5.424 -5.272 -26.554 1.00 38.53 340 ALA A 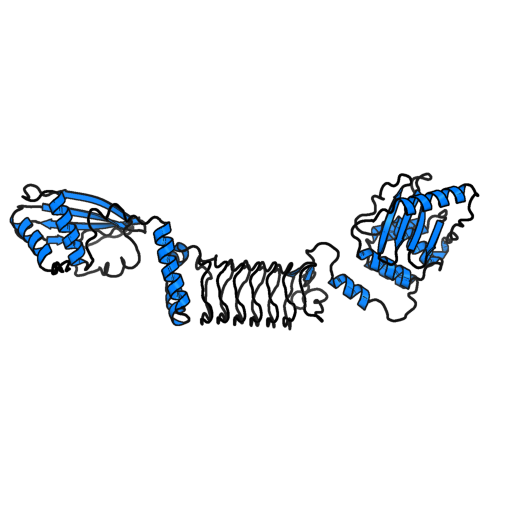N 1
ATOM 2586 C CA . ALA A 1 340 ? 4.177 -5.762 -27.150 1.00 38.53 340 ALA A CA 1
ATOM 2587 C C . ALA A 1 340 ? 3.750 -4.961 -28.400 1.00 38.53 340 ALA A C 1
ATOM 2589 O O . ALA A 1 340 ? 3.040 -5.476 -29.257 1.00 38.53 340 ALA A O 1
ATOM 2590 N N . MET A 1 341 ? 4.209 -3.710 -28.531 1.00 36.94 341 MET A N 1
ATOM 2591 C CA . MET A 1 341 ? 4.023 -2.873 -29.727 1.00 36.94 341 MET A CA 1
ATOM 2592 C C . MET A 1 341 ? 5.139 -3.042 -30.776 1.00 36.94 341 MET A C 1
ATOM 2594 O O .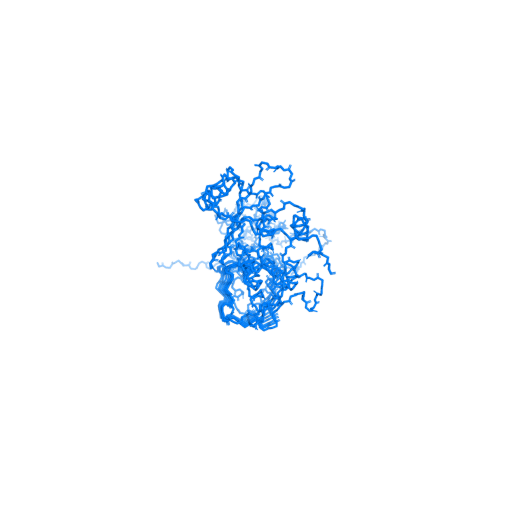 MET A 1 341 ? 5.106 -2.394 -31.830 1.00 36.94 341 MET A O 1
ATOM 2598 N N . ALA A 1 342 ? 6.139 -3.893 -30.516 1.00 35.16 342 ALA A N 1
ATOM 2599 C CA . ALA A 1 342 ? 7.092 -4.301 -31.537 1.00 35.16 342 ALA A CA 1
ATOM 2600 C C . ALA A 1 342 ? 6.387 -5.296 -32.478 1.00 35.16 342 ALA A C 1
ATOM 2602 O O . ALA A 1 342 ? 5.893 -6.319 -32.010 1.00 35.16 342 ALA A O 1
ATOM 2603 N N . PRO A 1 343 ? 6.279 -5.009 -33.788 1.00 38.44 343 PRO A N 1
ATOM 2604 C CA . PRO A 1 343 ? 5.615 -5.924 -34.701 1.00 38.44 343 PRO A CA 1
ATOM 2605 C C . PRO A 1 343 ? 6.414 -7.227 -34.791 1.00 38.44 343 PRO A C 1
ATOM 2607 O O . PRO A 1 343 ? 7.627 -7.199 -35.009 1.00 38.44 343 PRO A O 1
ATOM 2610 N N . GLU A 1 344 ? 5.731 -8.365 -34.674 1.00 38.78 344 GLU A N 1
ATOM 2611 C CA . GLU A 1 344 ? 6.286 -9.645 -35.103 1.00 38.78 344 GLU A CA 1
ATOM 2612 C C . GLU A 1 344 ? 6.617 -9.554 -36.602 1.00 38.78 344 GLU A C 1
ATOM 2614 O O . GLU A 1 344 ? 5.731 -9.456 -37.449 1.00 38.78 344 GLU A O 1
ATOM 2619 N N . GLY A 1 345 ? 7.910 -9.549 -36.930 1.00 41.03 345 GLY A N 1
ATOM 2620 C CA . GLY A 1 345 ? 8.399 -9.902 -38.264 1.00 41.03 345 GLY A CA 1
ATOM 2621 C C . GLY A 1 345 ? 7.985 -8.989 -39.425 1.00 41.03 345 GLY A C 1
ATOM 2622 O O . GLY A 1 345 ? 7.667 -9.496 -40.497 1.00 41.03 345 GLY A O 1
ATOM 2623 N N . GLY A 1 346 ? 8.028 -7.663 -39.260 1.00 46.31 346 GLY A N 1
ATOM 2624 C CA . GLY A 1 346 ? 7.822 -6.713 -40.361 1.00 46.31 346 GLY A CA 1
ATOM 2625 C C . GLY A 1 346 ? 8.976 -5.724 -40.514 1.00 46.31 346 GLY A C 1
ATOM 2626 O O . GLY A 1 346 ? 9.423 -5.139 -39.530 1.00 46.31 346 GLY A O 1
ATOM 2627 N N . THR A 1 347 ? 9.433 -5.498 -41.751 1.00 47.50 347 THR A N 1
ATOM 2628 C CA . THR A 1 347 ? 10.372 -4.420 -42.096 1.00 47.50 347 THR A CA 1
ATOM 2629 C C . THR A 1 347 ? 9.770 -3.082 -41.668 1.00 47.50 347 THR A C 1
ATOM 2631 O O . THR A 1 347 ? 8.798 -2.616 -42.266 1.00 47.50 347 THR A O 1
ATOM 2634 N N . VAL A 1 348 ? 10.309 -2.468 -40.614 1.00 56.78 348 VAL A N 1
ATOM 2635 C CA . VAL A 1 348 ? 9.943 -1.098 -40.241 1.00 56.78 348 VAL A CA 1
ATOM 2636 C C . VAL A 1 348 ? 10.448 -0.200 -41.364 1.00 56.78 348 VAL A C 1
ATOM 2638 O O . VAL A 1 348 ? 11.653 -0.112 -41.578 1.00 56.78 348 VAL A O 1
ATOM 2641 N N . ASP A 1 349 ? 9.554 0.441 -42.117 1.00 70.56 349 ASP A N 1
ATOM 2642 C CA . ASP A 1 349 ? 10.004 1.446 -43.077 1.00 70.56 349 ASP A CA 1
ATOM 2643 C C . ASP A 1 349 ? 10.544 2.681 -42.322 1.00 70.56 349 ASP A C 1
ATOM 2645 O O . ASP A 1 349 ? 10.211 2.945 -41.159 1.00 70.56 349 ASP A O 1
ATOM 2649 N N . PHE A 1 350 ? 11.393 3.466 -42.979 1.00 71.12 350 PHE A N 1
ATOM 2650 C CA . PHE A 1 350 ? 12.010 4.641 -42.364 1.00 71.12 350 PHE A CA 1
ATOM 2651 C C . PHE A 1 350 ? 10.997 5.689 -41.849 1.00 71.12 350 PHE A C 1
ATOM 2653 O O . PHE A 1 350 ? 11.259 6.389 -40.871 1.00 71.12 350 PHE A O 1
ATOM 2660 N N . LYS A 1 351 ? 9.827 5.806 -42.483 1.00 72.88 351 LYS A N 1
ATOM 2661 C CA . LYS A 1 351 ? 8.746 6.712 -42.075 1.00 72.88 351 LYS A CA 1
ATOM 2662 C C . LYS A 1 351 ? 8.077 6.221 -40.791 1.00 72.88 351 LYS A C 1
ATOM 2664 O O . LYS A 1 351 ? 7.830 7.024 -39.894 1.00 72.88 351 LYS A O 1
ATOM 2669 N N . ALA A 1 352 ? 7.837 4.918 -40.669 1.00 71.88 352 ALA A N 1
ATOM 2670 C CA . ALA A 1 352 ? 7.340 4.307 -39.441 1.00 71.88 352 ALA A CA 1
ATOM 2671 C C . ALA A 1 352 ? 8.335 4.483 -38.282 1.00 71.88 352 ALA A C 1
ATOM 2673 O O . ALA A 1 352 ? 7.926 4.757 -37.155 1.00 71.88 352 ALA A O 1
ATOM 2674 N N . PHE A 1 353 ? 9.639 4.405 -38.560 1.00 80.25 353 PHE A N 1
ATOM 2675 C CA . PHE A 1 353 ? 10.684 4.718 -37.584 1.00 80.25 353 PHE A CA 1
ATOM 2676 C C . PHE A 1 353 ? 10.630 6.179 -37.107 1.00 80.25 353 PHE A C 1
ATOM 2678 O O . PHE A 1 353 ? 10.645 6.423 -35.901 1.00 80.25 353 PHE A O 1
ATOM 2685 N N . LEU A 1 354 ? 10.500 7.153 -38.016 1.00 76.31 354 LEU A N 1
ATOM 2686 C CA . LEU A 1 354 ? 10.387 8.566 -37.629 1.00 76.31 354 LEU A CA 1
ATOM 2687 C C . LEU A 1 354 ? 9.139 8.853 -36.785 1.00 76.31 354 LEU A C 1
ATOM 2689 O O . LEU A 1 354 ? 9.244 9.545 -35.776 1.00 76.31 354 LEU A O 1
ATOM 2693 N N . LEU A 1 355 ? 7.987 8.278 -37.145 1.00 73.94 355 LEU A N 1
ATOM 2694 C CA . LEU A 1 355 ? 6.752 8.413 -36.363 1.00 73.94 355 LEU A CA 1
ATOM 2695 C C . LEU A 1 355 ? 6.906 7.851 -34.942 1.00 73.94 355 LEU A C 1
ATOM 2697 O O . LEU A 1 355 ? 6.421 8.451 -33.986 1.00 73.94 355 LEU A O 1
ATOM 2701 N N . LYS A 1 356 ? 7.623 6.732 -34.778 1.00 74.31 356 LYS A N 1
ATOM 2702 C CA . LYS A 1 356 ? 7.942 6.188 -33.449 1.00 74.31 356 LYS A CA 1
ATOM 2703 C C . LYS A 1 356 ? 8.846 7.130 -32.654 1.00 74.31 356 LYS A C 1
ATOM 2705 O O . LYS A 1 356 ? 8.603 7.357 -31.475 1.00 74.31 356 LYS A O 1
ATOM 2710 N N . LEU A 1 357 ? 9.852 7.734 -33.288 1.00 77.19 357 LEU A N 1
ATOM 2711 C CA . LEU A 1 357 ? 10.694 8.728 -32.617 1.00 77.19 357 LEU A CA 1
ATOM 2712 C C . LEU A 1 357 ? 9.905 9.967 -32.170 1.00 77.19 357 LEU A C 1
ATOM 2714 O O . LEU A 1 357 ? 10.212 10.516 -31.114 1.00 77.19 357 LEU A O 1
ATOM 2718 N N . GLU A 1 358 ? 8.903 10.403 -32.936 1.00 77.00 358 GLU A N 1
ATOM 2719 C CA . GLU A 1 358 ? 8.021 11.521 -32.560 1.00 77.00 358 GLU A CA 1
ATOM 2720 C C . GLU A 1 358 ? 7.168 11.217 -31.323 1.00 77.00 358 GLU A C 1
ATOM 2722 O O . GLU A 1 358 ? 6.884 12.125 -30.544 1.00 77.00 358 GLU A O 1
ATOM 2727 N N . GLN A 1 359 ? 6.778 9.955 -31.128 1.00 68.88 359 GLN A N 1
ATOM 2728 C CA . GLN A 1 359 ? 6.013 9.513 -29.958 1.00 68.88 359 GLN A CA 1
ATOM 2729 C C . GLN A 1 359 ? 6.891 9.364 -28.705 1.00 68.88 359 GLN A C 1
ATOM 2731 O O . GLN A 1 359 ? 6.428 9.615 -27.596 1.00 68.88 359 GLN A O 1
ATOM 2736 N N . GLU A 1 360 ? 8.161 8.992 -28.881 1.00 67.75 360 GLU A N 1
ATOM 2737 C CA . GLU A 1 360 ? 9.080 8.647 -27.785 1.00 67.75 360 GLU A CA 1
ATOM 2738 C C . GLU A 1 360 ? 9.964 9.816 -27.306 1.00 67.75 360 GLU A C 1
ATOM 2740 O O . GLU A 1 360 ? 10.491 9.790 -26.188 1.00 67.75 360 GLU A O 1
ATOM 2745 N N . PHE A 1 361 ? 10.171 10.850 -28.131 1.00 70.25 361 PHE A N 1
ATOM 2746 C CA . PHE A 1 361 ? 11.078 11.960 -27.821 1.00 70.25 361 PHE A CA 1
ATOM 2747 C C . PHE A 1 361 ? 10.392 13.317 -27.763 1.00 70.25 361 PHE A C 1
ATOM 2749 O O . PHE A 1 361 ? 9.389 13.585 -28.411 1.00 70.25 361 PHE A O 1
ATOM 2756 N N . ASP A 1 362 ? 11.036 14.226 -27.026 1.00 74.75 362 ASP A N 1
ATOM 2757 C CA . ASP A 1 362 ? 10.715 15.649 -27.037 1.00 74.75 362 ASP A CA 1
ATOM 2758 C C . ASP A 1 362 ? 10.646 16.181 -28.489 1.00 74.75 362 ASP A C 1
ATOM 2760 O O . ASP A 1 362 ? 11.674 16.165 -29.188 1.00 74.75 362 ASP A O 1
ATOM 2764 N N . PRO A 1 363 ? 9.478 16.684 -28.943 1.00 74.19 363 PRO A N 1
ATOM 2765 C CA . PRO A 1 363 ? 9.273 17.104 -30.330 1.00 74.19 363 PRO A CA 1
ATOM 2766 C C . PRO A 1 363 ? 10.272 18.175 -30.780 1.00 74.19 363 PRO A C 1
ATOM 2768 O O . PRO A 1 363 ? 10.752 18.171 -31.914 1.00 74.19 363 PRO A O 1
ATOM 2771 N N . GLU A 1 364 ? 10.659 19.073 -29.871 1.00 78.06 364 GLU A N 1
ATOM 2772 C CA . GLU A 1 364 ? 11.622 20.139 -30.147 1.00 78.06 364 GLU A CA 1
ATOM 2773 C C . GLU A 1 364 ? 13.052 19.612 -30.336 1.00 78.06 364 GLU A C 1
ATOM 2775 O O . GLU A 1 364 ? 13.827 20.150 -31.137 1.00 78.06 364 GLU A O 1
ATOM 2780 N N . ARG A 1 365 ? 13.429 18.537 -29.639 1.00 81.25 365 ARG A N 1
ATOM 2781 C CA . ARG A 1 365 ? 14.724 17.870 -29.815 1.00 81.25 365 ARG A CA 1
ATOM 2782 C C . ARG A 1 365 ? 14.801 17.136 -31.147 1.00 81.25 365 ARG A C 1
ATOM 2784 O O . ARG A 1 365 ? 15.815 17.272 -31.837 1.00 81.25 365 ARG A O 1
ATOM 2791 N N . LEU A 1 366 ? 13.747 16.413 -31.515 1.00 82.06 366 LEU A N 1
ATOM 2792 C CA . LEU A 1 366 ? 13.675 15.711 -32.793 1.00 82.06 366 LEU A CA 1
ATOM 2793 C C . LEU A 1 366 ? 13.668 16.697 -33.965 1.00 82.06 366 LEU A C 1
ATOM 2795 O O . LEU A 1 366 ? 14.469 16.566 -34.887 1.00 82.06 366 LEU A O 1
ATOM 2799 N N . LYS A 1 367 ? 12.881 17.772 -33.874 1.00 81.56 367 LYS A N 1
ATOM 2800 C CA . LYS A 1 367 ? 12.873 18.867 -34.854 1.00 81.56 367 LYS A CA 1
ATOM 2801 C C . LYS A 1 367 ? 14.257 19.492 -35.052 1.00 81.56 367 LYS A C 1
ATOM 2803 O O . LYS A 1 367 ? 14.655 19.769 -36.182 1.00 81.56 367 LYS A O 1
ATOM 2808 N N . LYS A 1 368 ? 15.025 19.687 -33.971 1.00 82.12 368 LYS A N 1
ATOM 2809 C CA . LYS A 1 368 ? 16.419 20.161 -34.053 1.00 82.12 368 LYS A CA 1
ATOM 2810 C C . LYS A 1 368 ? 17.335 19.150 -34.739 1.00 82.12 368 LYS A C 1
ATOM 2812 O O . LYS A 1 368 ? 18.161 19.570 -35.540 1.00 82.12 368 LYS A O 1
ATOM 2817 N N . ALA A 1 369 ? 17.194 17.857 -34.448 1.00 82.38 369 ALA A N 1
ATOM 2818 C CA . ALA A 1 369 ? 17.973 16.806 -35.103 1.00 82.38 369 ALA A CA 1
ATOM 2819 C C . ALA A 1 369 ? 17.669 16.729 -36.611 1.00 82.38 369 ALA A C 1
ATOM 2821 O O . ALA A 1 369 ? 18.586 16.760 -37.426 1.00 82.38 369 ALA A O 1
ATOM 2822 N N . LEU A 1 370 ? 16.391 16.754 -36.995 1.00 80.12 370 LEU A N 1
ATOM 2823 C CA . LEU A 1 370 ? 15.971 16.774 -38.400 1.00 80.12 370 LEU A CA 1
ATOM 2824 C C . LEU A 1 370 ? 16.453 18.036 -39.129 1.00 80.12 370 LEU A C 1
ATOM 2826 O O . LEU A 1 370 ? 16.908 17.954 -40.263 1.00 80.12 370 LEU A O 1
ATOM 2830 N N . LYS A 1 371 ? 16.435 19.204 -38.473 1.00 77.94 371 LYS A N 1
ATOM 2831 C CA . LYS A 1 371 ? 17.021 20.433 -39.035 1.00 77.94 371 LYS A CA 1
ATOM 2832 C C . LYS A 1 371 ? 18.534 20.310 -39.249 1.00 77.94 371 LYS A C 1
ATOM 2834 O O . LYS A 1 371 ? 19.053 20.897 -40.192 1.00 77.94 371 LYS A O 1
ATOM 2839 N N . MET A 1 372 ? 19.242 19.580 -38.383 1.00 75.06 372 MET A N 1
ATOM 2840 C CA . MET A 1 372 ? 20.681 19.342 -38.539 1.00 75.06 372 MET A CA 1
ATOM 2841 C C . MET A 1 372 ? 21.004 18.489 -39.759 1.00 75.06 372 MET A C 1
ATOM 2843 O O . MET A 1 372 ? 21.939 18.811 -40.480 1.00 75.06 372 MET A O 1
ATOM 2847 N N . LEU A 1 373 ? 20.190 17.471 -40.016 1.00 72.25 373 LEU A N 1
ATOM 2848 C CA . LEU A 1 373 ? 20.330 16.589 -41.172 1.00 72.25 373 LEU A CA 1
ATOM 2849 C C . LEU A 1 373 ? 20.080 17.292 -42.520 1.00 72.25 373 LEU A C 1
ATOM 2851 O O . LEU A 1 373 ? 20.623 16.861 -43.531 1.00 72.25 373 LEU A O 1
ATOM 2855 N N . LYS A 1 374 ? 19.299 18.383 -42.531 1.00 67.69 374 LYS A N 1
ATOM 2856 C CA . LYS A 1 374 ? 18.980 19.180 -43.732 1.00 67.69 374 LYS A CA 1
ATOM 2857 C C . LYS A 1 374 ? 20.026 20.237 -44.105 1.00 67.69 374 LYS A C 1
ATOM 2859 O O . LYS A 1 374 ? 19.879 20.874 -45.136 1.00 67.69 374 LYS A O 1
ATOM 2864 N N . ALA A 1 375 ? 21.024 20.506 -43.265 1.00 58.53 375 ALA A N 1
ATOM 2865 C CA . ALA A 1 375 ? 22.027 21.521 -43.586 1.00 58.53 375 ALA A CA 1
ATOM 2866 C C . ALA A 1 375 ? 23.047 20.959 -44.594 1.00 58.53 375 ALA A C 1
ATOM 2868 O O . ALA A 1 375 ? 23.592 19.883 -44.360 1.00 58.53 375 ALA A O 1
ATOM 2869 N N . GLU A 1 376 ? 23.328 21.706 -45.668 1.00 49.69 376 GLU A N 1
ATOM 2870 C CA . GLU A 1 376 ? 24.103 21.323 -46.870 1.00 49.69 376 GLU A CA 1
ATOM 2871 C C . GLU A 1 376 ? 25.585 20.893 -46.644 1.00 49.69 376 GLU A C 1
ATOM 2873 O O . GLU A 1 376 ? 26.379 20.876 -47.579 1.00 49.69 376 GLU A O 1
ATOM 2878 N N . SER A 1 377 ? 26.019 20.550 -45.424 1.00 51.34 377 SER A N 1
ATOM 2879 C CA . SER A 1 377 ? 27.440 20.328 -45.088 1.00 51.34 377 SER A CA 1
ATOM 2880 C C . SER A 1 377 ? 27.744 19.211 -44.075 1.00 51.34 377 SER A C 1
ATOM 2882 O O . SER A 1 377 ? 28.827 19.193 -43.481 1.00 51.34 377 SER A O 1
ATOM 2884 N N . PHE A 1 378 ? 26.838 18.250 -43.859 1.00 54.03 378 PHE A N 1
ATOM 2885 C CA . PHE A 1 378 ? 27.040 17.199 -42.848 1.00 54.03 378 PHE A CA 1
ATOM 2886 C C . PHE A 1 378 ? 27.616 15.889 -43.393 1.00 54.03 378 PHE A C 1
ATOM 2888 O O . PHE A 1 378 ? 26.891 14.971 -43.752 1.00 54.03 378 PHE A O 1
ATOM 2895 N N . GLN A 1 379 ? 28.939 15.763 -43.343 1.00 58.59 379 GLN A N 1
ATOM 2896 C CA . GLN A 1 379 ? 29.607 14.463 -43.388 1.00 58.59 379 GLN A CA 1
ATOM 2897 C C . GLN A 1 379 ? 29.459 13.765 -42.028 1.00 58.59 379 GLN A C 1
ATOM 2899 O O . GLN A 1 379 ? 29.987 14.251 -41.022 1.00 58.59 379 GLN A O 1
ATOM 2904 N N . LEU A 1 380 ? 28.719 12.653 -41.984 1.00 67.31 380 LEU A N 1
ATOM 2905 C CA . LEU A 1 380 ? 28.632 11.802 -40.797 1.00 67.31 380 LEU A CA 1
ATOM 2906 C C . LEU A 1 380 ? 29.722 10.742 -40.881 1.00 67.31 380 LEU A C 1
ATOM 2908 O O . LEU A 1 380 ? 29.789 9.973 -41.833 1.00 67.31 380 LEU A O 1
ATOM 2912 N N . PHE A 1 381 ? 30.581 10.717 -39.872 1.00 78.00 381 PHE A N 1
ATOM 2913 C CA . PHE A 1 381 ? 31.582 9.676 -39.731 1.00 78.00 381 PHE A CA 1
ATOM 2914 C C . PHE A 1 381 ? 31.075 8.704 -38.683 1.00 78.00 381 PHE A C 1
ATOM 2916 O O . PHE A 1 381 ? 30.939 9.076 -37.514 1.00 78.00 381 PHE A O 1
ATOM 2923 N N . ALA A 1 382 ? 30.747 7.490 -39.101 1.00 84.12 382 ALA A N 1
ATOM 2924 C CA . ALA A 1 382 ? 30.144 6.497 -38.234 1.00 84.12 382 ALA A CA 1
ATOM 2925 C C . ALA A 1 382 ? 30.709 5.109 -38.508 1.00 84.12 382 ALA A C 1
ATOM 2927 O O . ALA A 1 382 ? 31.315 4.849 -39.545 1.00 84.12 382 ALA A O 1
ATOM 2928 N N . GLU A 1 383 ? 30.516 4.222 -37.548 1.00 84.94 383 GLU A N 1
ATOM 2929 C CA . GLU A 1 383 ? 30.727 2.795 -37.705 1.00 84.94 383 GLU A CA 1
ATOM 2930 C C . GLU A 1 383 ? 29.578 2.074 -37.007 1.00 84.94 383 GLU A C 1
ATOM 2932 O O . GLU A 1 383 ? 29.248 2.370 -35.852 1.00 84.94 383 GLU A O 1
ATOM 2937 N N . VAL A 1 384 ? 28.966 1.142 -37.733 1.00 83.12 384 VAL A N 1
ATOM 2938 C CA . VAL A 1 384 ? 27.919 0.263 -37.220 1.00 83.12 384 VAL A CA 1
ATOM 2939 C C . VAL A 1 384 ? 28.530 -1.113 -37.005 1.00 83.12 384 VAL A C 1
ATOM 2941 O O . VAL A 1 384 ? 28.760 -1.866 -37.949 1.00 83.12 384 VAL A O 1
ATOM 2944 N N . ALA A 1 385 ? 28.794 -1.444 -35.750 1.00 84.50 385 ALA A N 1
ATOM 2945 C CA . ALA A 1 385 ? 29.085 -2.801 -35.325 1.00 84.50 385 ALA A CA 1
ATOM 2946 C C . ALA A 1 385 ? 27.770 -3.569 -35.074 1.00 84.50 385 ALA A C 1
ATOM 2948 O O . ALA A 1 385 ? 26.703 -2.963 -34.919 1.00 84.50 385 ALA A O 1
ATOM 2949 N N . PRO A 1 386 ? 27.804 -4.913 -34.994 1.00 78.69 386 PRO A N 1
ATOM 2950 C CA . PRO A 1 386 ? 26.613 -5.709 -34.706 1.00 78.69 386 PRO A CA 1
ATOM 2951 C C . PRO A 1 386 ? 25.881 -5.304 -33.420 1.00 78.69 386 PRO A C 1
ATOM 2953 O O . PRO A 1 386 ? 24.657 -5.398 -33.390 1.00 78.69 386 PRO A O 1
ATOM 2956 N N . ASP A 1 387 ? 26.603 -4.822 -32.412 1.00 84.12 387 ASP A N 1
ATOM 2957 C CA . ASP A 1 387 ? 26.108 -4.514 -31.067 1.00 84.12 387 ASP A CA 1
ATOM 2958 C C . ASP A 1 387 ? 26.181 -3.017 -30.709 1.00 84.12 387 ASP A C 1
ATOM 2960 O O . ASP A 1 387 ? 25.788 -2.611 -29.610 1.00 84.12 387 ASP A O 1
ATOM 2964 N N . SER A 1 388 ? 26.729 -2.177 -31.591 1.00 89.44 388 SER A N 1
ATOM 2965 C CA . SER A 1 388 ? 26.977 -0.773 -31.278 1.00 89.44 388 SER A CA 1
ATOM 2966 C C . SER A 1 388 ? 27.112 0.135 -32.497 1.00 89.44 388 SER A C 1
ATOM 2968 O O . SER A 1 388 ? 27.545 -0.263 -33.569 1.00 89.44 388 SER A O 1
ATOM 2970 N N . LEU A 1 389 ? 26.735 1.394 -32.308 1.00 90.69 389 LEU A N 1
ATOM 2971 C CA . LEU A 1 389 ? 26.919 2.507 -33.226 1.00 90.69 389 LEU A CA 1
ATOM 2972 C C . LEU A 1 389 ? 27.838 3.516 -32.550 1.00 90.69 389 LEU A C 1
ATOM 2974 O O . LEU A 1 389 ? 27.539 3.997 -31.453 1.00 90.69 389 LEU A O 1
ATOM 2978 N N . VAL A 1 390 ? 28.927 3.866 -33.222 1.00 91.88 390 VAL A N 1
ATOM 2979 C CA . VAL A 1 390 ? 29.818 4.961 -32.827 1.00 91.88 390 VAL A CA 1
ATOM 2980 C C . VAL A 1 390 ? 29.948 5.954 -33.966 1.00 91.88 390 VAL A C 1
ATOM 2982 O O . VAL A 1 390 ? 29.860 5.587 -35.133 1.00 91.88 390 VAL A O 1
ATOM 2985 N N . GLY A 1 391 ? 30.152 7.226 -33.646 1.00 90.81 391 GLY A N 1
ATOM 2986 C CA . GLY A 1 391 ? 30.375 8.224 -34.682 1.00 90.81 391 GLY A CA 1
ATOM 2987 C C . GLY A 1 391 ? 30.655 9.621 -34.164 1.00 90.81 391 GLY A C 1
ATOM 2988 O O . GLY A 1 391 ? 30.553 9.902 -32.968 1.00 90.81 391 GLY A O 1
ATOM 2989 N N . VAL A 1 392 ? 31.011 10.506 -35.090 1.00 90.00 392 VAL A N 1
ATOM 2990 C CA . VAL A 1 392 ? 31.298 11.914 -34.826 1.00 90.00 392 VAL A CA 1
ATOM 2991 C C . VAL A 1 392 ? 30.281 12.807 -35.521 1.00 90.00 392 VAL A C 1
ATOM 2993 O O . VAL A 1 392 ? 30.015 12.680 -36.714 1.00 90.00 392 VAL A O 1
ATOM 2996 N N . VAL A 1 393 ? 29.741 13.757 -34.756 1.00 87.69 393 VAL A N 1
ATOM 2997 C CA . VAL A 1 393 ? 28.813 14.785 -35.234 1.00 87.69 393 VAL A CA 1
ATOM 2998 C C . VAL A 1 393 ? 29.435 16.162 -35.015 1.00 87.69 393 VAL A C 1
ATOM 3000 O O . VAL A 1 393 ? 29.816 16.509 -33.895 1.00 87.69 393 VAL A O 1
ATOM 3003 N N . LYS A 1 394 ? 29.527 16.968 -36.077 1.00 85.56 394 LYS A N 1
ATOM 3004 C CA . LYS A 1 394 ? 30.019 18.354 -36.003 1.00 85.56 394 LYS A CA 1
ATOM 3005 C C . LYS A 1 394 ? 28.976 19.290 -35.389 1.00 85.56 394 LYS A C 1
ATOM 3007 O O . LYS A 1 394 ? 27.770 19.106 -35.556 1.00 85.56 394 LYS A O 1
ATOM 3012 N N . SER A 1 395 ? 29.428 20.317 -34.678 1.00 82.56 395 SER A N 1
ATOM 3013 C CA . SER A 1 395 ? 28.555 21.392 -34.210 1.00 82.56 395 SER A CA 1
ATOM 3014 C C . SER A 1 395 ? 28.127 22.297 -35.370 1.00 82.56 395 SER A C 1
ATOM 3016 O O . SER A 1 395 ? 28.915 22.604 -36.257 1.00 82.56 395 SER A O 1
ATOM 3018 N N . GLN A 1 396 ? 26.879 22.774 -35.341 1.00 74.56 396 GLN A N 1
ATOM 3019 C CA . GLN A 1 396 ? 26.386 23.772 -36.303 1.00 74.56 396 GLN A CA 1
ATOM 3020 C C . GLN A 1 396 ? 26.858 25.196 -36.004 1.00 74.56 396 GLN A C 1
ATOM 3022 O O . GLN A 1 396 ? 26.865 26.040 -36.891 1.00 74.56 396 GLN A O 1
ATOM 3027 N N . THR A 1 397 ? 27.159 25.490 -34.740 1.00 77.56 397 THR A N 1
ATOM 3028 C CA . THR A 1 397 ? 27.436 26.859 -34.280 1.00 77.56 397 THR A CA 1
ATOM 3029 C C . THR A 1 397 ? 28.922 27.133 -34.097 1.00 77.56 397 THR A C 1
ATOM 3031 O O . THR A 1 397 ? 29.301 28.282 -33.919 1.00 77.56 397 THR A O 1
ATOM 3034 N N . ASP A 1 398 ? 29.753 26.091 -34.103 1.00 82.00 398 ASP A N 1
ATOM 3035 C CA . ASP A 1 398 ? 31.201 26.190 -33.937 1.00 82.00 398 ASP A CA 1
ATOM 3036 C C . ASP A 1 398 ? 31.877 25.134 -34.814 1.00 82.00 398 ASP A C 1
ATOM 3038 O O . ASP A 1 398 ? 31.771 23.938 -34.549 1.00 82.00 398 ASP A O 1
ATOM 3042 N N . ALA A 1 399 ? 32.573 25.580 -35.858 1.00 78.38 399 ALA A N 1
ATOM 3043 C CA . ALA A 1 399 ? 33.222 24.701 -36.826 1.00 78.38 399 ALA A CA 1
ATOM 3044 C C . ALA A 1 399 ? 34.324 23.816 -36.210 1.00 78.38 399 ALA A C 1
ATOM 3046 O O . ALA A 1 399 ? 34.634 22.762 -36.761 1.00 78.38 399 ALA A O 1
ATOM 3047 N N . ASN A 1 400 ? 34.888 24.213 -35.063 1.00 83.19 400 ASN A N 1
ATOM 3048 C CA . ASN A 1 400 ? 35.963 23.488 -34.386 1.00 83.19 400 ASN A CA 1
ATOM 3049 C C . ASN A 1 400 ? 35.457 22.525 -33.306 1.00 83.19 400 ASN A C 1
ATOM 3051 O O . ASN A 1 400 ? 36.261 21.837 -32.675 1.00 83.19 400 ASN A O 1
ATOM 3055 N N . LEU A 1 401 ? 34.146 22.489 -33.054 1.00 86.44 401 LEU A N 1
ATOM 3056 C CA . LEU A 1 401 ? 33.560 21.646 -32.023 1.00 86.44 401 LEU A CA 1
ATOM 3057 C C . LEU A 1 401 ? 32.952 20.385 -32.633 1.00 86.44 401 LEU A C 1
ATOM 3059 O O . LEU A 1 401 ? 31.985 20.440 -33.395 1.00 86.44 401 LEU A O 1
ATOM 3063 N N . VAL A 1 402 ? 33.474 19.235 -32.214 1.00 89.69 402 VAL A N 1
ATOM 3064 C CA . VAL A 1 402 ? 32.949 17.918 -32.582 1.00 89.69 402 VAL A CA 1
ATOM 3065 C C . VAL A 1 402 ? 32.454 17.145 -31.365 1.00 89.69 402 VAL A C 1
ATOM 3067 O O . VAL A 1 402 ? 32.956 17.307 -30.246 1.00 89.69 402 VAL A O 1
ATOM 3070 N N . TYR A 1 403 ? 31.458 16.296 -31.602 1.00 92.12 403 TYR A N 1
ATOM 3071 C CA . TYR A 1 403 ? 30.860 15.422 -30.606 1.00 92.12 403 TYR A CA 1
ATOM 3072 C C . TYR A 1 403 ? 31.078 13.964 -30.981 1.00 92.12 403 TYR A C 1
ATOM 3074 O O . TYR A 1 403 ? 30.560 13.507 -31.997 1.00 92.12 403 TYR A O 1
ATOM 3082 N N . SER A 1 404 ? 31.781 13.230 -30.126 1.00 93.81 404 SER A N 1
ATOM 3083 C CA . SER A 1 404 ? 31.820 11.771 -30.186 1.00 93.81 404 SER A CA 1
ATOM 3084 C C . SER A 1 404 ? 30.525 11.228 -29.593 1.00 93.81 404 SER A C 1
ATOM 3086 O O . SER A 1 404 ? 30.055 11.740 -28.570 1.00 93.81 404 SER A O 1
ATOM 3088 N N . CYS A 1 405 ? 29.913 10.256 -30.257 1.00 93.56 405 CYS A N 1
ATOM 3089 C CA . CYS A 1 405 ? 28.620 9.679 -29.920 1.00 93.56 405 CYS A CA 1
ATOM 3090 C C . CYS A 1 405 ? 28.712 8.152 -29.950 1.00 93.56 405 CYS A C 1
ATOM 3092 O O . CYS A 1 405 ? 29.343 7.586 -30.839 1.00 93.56 405 CYS A O 1
ATOM 3094 N N . ARG A 1 406 ? 28.042 7.495 -29.002 1.00 93.75 406 ARG A N 1
ATOM 3095 C CA . ARG A 1 406 ? 27.923 6.037 -28.927 1.00 93.75 406 ARG A CA 1
ATOM 3096 C C . ARG A 1 406 ? 26.513 5.637 -28.518 1.00 93.75 406 ARG A C 1
ATOM 3098 O O . ARG A 1 406 ? 25.948 6.260 -27.619 1.00 93.75 406 ARG A O 1
ATOM 3105 N N . LEU A 1 407 ? 25.994 4.577 -29.123 1.00 92.56 407 LEU A N 1
ATOM 3106 C CA . LEU A 1 407 ? 24.784 3.866 -28.719 1.00 92.56 407 LEU A CA 1
ATOM 3107 C C . LEU A 1 407 ? 25.030 2.360 -28.859 1.00 92.56 407 LEU A C 1
ATOM 3109 O O . LEU A 1 407 ? 25.589 1.937 -29.860 1.00 92.56 407 LEU A O 1
ATOM 3113 N N . THR A 1 408 ? 24.640 1.550 -27.882 1.00 89.19 408 THR A N 1
ATOM 3114 C CA . THR A 1 408 ? 24.743 0.083 -27.957 1.00 89.19 408 THR A CA 1
ATOM 3115 C C . THR A 1 408 ? 23.373 -0.570 -28.088 1.00 89.19 408 THR A C 1
ATOM 3117 O O . THR A 1 408 ? 22.361 0.038 -27.739 1.00 89.19 408 THR A O 1
ATOM 3120 N N . GLU A 1 409 ? 23.340 -1.830 -28.520 1.00 83.50 409 GLU A N 1
ATOM 3121 C CA . GLU A 1 409 ? 22.119 -2.640 -28.620 1.00 83.50 409 GLU A CA 1
ATOM 3122 C C . GLU A 1 409 ? 21.364 -2.739 -27.294 1.00 83.50 409 GLU A C 1
ATOM 3124 O O .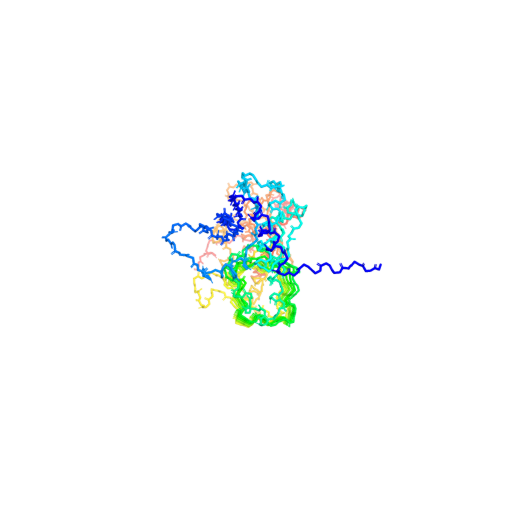 GLU A 1 409 ? 20.134 -2.697 -27.237 1.00 83.50 409 GLU A O 1
ATOM 3129 N N . ASN A 1 410 ? 22.130 -2.783 -26.203 1.00 79.62 410 ASN A N 1
ATOM 3130 C CA . ASN A 1 410 ? 21.605 -2.852 -24.854 1.00 79.62 410 ASN A CA 1
ATOM 3131 C C . ASN A 1 410 ? 21.025 -1.515 -24.404 1.00 79.62 410 ASN A C 1
ATOM 3133 O O . ASN A 1 410 ? 20.328 -1.491 -23.398 1.00 79.62 410 ASN A O 1
ATOM 3137 N N . GLY A 1 411 ? 21.271 -0.429 -25.144 1.00 80.06 411 GLY A N 1
ATOM 3138 C CA . GLY A 1 411 ? 20.770 0.908 -24.867 1.00 80.06 411 GLY A CA 1
ATOM 3139 C C . GLY A 1 411 ? 21.758 1.830 -24.165 1.00 80.06 411 GLY A C 1
ATOM 3140 O O . GLY A 1 411 ? 21.412 2.969 -23.858 1.00 80.06 411 GLY A O 1
ATOM 3141 N N . SER A 1 412 ? 22.985 1.386 -23.890 1.00 86.81 412 SER A N 1
ATOM 3142 C CA . SER A 1 412 ? 23.985 2.277 -23.303 1.00 86.81 412 SER A CA 1
ATOM 3143 C C . SER A 1 412 ? 24.345 3.353 -24.320 1.00 86.81 412 SER A C 1
ATOM 3145 O O . SER A 1 412 ? 24.660 3.044 -25.469 1.00 86.81 412 SER A O 1
ATOM 3147 N N . TYR A 1 413 ? 24.289 4.618 -23.912 1.00 92.88 413 TYR A N 1
ATOM 3148 C CA . TYR A 1 413 ? 24.595 5.735 -24.793 1.00 92.88 413 TYR A CA 1
ATOM 3149 C C . TYR A 1 413 ? 25.555 6.730 -24.153 1.00 92.88 413 TYR A C 1
ATOM 3151 O O . TYR A 1 413 ? 25.566 6.937 -22.938 1.00 92.88 413 TYR A O 1
ATOM 3159 N N . ALA A 1 414 ? 26.339 7.390 -24.998 1.00 93.69 414 ALA A N 1
ATOM 3160 C CA . ALA A 1 414 ? 27.266 8.435 -24.602 1.00 93.69 414 ALA A CA 1
ATOM 3161 C C . ALA A 1 414 ? 27.361 9.515 -25.677 1.00 93.69 414 ALA A C 1
ATOM 3163 O O . ALA A 1 414 ? 27.251 9.248 -26.870 1.00 93.69 414 ALA A O 1
ATOM 3164 N N . CYS A 1 415 ? 27.578 10.755 -25.249 1.00 94.19 415 CYS A N 1
ATOM 3165 C CA . CYS A 1 415 ? 27.912 11.857 -26.140 1.00 94.19 415 CYS A CA 1
ATOM 3166 C C . CYS A 1 415 ? 28.802 12.854 -25.397 1.00 94.19 415 CYS A C 1
ATOM 3168 O O . CYS A 1 415 ? 28.427 13.337 -24.326 1.00 94.19 415 CYS A O 1
ATOM 3170 N N . CYS A 1 416 ? 29.964 13.183 -25.949 1.00 94.19 416 CYS A N 1
ATOM 3171 C CA . CYS A 1 416 ? 30.886 14.133 -25.334 1.00 94.19 416 CYS A CA 1
ATOM 3172 C C . CYS A 1 416 ? 31.600 14.991 -26.373 1.00 94.19 416 CYS A C 1
ATOM 3174 O O . CYS A 1 416 ? 31.685 14.628 -27.544 1.00 94.19 416 CYS A O 1
ATOM 3176 N N . THR A 1 417 ? 32.110 16.140 -25.938 1.00 93.56 417 THR A N 1
ATOM 3177 C CA . THR A 1 417 ? 32.979 16.982 -26.769 1.00 93.56 417 THR A CA 1
ATOM 3178 C C . THR A 1 417 ? 34.368 16.358 -26.920 1.00 93.56 417 THR A C 1
ATOM 3180 O O . THR A 1 417 ? 34.706 15.394 -26.230 1.00 93.56 417 THR A O 1
ATOM 3183 N N . GLN A 1 418 ? 35.209 16.959 -27.764 1.00 89.75 418 GLN A N 1
ATOM 3184 C CA . GLN A 1 418 ? 36.625 16.592 -27.917 1.00 89.75 418 GLN A CA 1
ATOM 3185 C C . GLN A 1 418 ? 37.453 16.633 -26.621 1.00 89.75 418 GLN A C 1
ATOM 3187 O O . GLN A 1 418 ? 38.463 15.949 -26.517 1.00 89.75 418 GLN A O 1
ATOM 3192 N N . ASN A 1 419 ? 36.989 17.372 -25.609 1.00 90.62 419 ASN A N 1
ATOM 3193 C CA . ASN A 1 419 ? 37.613 17.430 -24.283 1.00 90.62 419 ASN A CA 1
ATOM 3194 C C . ASN A 1 419 ? 37.003 16.414 -23.298 1.00 90.62 419 ASN A C 1
ATOM 3196 O O . ASN A 1 419 ? 37.167 16.558 -22.091 1.00 90.62 419 ASN A O 1
ATOM 3200 N N . LEU A 1 420 ? 36.240 15.431 -23.792 1.00 90.44 420 LEU A N 1
ATOM 3201 C CA . LEU A 1 420 ? 35.522 14.420 -23.004 1.00 90.44 420 LEU A CA 1
ATOM 3202 C C . LEU A 1 420 ? 34.489 14.989 -22.015 1.00 90.44 420 LEU A C 1
ATOM 3204 O O . LEU A 1 420 ? 34.033 14.289 -21.111 1.00 90.44 420 LEU A O 1
ATOM 3208 N N . ASN A 1 421 ? 34.054 16.236 -22.214 1.00 92.19 421 ASN A N 1
ATOM 3209 C CA . ASN A 1 421 ? 32.970 16.814 -21.427 1.00 92.19 421 ASN A CA 1
ATOM 3210 C C . ASN A 1 421 ? 31.627 16.261 -21.925 1.00 92.19 421 ASN A C 1
ATOM 3212 O O . ASN A 1 421 ? 31.346 16.380 -23.126 1.00 92.19 421 ASN A O 1
ATOM 3216 N N . PRO A 1 422 ? 30.780 15.686 -21.048 1.00 90.94 422 PRO A N 1
ATOM 3217 C CA . PRO A 1 422 ? 29.464 15.198 -21.438 1.00 90.94 422 PRO A CA 1
ATOM 3218 C C . PRO A 1 422 ? 28.635 16.287 -22.121 1.00 90.94 422 PRO A C 1
ATOM 3220 O O . PRO A 1 422 ? 28.614 17.447 -21.706 1.00 90.94 422 PRO A O 1
ATOM 3223 N N . CYS A 1 423 ? 27.927 15.915 -23.183 1.00 90.88 423 CYS A N 1
ATOM 3224 C CA . CYS A 1 423 ? 27.041 16.830 -23.883 1.00 90.88 423 CYS A CA 1
ATOM 3225 C C . CYS A 1 423 ? 25.909 17.291 -22.952 1.00 90.88 423 CYS A C 1
ATOM 3227 O O . CYS A 1 423 ? 25.133 16.472 -22.467 1.00 90.88 423 CYS A O 1
ATOM 3229 N N . GLY A 1 424 ? 25.730 18.606 -22.780 1.00 85.38 424 GLY A N 1
ATOM 3230 C CA . GLY A 1 424 ? 24.647 19.170 -21.955 1.00 85.38 424 GLY A CA 1
ATOM 3231 C C . GLY A 1 424 ? 23.221 18.873 -22.456 1.00 85.38 424 GLY A C 1
ATOM 3232 O O . GLY A 1 424 ? 22.239 19.167 -21.771 1.00 85.38 424 GLY A O 1
ATOM 3233 N N . GLY A 1 425 ? 23.093 18.289 -23.653 1.00 83.62 425 GLY A N 1
ATOM 3234 C CA . GLY A 1 425 ? 21.838 17.751 -24.181 1.00 83.62 425 GLY A CA 1
ATOM 3235 C C . GLY A 1 425 ? 21.474 16.365 -23.635 1.00 83.62 425 GLY A C 1
ATOM 3236 O O . GLY A 1 425 ? 20.338 15.932 -23.823 1.00 83.62 425 GLY A O 1
ATOM 3237 N N . LEU A 1 426 ? 22.403 15.675 -22.964 1.00 83.38 426 LEU A N 1
ATOM 3238 C CA . LEU A 1 426 ? 22.162 14.408 -22.276 1.00 83.38 426 LEU A CA 1
ATOM 3239 C C . LEU A 1 426 ? 21.455 14.695 -20.948 1.00 83.38 426 LEU A C 1
ATOM 3241 O O . LEU A 1 426 ? 22.077 14.887 -19.910 1.00 83.38 426 LEU A O 1
ATOM 3245 N N . ARG A 1 427 ? 20.127 14.774 -20.998 1.00 78.69 427 ARG A N 1
ATOM 3246 C CA . ARG A 1 427 ? 19.256 14.974 -19.829 1.00 78.69 427 ARG A CA 1
ATOM 3247 C C . ARG A 1 427 ? 18.371 13.744 -19.637 1.00 78.69 427 ARG A C 1
ATOM 3249 O O . ARG A 1 427 ? 17.170 13.819 -19.858 1.00 78.69 427 ARG A O 1
ATOM 3256 N N . GLY A 1 428 ? 18.987 12.595 -19.359 1.00 76.25 428 GLY A N 1
ATOM 3257 C CA . GLY A 1 428 ? 18.276 11.317 -19.188 1.00 76.25 428 GLY A CA 1
ATOM 3258 C C . GLY A 1 428 ? 17.708 10.677 -20.458 1.00 76.25 428 GLY A C 1
ATOM 3259 O O . GLY A 1 428 ? 16.922 9.739 -20.370 1.00 76.25 428 GLY A O 1
ATOM 3260 N N . ALA A 1 429 ? 18.099 11.181 -21.629 1.00 83.62 429 ALA A N 1
ATOM 3261 C CA . ALA A 1 429 ? 17.715 10.645 -22.930 1.00 83.62 429 ALA A CA 1
ATOM 3262 C C . ALA A 1 429 ? 18.785 10.967 -23.983 1.00 83.62 429 ALA A C 1
ATOM 3264 O O . ALA A 1 429 ? 19.664 11.808 -23.741 1.00 83.62 429 ALA A O 1
ATOM 3265 N N . LEU A 1 430 ? 18.663 10.355 -25.166 1.00 88.44 430 LEU A N 1
ATOM 3266 C CA . LEU A 1 430 ? 19.506 10.654 -26.323 1.00 88.44 430 LEU A CA 1
ATOM 3267 C C . LEU A 1 430 ? 19.493 12.160 -26.613 1.00 88.44 430 LEU A C 1
ATOM 3269 O O . LEU A 1 430 ? 18.445 12.816 -26.650 1.00 88.44 430 LEU A O 1
ATOM 3273 N N . CYS A 1 431 ? 20.682 12.736 -26.772 1.00 89.94 431 CYS A N 1
ATOM 3274 C CA . CYS A 1 431 ? 20.821 14.129 -27.169 1.00 89.94 431 CYS A CA 1
ATOM 3275 C C . CYS A 1 431 ? 20.542 14.275 -28.675 1.00 89.94 431 CYS A C 1
ATOM 3277 O O . CYS A 1 431 ? 20.506 13.294 -29.416 1.00 89.94 431 CYS A O 1
ATOM 3279 N N . LYS A 1 432 ? 20.412 15.516 -29.156 1.00 88.25 432 LYS A N 1
ATOM 3280 C CA . LYS A 1 432 ? 20.214 15.772 -30.591 1.00 88.25 432 LYS A CA 1
ATOM 3281 C C . LYS A 1 432 ? 21.321 15.172 -31.475 1.00 88.25 432 LYS A C 1
ATOM 3283 O O . LYS A 1 432 ? 21.014 14.746 -32.572 1.00 88.25 432 LYS A O 1
ATOM 3288 N N . HIS A 1 433 ? 22.573 15.096 -31.009 1.00 89.88 433 HIS A N 1
ATOM 3289 C CA . HIS A 1 433 ? 23.682 14.536 -31.797 1.00 89.88 433 HIS A CA 1
ATOM 3290 C C . HIS A 1 433 ? 23.542 13.021 -31.987 1.00 89.88 433 HIS A C 1
ATOM 3292 O O . HIS A 1 433 ? 23.736 12.530 -33.090 1.00 89.88 433 HIS A O 1
ATOM 3298 N N . LEU A 1 434 ? 23.126 12.300 -30.940 1.00 90.62 434 LEU A N 1
ATOM 3299 C CA . LEU A 1 434 ? 22.830 10.867 -31.028 1.00 90.62 434 LEU A CA 1
ATOM 3300 C C . LEU A 1 434 ? 21.656 10.597 -31.971 1.00 90.62 434 LEU A C 1
ATOM 3302 O O . LEU A 1 434 ? 21.726 9.669 -32.765 1.00 90.62 434 LEU A O 1
ATOM 3306 N N . LEU A 1 435 ? 20.616 11.436 -31.925 1.00 88.75 435 LEU A N 1
ATOM 3307 C CA . LEU A 1 435 ? 19.492 11.340 -32.859 1.00 88.75 435 LEU A CA 1
ATOM 3308 C C . LEU A 1 435 ? 19.922 11.630 -34.302 1.00 88.75 435 LEU A C 1
ATOM 3310 O O . LEU A 1 435 ? 19.527 10.901 -35.199 1.00 88.75 435 LEU A O 1
ATOM 3314 N N . VAL A 1 436 ? 20.757 12.649 -34.531 1.00 87.31 436 VAL A N 1
ATOM 3315 C CA . VAL A 1 436 ? 21.314 12.953 -35.863 1.00 87.31 436 VAL A CA 1
ATOM 3316 C C . VAL A 1 436 ? 22.108 11.768 -36.404 1.00 87.31 436 VAL A C 1
ATOM 3318 O O . VAL A 1 436 ? 21.861 11.347 -37.529 1.00 87.31 436 VAL A O 1
ATOM 3321 N N . LEU A 1 437 ? 23.017 11.214 -35.597 1.00 87.38 437 LEU A N 1
ATOM 3322 C CA . LEU A 1 437 ? 23.825 10.063 -35.984 1.00 87.38 437 LEU A CA 1
ATOM 3323 C C . LEU A 1 437 ? 22.937 8.857 -36.310 1.00 87.38 437 LEU A C 1
ATOM 3325 O O . LEU A 1 437 ? 23.045 8.282 -37.386 1.00 87.38 437 LEU A O 1
ATOM 3329 N N . LEU A 1 438 ? 22.021 8.506 -35.406 1.00 88.12 438 LEU A N 1
ATOM 3330 C CA . LEU A 1 438 ? 21.157 7.345 -35.573 1.00 88.12 438 LEU A CA 1
ATOM 3331 C C . LEU A 1 438 ? 20.233 7.477 -36.788 1.00 88.12 438 LEU A C 1
ATOM 3333 O O . LEU A 1 438 ? 20.156 6.555 -37.595 1.00 88.12 438 LEU A O 1
ATOM 3337 N N . ILE A 1 439 ? 19.536 8.609 -36.930 1.00 85.50 439 ILE A N 1
ATOM 3338 C CA . ILE A 1 439 ? 18.603 8.840 -38.040 1.00 85.50 439 ILE A CA 1
ATOM 3339 C C . ILE A 1 439 ? 19.361 8.853 -39.371 1.00 85.50 439 ILE A C 1
ATOM 3341 O O . ILE A 1 439 ? 18.883 8.254 -40.331 1.00 85.50 439 ILE A O 1
ATOM 3345 N N . GLY A 1 440 ? 20.541 9.482 -39.422 1.00 79.31 440 GLY A N 1
ATOM 3346 C CA . GLY A 1 440 ? 21.376 9.530 -40.623 1.00 79.31 440 GLY A CA 1
ATOM 3347 C C . GLY A 1 440 ? 21.801 8.140 -41.099 1.00 79.31 440 GLY A C 1
ATOM 3348 O O . GLY A 1 440 ? 21.542 7.780 -42.243 1.00 79.31 440 GLY A O 1
ATOM 3349 N N . ILE A 1 441 ? 22.354 7.323 -40.199 1.00 79.38 441 ILE A N 1
ATOM 3350 C CA . ILE A 1 441 ? 22.812 5.959 -40.512 1.00 79.38 441 ILE A CA 1
ATOM 3351 C C . ILE A 1 441 ? 21.651 5.020 -40.848 1.00 79.38 441 ILE A C 1
ATOM 3353 O O . ILE A 1 441 ? 21.744 4.218 -41.777 1.00 79.38 441 ILE A O 1
ATOM 3357 N N . THR A 1 442 ? 20.523 5.159 -40.147 1.00 81.19 442 THR A N 1
ATOM 3358 C CA . THR A 1 442 ? 19.316 4.371 -40.436 1.00 81.19 442 THR A CA 1
ATOM 3359 C C . THR A 1 442 ? 18.756 4.698 -41.819 1.00 81.19 442 THR A C 1
ATOM 3361 O O . THR A 1 442 ? 18.324 3.821 -42.561 1.00 81.19 442 THR A O 1
ATOM 3364 N N . LYS A 1 443 ? 18.781 5.979 -42.200 1.00 73.75 443 LYS A N 1
ATOM 3365 C CA . LYS A 1 443 ? 18.327 6.421 -43.518 1.00 73.75 443 LYS A CA 1
ATOM 3366 C C . LYS A 1 443 ? 19.281 6.012 -44.643 1.00 73.75 443 LYS A C 1
ATOM 3368 O O . LYS A 1 443 ? 18.805 5.712 -45.735 1.00 73.75 443 LYS A O 1
ATOM 3373 N N . GLY A 1 444 ? 20.589 6.011 -44.379 1.00 72.44 444 GLY A N 1
ATOM 3374 C CA . GLY A 1 444 ? 21.629 5.560 -45.310 1.00 72.44 444 GLY A CA 1
ATOM 3375 C C . GLY A 1 444 ? 21.609 4.051 -45.584 1.00 72.44 444 GLY A C 1
ATOM 3376 O O . GLY A 1 444 ? 22.305 3.586 -46.477 1.00 72.44 444 GLY A O 1
ATOM 3377 N N . GLY A 1 445 ? 20.795 3.285 -44.846 1.00 71.44 445 GLY A N 1
ATOM 3378 C CA . GLY A 1 445 ? 20.659 1.835 -45.010 1.00 71.44 445 GLY A CA 1
ATOM 3379 C C . GLY A 1 445 ? 21.768 1.022 -44.337 1.00 71.44 445 GLY A C 1
ATOM 3380 O O . GLY A 1 445 ? 21.779 -0.200 -44.447 1.00 71.44 445 GLY A O 1
ATOM 3381 N N . GLU A 1 446 ? 22.679 1.679 -43.618 1.00 76.88 446 GLU A N 1
ATOM 3382 C CA . GLU A 1 446 ? 23.773 1.040 -42.875 1.00 76.88 446 GLU A CA 1
ATOM 3383 C C . GLU A 1 446 ? 23.308 0.441 -41.539 1.00 76.88 446 GLU A C 1
ATOM 3385 O O . GLU A 1 446 ? 23.929 -0.483 -41.015 1.00 76.88 446 GLU A O 1
ATOM 3390 N N . LEU A 1 447 ? 22.192 0.939 -40.997 1.00 80.31 447 LEU A N 1
ATOM 3391 C CA . LEU A 1 447 ? 21.497 0.354 -39.854 1.00 80.31 447 LEU A CA 1
ATOM 3392 C C . LEU A 1 447 ? 20.028 0.127 -40.210 1.00 80.31 447 LEU A C 1
ATOM 3394 O O . LEU A 1 447 ? 19.334 1.042 -40.642 1.00 80.31 447 LEU A O 1
ATOM 3398 N N . ASP A 1 448 ? 19.543 -1.093 -39.999 1.00 83.00 448 ASP A N 1
ATOM 3399 C CA . ASP A 1 448 ? 18.134 -1.417 -40.210 1.00 83.00 448 ASP A CA 1
ATOM 3400 C C . ASP A 1 448 ? 17.223 -0.600 -39.273 1.00 83.00 448 ASP A C 1
ATOM 3402 O O . ASP A 1 448 ? 17.522 -0.420 -38.091 1.00 83.00 448 ASP A O 1
ATOM 3406 N N . ALA A 1 449 ? 16.094 -0.109 -39.787 1.00 79.88 449 ALA A N 1
ATOM 3407 C CA . ALA A 1 449 ? 15.196 0.769 -39.039 1.00 79.88 449 ALA A CA 1
ATOM 3408 C C . ALA A 1 449 ? 14.468 0.068 -37.884 1.00 79.88 449 ALA A C 1
ATOM 3410 O O . ALA A 1 449 ? 14.160 0.717 -36.876 1.00 79.88 449 ALA A O 1
ATOM 3411 N N . ALA A 1 450 ? 14.226 -1.244 -37.972 1.00 77.31 450 ALA A N 1
ATOM 3412 C CA . ALA A 1 450 ? 13.709 -2.007 -36.842 1.00 77.31 450 ALA A CA 1
ATOM 3413 C C . ALA A 1 450 ? 14.786 -2.113 -35.758 1.00 77.31 450 ALA A C 1
ATOM 3415 O O . ALA A 1 450 ? 14.525 -1.779 -34.602 1.00 77.31 450 ALA A O 1
ATOM 3416 N N . LYS A 1 451 ? 16.025 -2.429 -36.146 1.00 82.56 451 LYS A N 1
ATOM 3417 C CA . LYS A 1 451 ? 17.165 -2.488 -35.220 1.00 82.56 451 LYS A CA 1
ATOM 3418 C C . LYS A 1 451 ? 17.462 -1.136 -34.558 1.00 82.56 451 LYS A C 1
ATOM 3420 O O . LYS A 1 451 ? 17.669 -1.064 -33.350 1.00 82.56 451 LYS A O 1
ATOM 3425 N N . ALA A 1 452 ? 17.413 -0.042 -35.316 1.00 85.12 452 ALA A N 1
ATOM 3426 C CA . ALA A 1 452 ? 17.547 1.314 -34.789 1.00 85.12 452 ALA A CA 1
ATOM 3427 C C . ALA A 1 452 ? 16.429 1.653 -33.791 1.00 85.12 452 ALA A C 1
ATOM 3429 O O . ALA A 1 452 ? 16.696 2.242 -32.740 1.00 85.12 452 ALA A O 1
ATOM 3430 N N . SER A 1 453 ? 15.188 1.246 -34.092 1.00 82.25 453 SER A N 1
ATOM 3431 C CA . SER A 1 453 ? 14.051 1.388 -33.174 1.00 82.25 453 SER A CA 1
ATOM 3432 C C . SER A 1 453 ? 14.302 0.629 -31.873 1.00 82.25 453 SER A C 1
ATOM 3434 O O . SER A 1 453 ? 14.131 1.189 -30.794 1.00 82.25 453 SER A O 1
ATOM 3436 N N . GLU A 1 454 ? 14.760 -0.620 -31.953 1.00 79.75 454 GLU A N 1
ATOM 3437 C CA . GLU A 1 454 ? 15.076 -1.434 -30.779 1.00 79.75 454 GLU A CA 1
ATOM 3438 C C . GLU A 1 454 ? 16.185 -0.820 -29.931 1.00 79.75 454 GLU A C 1
ATOM 3440 O O . GLU A 1 454 ? 16.073 -0.790 -28.712 1.00 79.75 454 GLU A O 1
ATOM 3445 N N . TRP A 1 455 ? 17.237 -0.278 -30.542 1.00 86.69 455 TRP A N 1
ATOM 3446 C CA . TRP A 1 455 ? 18.335 0.347 -29.803 1.00 86.69 455 TRP A CA 1
ATOM 3447 C C . TRP A 1 455 ? 17.891 1.626 -29.096 1.00 86.69 455 TRP A C 1
ATOM 3449 O O . TRP A 1 455 ? 18.284 1.886 -27.958 1.00 86.69 455 TRP A O 1
ATOM 3459 N N . VAL A 1 456 ? 17.019 2.406 -29.735 1.00 83.25 456 VAL A N 1
ATOM 3460 C CA . VAL A 1 456 ? 16.360 3.567 -29.126 1.00 83.25 456 VAL A CA 1
ATOM 3461 C C . VAL A 1 456 ? 15.503 3.153 -27.941 1.00 83.25 456 VAL A C 1
ATOM 3463 O O . VAL A 1 456 ? 15.621 3.740 -26.864 1.00 83.25 456 VAL A O 1
ATOM 3466 N N . ILE A 1 457 ? 14.691 2.116 -28.114 1.00 71.75 457 ILE A N 1
ATOM 3467 C CA . ILE A 1 457 ? 13.849 1.547 -27.064 1.00 71.75 457 ILE A CA 1
ATOM 3468 C C . ILE A 1 457 ? 14.715 1.040 -25.910 1.00 71.75 457 ILE A C 1
ATOM 3470 O O . ILE A 1 457 ? 14.475 1.366 -24.751 1.00 71.75 457 ILE A O 1
ATOM 3474 N N . SER A 1 458 ? 15.773 0.290 -26.202 1.00 77.19 458 SER A N 1
ATOM 3475 C CA . SER A 1 458 ? 16.727 -0.191 -25.208 1.00 77.19 458 SER A CA 1
ATOM 3476 C C . SER A 1 458 ? 17.411 0.970 -24.491 1.00 77.19 458 SER A C 1
ATOM 3478 O O . SER A 1 458 ? 17.613 0.905 -23.276 1.00 77.19 458 SER A O 1
ATOM 3480 N N . SER A 1 459 ? 17.692 2.076 -25.194 1.00 80.69 459 SER A N 1
ATOM 3481 C CA . SER A 1 459 ? 18.273 3.285 -24.596 1.00 80.69 459 SER A CA 1
ATOM 3482 C C . SER A 1 459 ? 17.384 3.923 -23.539 1.00 80.69 459 SER A C 1
ATOM 3484 O O . SER A 1 459 ? 17.880 4.609 -22.642 1.00 80.69 459 SER A O 1
ATOM 3486 N N . ALA A 1 460 ? 16.085 3.609 -23.559 1.00 67.88 460 ALA A N 1
ATOM 3487 C CA . ALA A 1 460 ? 15.179 4.006 -22.503 1.00 67.88 460 ALA A CA 1
ATOM 3488 C C . ALA A 1 460 ? 15.610 3.467 -21.127 1.00 67.88 460 ALA A C 1
ATOM 3490 O O . ALA A 1 460 ? 15.389 4.095 -20.099 1.00 67.88 460 ALA A O 1
ATOM 3491 N N . ARG A 1 461 ? 16.301 2.332 -21.058 1.00 63.00 461 ARG A N 1
ATOM 3492 C CA . ARG A 1 461 ? 16.698 1.729 -19.777 1.00 63.00 461 ARG A CA 1
ATOM 3493 C C . ARG A 1 461 ? 17.765 2.541 -19.030 1.00 63.00 461 ARG A C 1
ATOM 3495 O O . ARG A 1 461 ? 17.932 2.364 -17.825 1.00 63.00 461 ARG A O 1
ATOM 3502 N N . PHE A 1 462 ? 18.454 3.464 -19.705 1.00 63.28 462 PHE A N 1
ATOM 3503 C CA . PHE A 1 462 ? 19.576 4.217 -19.148 1.00 63.28 462 PHE A CA 1
ATOM 3504 C C . PHE A 1 462 ? 19.154 5.650 -18.807 1.00 63.28 462 PHE A C 1
ATOM 3506 O O . PHE A 1 462 ? 18.740 6.425 -19.666 1.00 63.28 462 PHE A O 1
ATOM 3513 N N . ARG A 1 463 ? 19.257 6.016 -17.520 1.00 54.59 463 ARG A N 1
ATOM 3514 C CA . ARG A 1 463 ? 19.018 7.393 -17.037 1.00 54.59 463 ARG A CA 1
ATOM 3515 C C . ARG A 1 463 ? 20.260 8.282 -17.131 1.00 54.59 463 ARG A C 1
ATOM 3517 O O . ARG A 1 463 ? 20.127 9.499 -17.167 1.00 54.59 463 ARG A O 1
ATOM 3524 N N . ASN A 1 464 ? 21.453 7.696 -17.175 1.00 70.38 464 ASN A N 1
ATOM 3525 C CA . ASN A 1 464 ? 22.715 8.421 -17.273 1.00 70.38 464 ASN A CA 1
ATOM 3526 C C . ASN A 1 464 ? 23.494 7.915 -18.477 1.00 70.38 464 ASN A C 1
ATOM 3528 O O . ASN A 1 464 ? 23.557 6.712 -18.715 1.00 70.38 464 ASN A O 1
ATOM 3532 N N . ALA A 1 465 ? 24.111 8.844 -19.200 1.00 77.81 465 ALA A N 1
ATOM 3533 C CA . ALA A 1 465 ? 25.050 8.484 -20.242 1.00 77.81 465 ALA A CA 1
ATOM 3534 C C . ALA A 1 465 ? 26.288 7.836 -19.607 1.00 77.81 465 ALA A C 1
ATOM 3536 O O . ALA A 1 465 ? 26.920 8.434 -18.732 1.00 77.81 465 ALA A O 1
ATOM 3537 N N . THR A 1 466 ? 26.634 6.626 -20.037 1.00 77.62 466 THR A N 1
ATOM 3538 C CA . THR A 1 466 ? 27.825 5.919 -19.555 1.00 77.62 466 THR A CA 1
ATOM 3539 C C . THR A 1 466 ? 29.005 6.319 -20.428 1.00 77.62 466 THR A C 1
ATOM 3541 O O . THR A 1 466 ? 29.155 5.832 -21.545 1.00 77.62 466 THR A O 1
ATOM 3544 N N . LEU A 1 467 ? 29.832 7.249 -19.945 1.00 84.44 467 LEU A N 1
ATOM 3545 C CA . LEU A 1 467 ? 30.975 7.735 -20.713 1.00 84.44 467 LEU A CA 1
ATOM 3546 C C . LEU A 1 467 ? 32.142 6.741 -20.656 1.00 84.44 467 LEU A C 1
ATOM 3548 O O . LEU A 1 467 ? 32.928 6.741 -19.711 1.00 84.44 467 LEU A O 1
ATOM 3552 N N . ASP A 1 468 ? 32.268 5.938 -21.705 1.00 86.81 468 ASP A N 1
ATOM 3553 C CA . ASP A 1 468 ? 33.417 5.069 -21.955 1.00 86.81 468 ASP A CA 1
ATOM 3554 C C . ASP A 1 468 ? 34.560 5.880 -22.581 1.00 86.81 468 ASP A C 1
ATOM 3556 O O . ASP A 1 468 ? 34.603 6.099 -23.790 1.00 86.81 468 ASP A O 1
ATOM 3560 N N . LYS A 1 469 ? 35.454 6.422 -21.750 1.00 88.38 469 LYS A N 1
ATOM 3561 C CA . LYS A 1 469 ? 36.479 7.371 -22.215 1.00 88.38 469 LYS A CA 1
ATOM 3562 C C . LYS A 1 469 ? 37.393 6.785 -23.289 1.00 88.38 469 LYS A C 1
ATOM 3564 O O . LYS A 1 469 ? 37.798 7.535 -24.175 1.00 88.38 469 LYS A O 1
ATOM 3569 N N . ASP A 1 470 ? 37.674 5.488 -23.243 1.00 89.38 470 ASP A N 1
ATOM 3570 C CA . ASP A 1 470 ? 38.584 4.836 -24.183 1.00 89.38 470 ASP A CA 1
ATOM 3571 C C . ASP A 1 470 ? 37.942 4.745 -25.569 1.00 89.38 470 ASP A C 1
ATOM 3573 O O . ASP A 1 470 ? 38.516 5.225 -26.549 1.00 89.38 470 ASP A O 1
ATOM 3577 N N . VAL A 1 471 ? 36.697 4.262 -25.646 1.00 89.12 471 VAL A N 1
ATOM 3578 C CA . VAL A 1 471 ? 35.943 4.201 -26.911 1.00 89.12 471 VAL A CA 1
ATOM 3579 C C . VAL A 1 471 ? 35.710 5.598 -27.488 1.00 89.12 471 VAL A C 1
ATOM 3581 O O . VAL A 1 471 ? 35.876 5.824 -28.690 1.00 89.12 471 VAL A O 1
ATOM 3584 N N . MET A 1 472 ? 35.362 6.569 -26.640 1.00 91.38 472 MET A N 1
ATOM 3585 C CA . MET A 1 472 ? 35.077 7.933 -27.092 1.00 91.38 472 MET A CA 1
ATOM 3586 C C . MET A 1 472 ? 36.340 8.633 -27.611 1.00 91.38 472 MET A C 1
ATOM 3588 O O . MET A 1 472 ? 36.266 9.335 -28.622 1.00 91.38 472 MET A O 1
ATOM 3592 N N . THR A 1 473 ? 37.493 8.404 -26.969 1.00 90.69 473 THR A N 1
ATOM 3593 C CA . THR A 1 473 ? 38.801 8.922 -27.407 1.00 90.69 473 THR A CA 1
ATOM 3594 C C . THR A 1 473 ? 39.250 8.253 -28.701 1.00 90.69 473 THR A C 1
ATOM 3596 O O . THR A 1 473 ? 39.642 8.947 -29.636 1.00 90.69 473 THR A O 1
ATOM 3599 N N . ALA A 1 474 ? 39.127 6.926 -28.804 1.00 90.38 474 ALA A N 1
ATOM 3600 C CA . ALA A 1 474 ? 39.455 6.186 -30.021 1.00 90.38 474 ALA A CA 1
ATOM 3601 C C . ALA A 1 474 ? 38.633 6.679 -31.225 1.00 90.38 474 ALA A C 1
ATOM 3603 O O . ALA A 1 474 ? 39.179 6.890 -32.307 1.00 90.38 474 ALA A O 1
ATOM 3604 N N . THR A 1 475 ? 37.342 6.951 -31.019 1.00 90.38 475 THR A N 1
ATOM 3605 C CA . THR A 1 475 ? 36.448 7.501 -32.052 1.00 90.38 475 THR A CA 1
ATOM 3606 C C . THR A 1 475 ? 36.927 8.876 -32.546 1.00 90.38 475 THR A C 1
ATOM 3608 O O . THR A 1 475 ? 36.948 9.136 -33.748 1.00 90.38 475 THR A O 1
ATOM 3611 N N . LEU A 1 476 ? 37.384 9.752 -31.642 1.00 89.81 476 LEU A N 1
ATOM 3612 C CA . LEU A 1 476 ? 37.921 11.075 -31.995 1.00 89.81 476 LEU A CA 1
ATOM 3613 C C . LEU A 1 476 ? 39.293 11.009 -32.678 1.00 89.81 476 LEU A C 1
ATOM 3615 O O . LEU A 1 476 ? 39.566 11.799 -33.579 1.00 89.81 476 LEU A O 1
ATOM 3619 N N . LEU A 1 477 ? 40.159 10.080 -32.272 1.00 88.50 477 LEU A 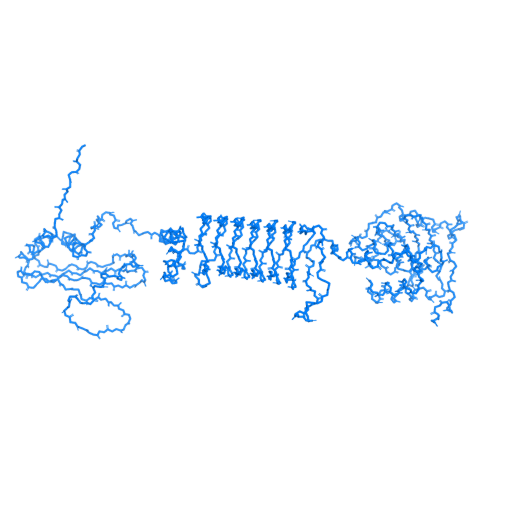N 1
ATOM 3620 C CA . LEU A 1 477 ? 41.457 9.878 -32.919 1.00 88.50 477 LEU A CA 1
ATOM 3621 C C . LEU A 1 477 ? 41.286 9.379 -34.355 1.00 88.50 477 LEU A C 1
ATOM 3623 O O . LEU A 1 477 ? 41.936 9.896 -35.260 1.00 88.50 477 LEU A O 1
ATOM 3627 N N . ARG A 1 478 ? 40.357 8.443 -34.582 1.00 86.75 478 ARG A N 1
ATOM 3628 C CA . ARG A 1 478 ? 40.020 7.962 -35.932 1.00 86.75 478 ARG A CA 1
ATOM 3629 C C . ARG A 1 478 ? 39.475 9.084 -36.809 1.00 86.75 478 ARG A C 1
ATOM 3631 O O . ARG A 1 478 ? 39.899 9.208 -37.951 1.00 86.75 478 ARG A O 1
ATOM 3638 N N . TYR A 1 479 ? 38.626 9.948 -36.250 1.00 87.19 479 TYR A N 1
ATOM 3639 C CA . TYR A 1 479 ? 38.170 11.164 -36.926 1.00 87.19 479 TYR A CA 1
ATOM 3640 C C . TYR A 1 479 ? 39.325 12.052 -37.390 1.00 87.19 479 TYR A C 1
ATOM 3642 O O . TYR A 1 479 ? 39.370 12.464 -38.545 1.00 87.19 479 TYR A O 1
ATOM 3650 N N . LYS A 1 480 ? 40.284 12.326 -36.500 1.00 86.06 480 LYS A N 1
ATOM 3651 C CA . LYS A 1 480 ? 41.434 13.176 -36.819 1.00 86.06 480 LYS A CA 1
ATOM 3652 C C . LYS A 1 480 ? 42.366 12.542 -37.847 1.00 86.06 480 LYS A C 1
ATOM 3654 O O . LYS A 1 480 ? 42.810 13.246 -38.747 1.00 86.06 480 LYS A O 1
ATOM 3659 N N . GLY A 1 481 ? 42.593 11.231 -37.763 1.00 83.19 481 GLY A N 1
ATOM 3660 C CA . GLY A 1 481 ? 43.332 10.489 -38.786 1.00 83.19 481 GLY A CA 1
ATOM 3661 C C . GLY A 1 481 ? 42.636 10.533 -40.150 1.00 83.19 481 GLY A C 1
ATOM 3662 O O . GLY A 1 481 ? 43.298 10.679 -41.171 1.00 83.19 481 GLY A O 1
ATOM 3663 N N . ALA A 1 482 ? 41.301 10.495 -40.180 1.00 81.94 482 ALA A N 1
ATOM 3664 C CA . ALA A 1 482 ? 40.529 10.641 -41.412 1.00 81.94 482 ALA A CA 1
ATOM 3665 C C . ALA A 1 482 ? 40.622 12.054 -42.008 1.00 81.94 482 ALA A C 1
ATOM 3667 O O . ALA A 1 482 ? 40.855 12.198 -43.205 1.00 81.94 482 ALA A O 1
ATOM 3668 N N . GLU A 1 483 ? 40.519 13.104 -41.181 1.00 82.75 483 GLU A N 1
ATOM 3669 C CA . GLU A 1 483 ? 40.731 14.493 -41.625 1.00 82.75 483 GLU A CA 1
ATOM 3670 C C . GLU A 1 483 ? 42.149 14.723 -42.169 1.00 82.75 483 GLU A C 1
ATOM 3672 O O . GLU A 1 483 ? 42.328 15.493 -43.111 1.00 82.75 483 GLU A O 1
ATOM 3677 N N . ALA A 1 484 ? 43.149 14.059 -41.586 1.00 83.50 484 ALA A N 1
ATOM 3678 C CA . ALA A 1 484 ? 44.542 14.130 -42.016 1.00 83.50 484 ALA A CA 1
ATOM 3679 C C . ALA A 1 484 ? 44.850 13.259 -43.253 1.00 83.50 484 ALA A C 1
ATOM 3681 O O . ALA A 1 484 ? 45.959 13.327 -43.782 1.00 83.50 484 ALA A O 1
ATOM 3682 N N . GLY A 1 485 ? 43.895 12.444 -43.721 1.00 78.44 485 GLY A N 1
ATOM 3683 C CA . GLY A 1 485 ? 44.101 11.482 -44.809 1.00 78.44 485 GLY A CA 1
ATOM 3684 C C . GLY A 1 485 ? 44.975 10.279 -44.426 1.00 78.44 485 GLY A C 1
ATOM 3685 O O . GLY A 1 485 ? 45.428 9.547 -45.302 1.00 78.44 485 GLY A O 1
ATOM 3686 N N . GLU A 1 486 ? 45.219 10.071 -43.130 1.00 75.75 486 GLU A N 1
ATOM 3687 C CA . GLU A 1 486 ? 46.015 8.970 -42.572 1.00 75.75 486 GLU A CA 1
ATOM 3688 C C . GLU A 1 486 ? 45.205 7.668 -42.452 1.00 75.75 486 GLU A C 1
ATOM 3690 O O . GLU A 1 486 ? 45.776 6.578 -42.420 1.00 75.75 486 GLU A O 1
ATOM 3695 N N . ILE A 1 487 ? 43.873 7.773 -42.372 1.00 75.62 487 ILE A N 1
ATOM 3696 C CA . ILE A 1 487 ? 42.944 6.648 -42.206 1.00 75.62 487 ILE A CA 1
ATOM 3697 C C . ILE A 1 487 ? 41.785 6.796 -43.203 1.00 75.62 487 ILE A C 1
ATOM 3699 O O . ILE A 1 487 ? 41.170 7.856 -43.280 1.00 75.62 487 ILE A O 1
ATOM 3703 N N . ASP A 1 488 ? 41.435 5.725 -43.927 1.00 70.00 488 ASP A N 1
ATOM 3704 C CA . ASP A 1 488 ? 40.219 5.682 -44.759 1.00 70.00 488 ASP A CA 1
ATOM 3705 C C . ASP A 1 488 ? 38.989 5.445 -43.864 1.00 70.00 488 ASP A C 1
ATOM 3707 O O . ASP A 1 488 ? 38.556 4.313 -43.649 1.00 70.00 488 ASP A O 1
ATOM 3711 N N . TRP A 1 489 ? 38.457 6.519 -43.273 1.00 74.31 489 TRP A N 1
ATOM 3712 C CA . TRP A 1 489 ? 37.165 6.512 -42.581 1.00 74.31 489 TRP A CA 1
ATOM 3713 C C . TRP A 1 489 ? 36.203 7.401 -43.359 1.00 74.31 489 TRP A C 1
ATOM 3715 O O . TRP A 1 489 ? 36.170 8.620 -43.179 1.00 74.31 489 TRP A O 1
ATOM 3725 N N . ARG A 1 490 ? 35.487 6.794 -44.308 1.00 60.38 490 ARG A N 1
ATOM 3726 C CA . ARG A 1 490 ? 34.663 7.545 -45.256 1.00 60.38 490 ARG A CA 1
ATOM 3727 C C . ARG A 1 490 ? 33.438 8.130 -44.564 1.00 60.38 490 ARG A C 1
ATOM 3729 O O . ARG A 1 490 ? 32.797 7.431 -43.780 1.00 60.38 490 ARG A O 1
ATOM 3736 N N . PRO A 1 491 ? 33.088 9.384 -44.870 1.00 59.59 491 PRO A N 1
ATOM 3737 C CA . PRO A 1 491 ? 31.805 9.912 -44.467 1.00 59.59 491 PRO A CA 1
ATOM 3738 C C . PRO A 1 491 ? 30.698 9.173 -45.219 1.00 59.59 491 PRO A C 1
ATOM 3740 O O . PRO A 1 491 ? 30.820 8.926 -46.420 1.00 59.59 491 PRO A O 1
ATOM 3743 N N . THR A 1 492 ? 29.611 8.849 -44.529 1.00 58.16 492 THR A N 1
ATOM 3744 C CA . THR A 1 492 ? 28.385 8.406 -45.201 1.00 58.16 492 THR A CA 1
ATOM 3745 C C . THR A 1 492 ? 27.896 9.558 -46.083 1.00 58.16 492 THR A C 1
ATOM 3747 O O . THR A 1 492 ? 27.930 10.713 -45.639 1.00 58.16 492 THR A O 1
ATOM 3750 N N . GLU A 1 493 ? 27.502 9.283 -47.330 1.00 52.19 493 GLU A N 1
ATOM 3751 C CA . GLU A 1 493 ? 27.161 10.330 -48.304 1.00 52.19 493 GLU A CA 1
ATOM 3752 C C . GLU A 1 493 ? 26.113 11.313 -47.746 1.00 52.19 493 GLU A C 1
ATOM 3754 O O . GLU A 1 493 ? 25.115 10.925 -47.136 1.00 52.19 493 GLU A O 1
ATOM 3759 N N . THR A 1 494 ? 26.355 12.614 -47.936 1.00 50.31 494 THR A N 1
ATOM 3760 C CA . THR A 1 494 ? 25.421 13.685 -47.561 1.00 50.31 494 THR A CA 1
ATOM 3761 C C . THR A 1 494 ? 24.127 13.556 -48.354 1.00 50.31 494 THR A C 1
ATOM 3763 O O . THR A 1 494 ? 24.155 13.442 -49.578 1.00 50.31 494 THR A O 1
ATOM 3766 N N . MET A 1 495 ? 22.991 13.632 -47.665 1.00 53.47 495 MET A N 1
ATOM 3767 C CA . MET A 1 495 ? 21.675 13.496 -48.288 1.00 53.47 495 MET A CA 1
ATOM 3768 C C . MET A 1 495 ? 21.264 14.801 -49.002 1.00 53.47 495 MET A C 1
ATOM 3770 O O . MET A 1 495 ? 21.317 15.855 -48.363 1.00 53.47 495 MET A O 1
ATOM 3774 N N . PRO A 1 496 ? 20.835 14.757 -50.279 1.00 53.03 496 PRO A N 1
ATOM 3775 C CA . PRO A 1 496 ? 20.339 15.931 -51.013 1.00 53.03 496 PRO A CA 1
ATOM 3776 C C . PRO A 1 496 ? 19.133 16.603 -50.328 1.00 53.03 496 PRO A C 1
ATOM 3778 O O . PRO A 1 496 ? 18.367 15.930 -49.642 1.00 53.03 496 PRO A O 1
ATOM 3781 N N . GLU A 1 497 ? 18.903 17.907 -50.535 1.00 46.69 497 GLU A N 1
ATOM 3782 C CA . GLU A 1 497 ? 17.749 18.622 -49.942 1.00 46.69 497 GLU A CA 1
ATOM 3783 C C . GLU A 1 497 ? 16.395 17.993 -50.331 1.00 46.69 497 GLU A C 1
ATOM 3785 O O . GLU A 1 497 ? 15.501 17.840 -49.491 1.00 46.69 497 GLU A O 1
ATOM 3790 N N . ASP A 1 498 ? 16.286 17.531 -51.577 1.00 52.12 498 ASP A N 1
ATOM 3791 C CA . ASP A 1 498 ? 15.128 16.863 -52.185 1.00 52.12 498 ASP A CA 1
ATOM 3792 C C . ASP A 1 498 ? 14.781 15.541 -51.480 1.00 52.12 498 ASP A C 1
ATOM 3794 O O . ASP A 1 498 ? 13.649 15.066 -51.520 1.00 52.12 498 ASP A O 1
ATOM 3798 N N . TYR A 1 499 ? 15.758 14.957 -50.786 1.00 50.00 499 TYR A N 1
ATOM 3799 C CA . TYR A 1 499 ? 15.646 13.700 -50.052 1.00 50.00 499 TYR A CA 1
ATOM 3800 C C . TYR A 1 499 ? 14.834 13.842 -48.746 1.00 50.00 499 TYR A C 1
ATOM 3802 O O . TYR A 1 499 ? 14.455 12.846 -48.121 1.00 50.00 499 TYR A O 1
ATOM 3810 N N . TYR A 1 500 ? 14.546 15.089 -48.344 1.00 50.78 500 TYR A N 1
ATOM 3811 C CA . TYR A 1 500 ? 13.691 15.465 -47.214 1.00 50.78 500 TYR A CA 1
ATOM 3812 C C . TYR A 1 500 ? 12.395 16.178 -47.631 1.00 50.78 500 TYR A C 1
ATOM 3814 O O . TYR A 1 500 ? 11.676 16.682 -46.753 1.00 50.78 500 TYR A O 1
ATOM 3822 N N . ALA A 1 501 ? 12.132 16.281 -48.936 1.00 49.31 501 ALA A N 1
ATOM 3823 C CA . ALA A 1 501 ? 10.833 16.678 -49.449 1.00 49.31 501 ALA A CA 1
ATOM 3824 C C . ALA A 1 501 ? 9.889 15.479 -49.302 1.00 49.31 501 ALA A C 1
ATOM 3826 O O . ALA A 1 501 ? 10.204 14.364 -49.712 1.00 49.31 501 ALA A O 1
ATOM 3827 N N . TYR A 1 502 ? 8.790 15.719 -48.598 1.00 47.88 502 TYR A N 1
ATOM 3828 C CA . TYR A 1 502 ? 7.770 14.729 -48.272 1.00 47.88 502 TYR A CA 1
ATOM 3829 C C . TYR A 1 502 ? 7.044 14.197 -49.502 1.00 47.88 502 TYR A C 1
ATOM 3831 O O . TYR A 1 502 ? 6.760 15.020 -50.403 1.00 47.88 502 TYR A O 1
#

Sequence (502 aa):
MDVAETGISHTTTISQLDAAAHQAEKFSLAVTFELANGNRATFKIVCKGPTANFEAEQVGYKNRTPSVHPSLEKAMRFRLHDQQVKSMKALDVKAPKSPLSVDELRALAIAAWAEVADITCPDQASVGKDVGTAAGLQREMRDLLTADLRGGADGLKRFHARDQADKAVAKSLKELDLSDLDLTGLSLYKSGLSDFRNSNFKASKLVNAMFTFCDVSECNFDSAIMDGANLQSAGCSLACFAHASLVQAIFRGATLTEADFSDANLTKVDFGYADLRAANLETANLTDVNFEQTRYDENTRWPVNFEPPIGPNPANPHAPYALVFAGKGRDPFVLHQVRAMAPEGGTVDFKAFLLKLEQEFDPERLKKALKMLKAESFQLFAEVAPDSLVGVVKSQTDANLVYSCRLTENGSYACCTQNLNPCGGLRGALCKHLLVLLIGITKGGELDAAKASEWVISSARFRNATLDKDVMTATLLRYKGAEAGEIDWRPTETMPEDYYAY

Foldseek 3Di:
DDPDPPPPDLPRLQVVVLVLLQQFCWWKKKWWFQKPVRWIFIWMWTRNHSGIDTDRDDGDDPDDDDDDDDVDDDVCLCVCVPIDTQAGDDIDIGGVRGPDDSVRNVQSVLVNVCSVSVHDRPDPVCRVPPSQDLVNLLVVLLVLLLVLLLVAPRSLVVNVPDDLVSLLSVQENEQHENDPGHCAQAECVSSSHQYHECYEHDQYEHDQHENDNHAHANYEPHLYENANYECDQYEHDNYECANYEHALYEDALYEHAQYEQHNYECACYECANYECELYECANYHCHNYQQQAYEYEPNYHHYPPDQADPAHDPVGNPRGGSYDYPYPFDDPNVLVVLVVPQDDPDQCPLVNLLVLCCVVDDVVQLVVLVVLLLDPDDFWQWDDDPFKIWTKGADPVDRPWIWTWMFTLLQAIFIAILVLHGDPQLQQADGSRNSNNLSLCCVLVVDGSSSSSSSRSSNSRGRGHDRPPVRSNVNVVQVVCVVVVNDPRGGRDRDHNVNPDD

Nearest PDB structures (foldseek):
  4ycq-assembly1_A-2  TM=9.189E-01  e=4.027E-10  synthetic construct
  4yc5-assembly1_A  TM=5.374E-01  e=1.716E-10  synthetic construct
  2o6w-assembly1_A  TM=6.561E-01  e=2.864E-08  Cyanothece
  5dra-assembly1_A-2  TM=4.903E-01  e=1.221E-08  synthetic construct
  4yei-assembly3_C  TM=4.911E-01  e=9.182E-11  synthetic construct

Mean predicted aligned error: 20.28 Å

pLDDT: mean 72.73, std 21.53, range [23.78, 98.81]